Protein AF-K0K8P8-F1 (afdb_monomer_lite)

Secondary structure (DSSP, 8-state):
-PPP--EEE-SS---STT---EEE---TT--TTT-THHHHHHHHHHHHTT------PPPPPTT-------EEEEPTTT--EEEE-------S-------TT---TT--PPPEEEGGGTEEEEP--S--SSTTSPPTTPEEEES--SSS---SEEPTT---STTEEEEEESSPPPHHHHHHHHHHHTSHHHHHHHHTTTS-----HHHHTT-EEEPPPHHHHHHHHHHHHHHHHHHHHHHHHHHHHHHGGG-S-HHHHHHHHHHHHHHHHHHHHHHHHHHSHHHHHHHHSBHHHHHHHHHHHH--SSHHHHHHHHHHHHHHHHHHHHHHHHHHHHTT---HHHHHHHHHHTTT-B---HHHHHHHHHHHHHSHHHHTS-TT-TTGGGGGGGSHHHHHHHHHHHHHHHHHHTT-PPPTTTHHHHHHHHHHHHHHHHHHTGGGGGS-EEEEEEEEEETTTTEEEEEEEE-BSS-S---EEEEEESS---SSEEEEEPTTS-EEE-TTTEEEEE-TTT--EEEEEEEEEETTTTEEEEEESSSS-EEEEES-HHHHHHTTSSPPPPP-

Sequence (564 aa):
MFSALALIKSRWPARGDGDVVGTLFIDDYVDLLRDPTWLARAFKVSRAMGFQVVLSSARTQPGLAAADVVIGIRNESTNQLRKVEVTTHTRTGVWRSRPEGEADPGEEVMEHVPLTDVFDFVPVNDHVTGDSAARVGDIVLSAFVPPMFGSVVQEPGTVEGDFVVVLRPVRELDHREKLFYRRYFNSEAFTTRLLGRDRIAWLRPWNLSGLRIPRPDTATLHALSELAGAARQFSQWSNEAEHAVRSYFKWDNVTAARSHMINAGRLTRQRREAGSLIDARESRLRTTLPFPIATRWRAVQAARHDHGGYAMVLECAEAVLAYCGVLGLVLARADDLPVGPLRHQANRFAKGGSGPTFGTWGTIVDYLATANPFRTLPADSLLAHFARLAKPEVSEAIAANKRRRDHNAHRRGPSPHETRSAFEDAKNDLLILLEAVEWLVDFPLRHIEHSRWDTFEKVSHLAYRELMGDHNVVSLHDDTIDHIIEADSPYAVDQFGRYHLLRPFFVSRHCDKCGQLTVFVIDEWDPTAEAATYLALDHAHTIMLTNQRSPMEQVGLLPPSAAP

pLDDT: mean 78.16, std 23.54, range [22.62, 98.62]

Organism: Saccharothrix espanaensis (strain ATCC 51144 / DSM 44229 / JCM 9112 / NBRC 15066 / NRRL 15764) (NCBI:txid1179773)

Radius of gyration: 31.33 Å; chains: 1; bounding box: 72×87×86 Å

Foldseek 3Di:
DDFDKDWDADPDDDPDPPDDGTDTDGDPPDPCPPDVVVVVVVQVVCVVVPWDFDFDFDDDDPPDDDTLTFTWTADPVVRDTDTDDDDDPDDDDDDDPDPPDDDDPFPDDQDWDFLVVFWDWQDPDPDPDDPSQADVQKWKAFFDDDDDDDFRTDDRPDDDDPQIIITHTPDRDDPLRSLVVSVQSRDPVVVDQQCDPPNHHRPDCVSRRRDIDGDDDPVRSLVSVVVVVVVVVVVVLVVLLVCLVVCLVVDPDNVVSVVSNVVNVVVSVVVVVVVVLCVPLLSVLQFQAFQLLNQLSVCLVVDDLFPVSLVSLLLSLLLLLLVLLLVLLLLCVVVVHDQVLLLVLQVQQQVFHWHQGLVSSLSSLCCLQDPPVNVPDDPPRPSVLSVLCVPPLLNVLSVLSVVQVVCVVVVNHDDRVCSNVSSVSSNVSSSSNSVSVSCSSQWFKKAWADWDADPVVQKIWTWIFGRGGNDQPGDIDIDIDNHDDDHQFIWTQHSVRDTGTSPPQWGWDQAPVPRGTFIWGFTTHDPVQQKTWTAGSNDGGIDIDHPRVVRCCVSSSHPDDDDD

Structure (mmCIF, N/CA/C/O backbone):
data_AF-K0K8P8-F1
#
_entry.id   AF-K0K8P8-F1
#
loop_
_atom_site.group_PDB
_atom_site.id
_atom_site.type_symbol
_atom_site.label_atom_id
_atom_site.label_alt_id
_atom_site.label_comp_id
_atom_site.label_asym_id
_atom_site.label_entity_id
_atom_site.label_seq_id
_atom_site.pdbx_PDB_ins_code
_atom_site.Cartn_x
_atom_site.Cartn_y
_atom_site.Cartn_z
_atom_site.occupancy
_atom_site.B_iso_or_equiv
_atom_site.auth_seq_id
_atom_site.auth_comp_id
_atom_site.auth_asym_id
_atom_site.auth_atom_id
_atom_site.pdbx_PDB_model_num
ATOM 1 N N . MET A 1 1 ? 10.527 34.945 -40.193 1.00 29.80 1 MET A N 1
ATOM 2 C CA . MET A 1 1 ? 10.003 35.027 -38.814 1.00 29.80 1 MET A CA 1
ATOM 3 C C . MET A 1 1 ? 10.845 36.070 -38.101 1.00 29.80 1 MET A C 1
ATOM 5 O O . MET A 1 1 ? 12.061 35.959 -38.170 1.00 29.80 1 MET A O 1
ATOM 9 N N . PHE A 1 2 ? 10.251 37.135 -37.564 1.00 22.62 2 PHE A N 1
ATOM 10 C CA . PHE A 1 2 ? 11.017 38.157 -36.846 1.00 22.62 2 PHE A CA 1
ATOM 11 C C . PHE A 1 2 ? 11.401 37.611 -35.469 1.00 22.62 2 PHE A C 1
ATOM 13 O O . PHE A 1 2 ? 10.521 37.298 -34.677 1.00 22.62 2 PHE A O 1
ATOM 20 N N . SER A 1 3 ? 12.698 37.490 -35.196 1.00 28.05 3 SER A N 1
ATOM 21 C CA . SER A 1 3 ? 13.215 37.183 -33.861 1.00 28.05 3 SER A CA 1
ATOM 22 C C . SER A 1 3 ? 13.219 38.472 -33.036 1.00 28.05 3 SER A C 1
ATOM 24 O O . SER A 1 3 ? 13.894 39.434 -33.410 1.00 28.05 3 SER A O 1
ATOM 26 N N . ALA A 1 4 ? 12.460 38.525 -31.942 1.00 26.08 4 ALA A N 1
ATOM 27 C CA . ALA A 1 4 ? 12.480 39.660 -31.024 1.00 26.08 4 ALA A CA 1
ATOM 28 C C . ALA A 1 4 ? 13.488 39.395 -29.899 1.00 26.08 4 ALA A C 1
ATOM 30 O O . ALA A 1 4 ? 13.392 38.404 -29.185 1.00 26.08 4 ALA A O 1
ATOM 31 N N . LEU A 1 5 ? 14.461 40.293 -29.746 1.00 30.91 5 LEU A N 1
ATOM 32 C CA . LEU A 1 5 ? 15.414 40.290 -28.640 1.00 30.91 5 LEU A CA 1
ATOM 33 C C . LEU A 1 5 ? 14.993 41.399 -27.670 1.00 30.91 5 LEU A C 1
ATOM 35 O O . LEU A 1 5 ? 15.057 42.577 -28.025 1.00 30.91 5 LEU A O 1
ATOM 39 N N . ALA A 1 6 ? 14.545 41.049 -26.465 1.00 28.50 6 ALA A N 1
ATOM 40 C CA . ALA A 1 6 ? 14.216 42.036 -25.440 1.00 28.50 6 ALA A CA 1
ATOM 41 C C . ALA A 1 6 ? 15.404 42.200 -24.486 1.00 28.50 6 ALA A C 1
ATOM 43 O O . ALA A 1 6 ? 15.698 41.320 -23.678 1.00 28.50 6 ALA A O 1
ATOM 44 N N . LEU A 1 7 ? 16.093 43.339 -24.579 1.00 32.06 7 LEU A N 1
ATOM 45 C CA . LEU A 1 7 ? 17.101 43.744 -23.604 1.00 32.06 7 LEU A CA 1
ATOM 46 C C . LEU A 1 7 ? 16.463 44.764 -22.654 1.00 32.06 7 LEU A C 1
ATOM 48 O O . LEU A 1 7 ? 16.228 45.911 -23.038 1.00 32.06 7 LEU A O 1
ATOM 52 N N . ILE A 1 8 ? 16.163 44.364 -21.418 1.00 31.97 8 ILE A N 1
ATOM 53 C CA . ILE A 1 8 ? 15.645 45.301 -20.414 1.00 31.97 8 ILE A CA 1
ATOM 54 C C . ILE A 1 8 ? 16.843 45.981 -19.754 1.00 31.97 8 ILE A C 1
ATOM 56 O O . ILE A 1 8 ? 17.543 45.397 -18.927 1.00 31.97 8 ILE A O 1
ATOM 60 N N . LYS A 1 9 ? 17.098 47.230 -20.149 1.00 32.09 9 LYS A N 1
ATOM 61 C CA . LYS A 1 9 ? 18.125 48.071 -19.534 1.00 32.09 9 LYS A CA 1
ATOM 62 C C . LYS A 1 9 ? 17.648 48.506 -18.145 1.00 32.09 9 LYS A C 1
ATOM 64 O O . LYS A 1 9 ? 16.602 49.146 -18.025 1.00 32.09 9 LYS A O 1
ATOM 69 N N . SER A 1 10 ? 18.420 48.200 -17.105 1.00 37.47 10 SER A N 1
ATOM 70 C CA . SER A 1 10 ? 18.209 48.796 -15.782 1.00 37.47 10 SER A CA 1
ATOM 71 C C . SER A 1 10 ? 18.351 50.328 -15.884 1.00 37.47 10 SER A C 1
ATOM 73 O O . SER A 1 10 ? 19.219 50.841 -16.593 1.00 37.47 10 SER A O 1
ATOM 75 N N . ARG A 1 11 ? 17.482 51.087 -15.199 1.00 28.59 11 ARG A N 1
ATOM 76 C CA . ARG A 1 11 ? 17.511 52.566 -15.199 1.00 28.59 11 ARG A CA 1
ATOM 77 C C . ARG A 1 11 ? 18.703 53.165 -14.432 1.00 28.59 11 ARG A C 1
ATOM 79 O O . ARG A 1 11 ? 18.832 54.386 -14.413 1.00 28.59 11 ARG A O 1
ATOM 86 N N . TRP A 1 12 ? 19.568 52.349 -13.831 1.00 36.62 12 TRP A N 1
ATOM 87 C CA . TRP A 1 12 ? 20.653 52.807 -12.963 1.00 36.62 12 TRP A CA 1
ATOM 88 C C . TRP A 1 12 ? 22.023 52.370 -13.508 1.00 36.62 12 TRP A C 1
ATOM 90 O O . TRP A 1 12 ? 22.166 51.215 -13.910 1.00 36.62 12 TRP A O 1
ATOM 100 N N . PRO A 1 13 ? 23.036 53.260 -13.546 1.00 39.16 13 PRO A N 1
ATOM 101 C CA . PRO A 1 13 ? 24.402 52.861 -13.875 1.00 39.16 13 PRO A CA 1
ATOM 102 C C . PRO A 1 13 ? 24.975 51.967 -12.766 1.00 39.16 13 PRO A C 1
ATOM 104 O O . PRO A 1 13 ? 24.677 52.193 -11.593 1.00 39.16 13 PRO A O 1
ATOM 107 N N . ALA A 1 14 ? 25.796 50.980 -13.141 1.00 44.78 14 ALA A N 1
ATOM 108 C CA . ALA A 1 14 ? 26.551 50.150 -12.200 1.00 44.78 14 ALA A CA 1
ATOM 109 C C . ALA A 1 14 ? 27.403 51.045 -11.287 1.00 44.78 14 ALA A C 1
ATOM 111 O O . ALA A 1 14 ? 28.083 51.953 -11.774 1.00 44.78 14 ALA A O 1
ATOM 112 N N . ARG A 1 15 ? 27.321 50.838 -9.970 1.00 36.91 15 ARG A N 1
ATOM 113 C CA . ARG A 1 15 ? 28.011 51.661 -8.963 1.00 36.91 15 ARG A CA 1
ATOM 114 C C . ARG A 1 15 ? 29.164 50.927 -8.277 1.00 36.91 15 ARG A C 1
ATOM 116 O O . ARG A 1 15 ? 29.902 51.572 -7.537 1.00 36.91 15 ARG A O 1
ATOM 123 N N . GLY A 1 16 ? 29.366 49.639 -8.554 1.00 37.44 16 GLY A N 1
ATOM 124 C CA . GLY A 1 16 ? 30.534 48.887 -8.097 1.00 37.44 16 GLY A CA 1
ATOM 125 C C . GLY A 1 16 ? 30.835 47.641 -8.932 1.00 37.44 16 GLY A C 1
ATOM 126 O O . GLY A 1 16 ? 30.051 47.236 -9.793 1.00 37.44 16 GLY A O 1
ATOM 127 N N . ASP A 1 17 ? 31.991 47.032 -8.658 1.00 32.12 17 ASP A N 1
ATOM 128 C CA . ASP A 1 17 ? 32.395 45.750 -9.239 1.00 32.12 17 ASP A CA 1
ATOM 129 C C . ASP A 1 17 ? 31.425 44.641 -8.799 1.00 32.12 17 ASP A C 1
ATOM 131 O O . ASP A 1 17 ? 31.331 44.318 -7.614 1.00 32.12 17 ASP A O 1
ATOM 135 N N . GLY A 1 18 ? 30.720 44.040 -9.763 1.00 40.69 18 GLY A N 1
ATOM 136 C CA . GLY A 1 18 ? 29.790 42.926 -9.534 1.00 40.69 18 GLY A CA 1
ATOM 137 C C . GLY A 1 18 ? 28.300 43.243 -9.707 1.00 40.69 18 GLY A C 1
ATOM 138 O O . GLY A 1 18 ? 27.480 42.346 -9.518 1.00 40.69 18 GLY A O 1
ATOM 139 N N . ASP A 1 19 ? 27.929 44.464 -10.100 1.00 39.72 19 ASP A N 1
ATOM 140 C CA . ASP A 1 19 ? 26.526 44.809 -10.362 1.00 39.72 19 ASP A CA 1
ATOM 141 C C . ASP A 1 19 ? 25.983 44.143 -11.643 1.00 39.72 19 ASP A C 1
ATOM 143 O O . ASP A 1 19 ? 26.595 44.191 -12.713 1.00 39.72 19 ASP A O 1
ATOM 147 N N . VAL A 1 20 ? 24.777 43.567 -11.561 1.00 44.62 20 VAL A N 1
ATOM 148 C CA . VAL A 1 20 ? 24.052 43.025 -12.723 1.00 44.62 20 VAL A CA 1
ATOM 149 C C . VAL A 1 20 ? 23.387 44.176 -13.478 1.00 44.62 20 VAL A C 1
ATOM 151 O O . VAL A 1 20 ? 22.388 44.742 -13.038 1.00 44.62 20 VAL A O 1
ATOM 154 N N . VAL A 1 21 ? 23.941 44.531 -14.638 1.00 38.38 21 VAL A N 1
ATOM 155 C CA . VAL A 1 21 ? 23.529 45.733 -15.392 1.00 38.38 21 VAL A CA 1
ATOM 156 C C . VAL A 1 21 ? 22.406 45.461 -16.413 1.00 38.38 21 VAL A C 1
ATOM 158 O O . VAL A 1 21 ? 21.853 46.391 -17.004 1.00 38.38 21 VAL A O 1
ATOM 161 N N . GLY A 1 22 ? 22.017 44.195 -16.599 1.00 40.50 22 GLY A N 1
ATOM 162 C CA . GLY A 1 22 ? 20.893 43.785 -17.444 1.00 40.50 22 GLY A CA 1
ATOM 163 C C . GLY A 1 22 ? 20.735 42.265 -17.542 1.00 40.50 22 GLY A C 1
ATOM 164 O O . GLY A 1 22 ? 21.656 41.515 -17.223 1.00 40.50 22 GLY A O 1
ATOM 165 N N . THR A 1 23 ? 19.566 41.822 -18.007 1.00 41.25 23 THR A N 1
ATOM 166 C CA . THR A 1 23 ? 19.232 40.406 -18.234 1.00 41.25 23 THR A CA 1
ATOM 167 C C . THR A 1 23 ? 18.849 40.211 -19.698 1.00 41.25 23 THR A C 1
ATOM 169 O O . THR A 1 23 ? 18.079 41.003 -20.248 1.00 41.25 23 THR A O 1
ATOM 172 N N . LEU A 1 24 ? 19.399 39.176 -20.334 1.00 38.69 24 LEU A N 1
ATOM 173 C CA . LEU A 1 24 ? 19.072 38.791 -21.705 1.00 38.69 24 LEU A CA 1
ATOM 174 C C . LEU A 1 24 ? 18.113 37.599 -21.673 1.00 38.69 24 LEU A C 1
ATOM 176 O O . LEU A 1 24 ? 18.450 36.566 -21.101 1.00 38.69 24 LEU A O 1
ATOM 180 N N . PHE A 1 25 ? 16.955 37.737 -22.314 1.00 36.38 25 PHE A N 1
ATOM 181 C CA . PHE A 1 25 ? 16.028 36.630 -22.538 1.00 36.38 25 PHE A CA 1
ATOM 182 C C . PHE A 1 25 ? 16.191 36.113 -23.967 1.00 36.38 25 PHE A C 1
ATOM 184 O O . PHE A 1 25 ? 16.272 36.904 -24.910 1.00 36.38 25 PHE A O 1
ATOM 191 N N . ILE A 1 26 ? 16.259 34.792 -24.115 1.00 40.94 26 ILE A N 1
ATOM 192 C CA . ILE A 1 26 ? 16.313 34.106 -25.407 1.00 40.94 26 ILE A CA 1
ATOM 193 C C . ILE A 1 26 ? 15.035 33.276 -25.514 1.00 40.94 26 ILE A C 1
ATOM 195 O O . ILE A 1 26 ? 14.686 32.577 -24.570 1.00 40.94 26 ILE A O 1
ATOM 199 N N . ASP A 1 27 ? 14.333 33.416 -26.634 1.00 35.47 27 ASP A N 1
ATOM 200 C CA . ASP A 1 27 ? 13.083 32.707 -26.922 1.00 35.47 27 ASP A CA 1
ATOM 201 C C . ASP A 1 27 ? 13.361 31.253 -27.356 1.00 35.47 27 ASP A C 1
ATOM 203 O O . ASP A 1 27 ? 14.392 30.971 -27.977 1.00 35.47 27 ASP A O 1
ATOM 207 N N . ASP A 1 28 ? 12.426 30.343 -27.079 1.00 35.81 28 ASP A N 1
ATOM 208 C CA . ASP A 1 28 ? 12.582 28.876 -27.140 1.00 35.81 28 ASP A CA 1
ATOM 209 C C . ASP A 1 28 ? 12.793 28.312 -28.564 1.00 35.81 28 ASP A C 1
ATOM 211 O O . ASP A 1 28 ? 13.018 27.116 -28.751 1.00 35.81 28 ASP A O 1
ATOM 215 N N . TYR A 1 29 ? 12.748 29.164 -29.592 1.00 38.72 29 TYR A N 1
ATOM 216 C CA . TYR A 1 29 ? 12.837 28.786 -31.008 1.00 38.72 29 TYR A CA 1
ATOM 217 C C . TYR A 1 29 ? 14.197 29.061 -31.670 1.00 38.72 29 TYR A C 1
ATOM 219 O O . TYR A 1 29 ? 14.325 28.943 -32.893 1.00 38.72 29 TYR A O 1
ATOM 227 N N . VAL A 1 30 ? 15.232 29.427 -30.907 1.00 41.69 30 VAL A N 1
ATOM 228 C CA . VAL A 1 30 ? 16.573 29.641 -31.474 1.00 41.69 30 VAL A CA 1
ATOM 229 C C . VAL A 1 30 ? 17.312 28.307 -31.618 1.00 41.69 30 VAL A C 1
ATOM 231 O O . VAL A 1 30 ? 17.913 27.803 -30.674 1.00 41.69 30 VAL A O 1
ATOM 234 N N . ASP A 1 31 ? 17.310 27.748 -32.832 1.00 46.94 31 ASP A N 1
ATOM 235 C CA . ASP A 1 31 ? 18.155 26.603 -33.192 1.00 46.94 31 ASP A CA 1
ATOM 236 C C . ASP A 1 31 ? 19.626 27.052 -33.301 1.00 46.94 31 ASP A C 1
ATOM 238 O O . ASP A 1 31 ? 20.082 27.587 -34.319 1.00 46.94 31 ASP A O 1
ATOM 242 N N . LEU A 1 32 ? 20.366 26.858 -32.205 1.00 43.75 32 LEU A N 1
ATOM 243 C CA . LEU A 1 32 ? 21.746 27.320 -32.010 1.00 43.75 32 LEU A CA 1
ATOM 244 C C . LEU A 1 32 ? 22.726 26.768 -33.060 1.00 43.75 32 LEU A C 1
ATOM 246 O O . LEU A 1 32 ? 23.796 27.347 -33.250 1.00 43.75 32 LEU A O 1
ATOM 250 N N . LEU A 1 33 ? 22.372 25.678 -33.750 1.00 41.22 33 LEU A N 1
ATOM 251 C CA . LEU A 1 33 ? 23.225 25.016 -34.738 1.00 41.22 33 LEU A CA 1
ATOM 252 C C . LEU A 1 33 ? 23.066 25.565 -36.164 1.00 41.22 33 LEU A C 1
ATOM 254 O O . LEU A 1 33 ? 23.912 25.273 -37.009 1.00 41.22 33 LEU A O 1
ATOM 258 N N . ARG A 1 34 ? 22.020 26.354 -36.458 1.00 40.16 34 ARG A N 1
ATOM 259 C CA . ARG A 1 34 ? 21.696 26.770 -37.840 1.00 40.16 34 ARG A CA 1
ATOM 260 C C . ARG A 1 34 ? 21.948 28.239 -38.176 1.00 40.16 34 ARG A C 1
ATOM 262 O O . ARG A 1 34 ? 22.014 28.557 -39.361 1.00 40.16 34 ARG A O 1
ATOM 269 N N . ASP A 1 35 ? 22.139 29.120 -37.196 1.00 48.06 35 ASP A N 1
ATOM 270 C CA . ASP A 1 35 ? 22.443 30.535 -37.457 1.00 48.06 35 ASP A CA 1
ATOM 271 C C . ASP A 1 35 ? 23.651 31.034 -36.638 1.00 48.06 35 ASP A C 1
ATOM 273 O O . ASP A 1 35 ? 23.495 31.566 -35.547 1.00 48.06 35 ASP A O 1
ATOM 277 N N . PRO A 1 36 ? 24.893 30.923 -37.133 1.00 49.03 36 PRO A N 1
ATOM 278 C CA . PRO A 1 36 ? 26.079 31.380 -36.401 1.00 49.03 36 PRO A CA 1
ATOM 279 C C . PRO A 1 36 ? 26.170 32.914 -36.252 1.00 49.03 36 PRO A C 1
ATOM 281 O O . PRO A 1 36 ? 27.054 33.420 -35.552 1.00 49.03 36 PRO A O 1
ATOM 284 N N . THR A 1 37 ? 25.282 33.689 -36.892 1.00 46.81 37 THR A N 1
ATOM 285 C CA . THR A 1 37 ? 25.367 35.158 -36.892 1.00 46.81 37 THR A CA 1
ATOM 286 C C . THR A 1 37 ? 24.858 35.802 -35.600 1.00 46.81 37 THR A C 1
ATOM 288 O O . THR A 1 37 ? 25.282 36.918 -35.274 1.00 46.81 37 THR A O 1
ATOM 291 N N . TRP A 1 38 ? 24.025 35.109 -34.810 1.00 54.97 38 TRP A N 1
ATOM 292 C CA . TRP A 1 38 ? 23.557 35.623 -33.514 1.00 54.97 38 TRP A CA 1
ATOM 293 C C . TRP A 1 38 ? 24.698 35.688 -32.486 1.00 54.97 38 TRP A C 1
ATOM 295 O O . TRP A 1 38 ? 24.841 36.704 -31.804 1.00 54.97 38 TRP A O 1
ATOM 305 N N . LEU A 1 39 ? 25.569 34.669 -32.450 1.00 49.38 39 LEU A N 1
ATOM 306 C CA . LEU A 1 39 ? 26.762 34.615 -31.595 1.00 49.38 39 LEU A CA 1
ATOM 307 C C . LEU A 1 39 ? 27.675 35.804 -31.885 1.00 49.38 39 LEU A C 1
ATOM 309 O O . LEU A 1 39 ? 28.060 36.541 -30.978 1.00 49.38 39 LEU A O 1
ATOM 313 N N . ALA A 1 40 ? 27.946 36.058 -33.166 1.00 49.19 40 ALA A N 1
ATOM 314 C CA . ALA A 1 40 ? 28.764 37.186 -33.591 1.00 49.19 40 ALA A CA 1
ATOM 315 C C . ALA A 1 40 ? 28.164 38.544 -33.175 1.00 49.19 40 ALA A C 1
ATOM 317 O O . ALA A 1 40 ? 28.908 39.447 -32.793 1.00 49.19 40 ALA A O 1
ATOM 318 N N . ARG A 1 41 ? 26.832 38.705 -33.201 1.00 52.53 41 ARG A N 1
ATOM 319 C CA . ARG A 1 41 ? 26.152 39.935 -32.746 1.00 52.53 41 ARG A CA 1
ATOM 320 C C . ARG A 1 41 ? 26.184 40.091 -31.226 1.00 52.53 41 ARG A C 1
ATOM 322 O O . ARG A 1 41 ? 26.481 41.189 -30.759 1.00 52.53 41 ARG A O 1
ATOM 329 N N . ALA A 1 42 ? 25.958 39.017 -30.471 1.00 50.16 42 ALA A N 1
ATOM 330 C CA . ALA A 1 42 ? 26.055 39.017 -29.011 1.00 50.16 42 ALA A CA 1
ATOM 331 C C . ALA A 1 42 ? 27.477 39.376 -28.540 1.00 50.16 42 ALA A C 1
ATOM 333 O O . ALA A 1 42 ? 27.643 40.256 -27.695 1.00 50.16 42 ALA A O 1
ATOM 334 N N . PHE A 1 43 ? 28.505 38.801 -29.177 1.00 50.31 43 PHE A N 1
ATOM 335 C CA . PHE A 1 43 ? 29.906 39.151 -28.929 1.00 50.31 43 PHE A CA 1
ATOM 336 C C . PHE A 1 43 ? 30.237 40.598 -29.312 1.00 50.31 43 PHE A C 1
ATOM 338 O O . PHE A 1 43 ? 31.010 41.256 -28.621 1.00 50.31 43 PHE A O 1
ATOM 345 N N . LYS A 1 44 ? 29.657 41.131 -30.395 1.00 48.59 44 LYS A N 1
ATOM 346 C CA . LYS A 1 44 ? 29.905 42.518 -30.826 1.00 48.59 44 LYS A CA 1
ATOM 347 C C . LYS A 1 44 ? 29.290 43.539 -29.862 1.00 48.59 44 LYS A C 1
ATOM 349 O O . LYS A 1 44 ? 29.912 44.565 -29.597 1.00 48.59 44 LYS A O 1
ATOM 354 N N . VAL A 1 45 ? 28.112 43.241 -29.308 1.00 48.16 45 VAL A N 1
ATOM 355 C CA . VAL A 1 45 ? 27.447 44.067 -28.285 1.00 48.16 45 VAL A CA 1
ATOM 356 C C . VAL A 1 45 ? 28.183 43.987 -26.944 1.00 48.16 45 VAL A C 1
ATOM 358 O O . VAL A 1 45 ? 28.409 45.025 -26.327 1.00 48.16 45 VAL A O 1
ATOM 361 N N . SER A 1 46 ? 28.639 42.801 -26.524 1.00 47.41 46 SER A N 1
ATOM 362 C CA . SER A 1 46 ? 29.382 42.650 -25.264 1.00 47.41 46 SER A CA 1
ATOM 363 C C . SER A 1 46 ? 30.727 43.384 -25.293 1.00 47.41 46 SER A C 1
ATOM 365 O O . SER A 1 46 ? 31.085 44.067 -24.334 1.00 47.41 46 SER A O 1
ATOM 367 N N . ARG A 1 47 ? 31.435 43.335 -26.434 1.00 44.59 47 ARG A N 1
ATOM 368 C CA . ARG A 1 47 ? 32.706 44.049 -26.640 1.00 44.59 47 ARG A CA 1
ATOM 369 C C . ARG A 1 47 ? 32.540 45.567 -26.606 1.00 44.59 47 ARG A C 1
ATOM 371 O O . ARG A 1 47 ? 33.404 46.252 -26.076 1.00 44.59 47 ARG A O 1
ATOM 378 N N . ALA A 1 48 ? 31.434 46.087 -27.141 1.00 44.81 48 ALA A N 1
ATOM 379 C CA . ALA A 1 48 ? 31.117 47.515 -27.088 1.00 44.81 48 ALA A CA 1
ATOM 380 C C . ALA A 1 48 ? 30.762 48.001 -25.667 1.00 44.81 48 ALA A C 1
ATOM 382 O O . ALA A 1 48 ? 30.810 49.200 -25.410 1.00 44.81 48 ALA A O 1
ATOM 383 N N . MET A 1 49 ? 30.420 47.083 -24.755 1.00 42.28 49 MET A N 1
ATOM 384 C CA . MET A 1 49 ? 30.059 47.374 -23.363 1.00 42.28 49 MET A CA 1
ATOM 385 C C . MET A 1 49 ? 31.141 46.985 -22.341 1.00 42.28 49 MET A C 1
ATOM 387 O O . MET A 1 49 ? 30.916 47.159 -21.150 1.00 42.28 49 MET A O 1
ATOM 391 N N . GLY A 1 50 ? 32.308 46.502 -22.786 1.00 34.31 50 GLY A N 1
ATOM 392 C CA . GLY A 1 50 ? 33.463 46.243 -21.916 1.00 34.31 50 GLY A CA 1
ATOM 393 C C . GLY A 1 50 ? 33.437 44.923 -21.136 1.00 34.31 50 GLY A C 1
ATOM 394 O O . GLY A 1 50 ? 34.162 44.805 -20.155 1.00 34.31 50 GLY A O 1
ATOM 395 N N . PHE A 1 51 ? 32.646 43.924 -21.553 1.00 42.59 51 PHE A N 1
ATOM 396 C CA . PHE A 1 51 ? 32.612 42.605 -20.899 1.00 42.59 51 PHE A CA 1
ATOM 397 C C . PHE A 1 51 ? 32.770 41.445 -21.901 1.00 42.59 51 PHE A C 1
ATOM 399 O O . PHE A 1 51 ? 32.343 41.521 -23.060 1.00 42.59 51 PHE A O 1
ATOM 406 N N . GLN A 1 52 ? 33.368 40.337 -21.445 1.00 35.69 52 GLN A N 1
ATOM 407 C CA . GLN A 1 52 ? 33.597 39.127 -22.242 1.00 35.69 52 GLN A CA 1
ATOM 408 C C . GLN A 1 52 ? 32.559 38.049 -21.887 1.00 35.69 52 GLN A C 1
ATOM 410 O O . GLN A 1 52 ? 32.470 37.626 -20.738 1.00 35.69 52 GLN A O 1
ATOM 415 N N . VAL A 1 53 ? 31.770 37.600 -22.868 1.00 38.75 53 VAL A N 1
ATOM 416 C CA . VAL A 1 53 ? 30.802 36.503 -22.693 1.00 38.75 53 VAL A CA 1
ATOM 417 C C . VAL A 1 53 ? 31.529 35.173 -22.890 1.00 38.75 53 VAL A C 1
ATOM 419 O O . VAL A 1 53 ? 32.117 34.946 -23.944 1.00 38.75 53 VAL A O 1
ATOM 422 N N . VAL A 1 54 ? 31.495 34.288 -21.893 1.00 32.50 54 VAL A N 1
ATOM 423 C CA . VAL A 1 54 ? 32.016 32.916 -22.001 1.00 32.50 54 VAL A CA 1
ATOM 424 C C . VAL A 1 54 ? 30.833 31.956 -21.964 1.00 32.50 54 VAL A C 1
ATOM 426 O O . VAL A 1 54 ? 30.076 31.955 -21.000 1.00 32.50 54 VAL A O 1
ATOM 429 N N . LEU A 1 55 ? 30.668 31.152 -23.016 1.00 32.78 55 LEU A N 1
ATOM 430 C CA . LEU A 1 55 ? 29.665 30.089 -23.080 1.00 32.78 55 LEU A CA 1
ATOM 431 C C . LEU A 1 55 ? 30.366 28.747 -22.853 1.00 32.78 55 LEU A C 1
ATOM 433 O O . LEU A 1 55 ? 31.267 28.397 -23.616 1.00 32.78 55 LEU A O 1
ATOM 437 N N . SER A 1 56 ? 29.953 27.979 -21.844 1.00 30.08 56 SER A N 1
ATOM 438 C CA . SER A 1 56 ? 30.300 26.557 -21.745 1.00 30.08 56 SER A CA 1
ATOM 439 C C . SER A 1 56 ? 29.058 25.721 -22.026 1.00 30.08 56 SER A C 1
ATOM 441 O O . SER A 1 56 ? 28.073 25.839 -21.302 1.00 30.08 56 SER A O 1
ATOM 443 N N . SER A 1 57 ? 29.085 24.877 -23.058 1.00 29.69 57 SER A N 1
ATOM 444 C CA . SER A 1 57 ? 27.986 23.945 -23.315 1.00 29.69 57 SER A CA 1
ATOM 445 C C . SER A 1 57 ? 28.107 22.717 -22.409 1.00 29.69 57 SER A C 1
ATOM 447 O O . SER A 1 57 ? 29.079 21.967 -22.530 1.00 29.69 57 SER A O 1
ATOM 449 N N . ALA A 1 58 ? 27.103 22.456 -21.576 1.00 27.53 58 ALA A N 1
ATOM 450 C CA . ALA A 1 58 ? 26.763 21.086 -21.207 1.00 27.53 58 ALA A CA 1
ATOM 451 C C . ALA A 1 58 ? 25.888 20.512 -22.336 1.00 27.53 58 ALA A C 1
ATOM 453 O O . ALA A 1 58 ? 25.022 21.205 -22.868 1.00 27.53 58 ALA A O 1
ATOM 454 N N . ARG A 1 59 ? 26.165 19.283 -22.781 1.00 29.81 59 ARG A N 1
ATOM 455 C CA . ARG A 1 59 ? 25.426 18.638 -23.877 1.00 29.81 59 ARG A CA 1
ATOM 456 C C . ARG A 1 59 ? 23.957 18.446 -23.495 1.00 29.81 59 ARG A C 1
ATOM 458 O O . ARG A 1 59 ? 23.677 17.746 -22.530 1.00 29.81 59 ARG A O 1
ATOM 465 N N . THR A 1 60 ? 23.037 18.956 -24.304 1.00 30.78 60 THR A N 1
ATOM 466 C CA . THR A 1 60 ? 21.630 18.539 -24.300 1.00 30.78 60 THR A CA 1
ATOM 467 C C . THR A 1 60 ? 21.419 17.418 -25.323 1.00 30.78 60 THR A C 1
ATOM 469 O O . THR A 1 60 ? 21.882 17.496 -26.462 1.00 30.78 60 THR A O 1
ATOM 472 N N . GLN A 1 61 ? 20.739 16.342 -24.914 1.00 27.41 61 GLN A N 1
ATOM 473 C CA . GLN A 1 61 ? 20.119 15.397 -25.849 1.00 27.41 61 GLN A CA 1
ATOM 474 C C . GLN A 1 61 ? 18.881 16.052 -26.494 1.00 27.41 61 GLN A C 1
ATOM 476 O O . GLN A 1 61 ? 18.273 16.933 -25.879 1.00 27.41 61 GLN A O 1
ATOM 481 N N . PRO A 1 62 ? 18.462 15.639 -27.704 1.00 27.02 62 PRO A N 1
ATOM 482 C CA . PRO A 1 62 ? 17.248 16.163 -28.318 1.00 27.02 62 PRO A CA 1
ATOM 483 C C . PRO A 1 62 ? 16.033 15.665 -27.525 1.00 27.02 62 PRO A C 1
ATOM 485 O O . PRO A 1 62 ? 15.769 14.466 -27.504 1.00 27.02 62 PRO A O 1
ATOM 488 N N . GLY A 1 63 ? 15.306 16.576 -26.872 1.00 32.50 63 GLY A N 1
ATOM 489 C CA . GLY A 1 63 ? 14.031 16.266 -26.207 1.00 32.50 63 GLY A CA 1
ATOM 490 C C . GLY A 1 63 ? 13.821 16.854 -24.809 1.00 32.50 63 GLY A C 1
ATOM 491 O O . GLY A 1 63 ? 12.709 16.771 -24.302 1.00 32.50 63 GLY A O 1
ATOM 492 N N . LEU A 1 64 ? 14.828 17.483 -24.195 1.00 27.14 64 LEU A N 1
ATOM 493 C CA . LEU A 1 64 ? 14.694 18.157 -22.896 1.00 27.14 64 LEU A CA 1
ATOM 494 C C . LEU A 1 64 ? 15.158 19.613 -23.013 1.00 27.14 64 LEU A C 1
ATOM 496 O O . LEU A 1 64 ? 16.343 19.896 -23.179 1.00 27.14 64 LEU A O 1
ATOM 500 N N . ALA A 1 65 ? 14.198 20.534 -22.966 1.00 33.44 65 ALA A N 1
ATOM 501 C CA . ALA A 1 65 ? 14.435 21.970 -22.959 1.00 33.44 65 ALA A CA 1
ATOM 502 C C . ALA A 1 65 ? 14.737 22.445 -21.529 1.00 33.44 65 ALA A C 1
ATOM 504 O O . ALA A 1 65 ? 13.824 22.680 -20.746 1.00 33.44 65 ALA A O 1
ATOM 505 N N . ALA A 1 66 ? 16.022 22.560 -21.202 1.00 31.09 66 ALA A N 1
ATOM 506 C CA . ALA A 1 66 ? 16.576 23.516 -20.242 1.00 31.09 66 ALA A CA 1
ATOM 507 C C . ALA A 1 66 ? 18.103 23.487 -20.401 1.00 31.09 66 ALA A C 1
ATOM 509 O O . ALA A 1 66 ? 18.748 22.487 -20.095 1.00 31.09 66 ALA A O 1
ATOM 510 N N . ALA A 1 67 ? 18.686 24.556 -20.943 1.00 32.34 67 ALA A N 1
ATOM 511 C CA . ALA A 1 67 ? 20.131 24.743 -20.925 1.00 32.34 67 ALA A CA 1
ATOM 512 C C . ALA A 1 67 ? 20.480 25.596 -19.702 1.00 32.34 67 ALA A C 1
ATOM 514 O O . ALA A 1 67 ? 20.075 26.757 -19.631 1.00 32.34 67 ALA A O 1
ATOM 515 N N . ASP A 1 68 ? 21.243 25.046 -18.760 1.00 31.78 68 ASP A N 1
ATOM 516 C CA . ASP A 1 68 ? 21.851 25.845 -17.699 1.00 31.78 68 ASP A CA 1
ATOM 517 C C . ASP A 1 68 ? 22.920 26.751 -18.319 1.00 31.78 68 ASP A C 1
ATOM 519 O O . ASP A 1 68 ? 24.017 26.320 -18.682 1.00 31.78 68 ASP A O 1
ATOM 523 N N . VAL A 1 69 ? 22.591 28.032 -18.481 1.00 33.75 69 VAL A N 1
ATOM 524 C CA . VAL A 1 69 ? 23.541 29.039 -18.956 1.00 33.75 69 VAL A CA 1
ATOM 525 C C . VAL A 1 69 ? 24.321 29.567 -17.755 1.00 33.75 69 VAL A C 1
ATOM 527 O O . VAL A 1 69 ? 23.851 30.428 -17.014 1.00 33.75 69 VAL A O 1
ATOM 530 N N . VAL A 1 70 ? 25.541 29.066 -17.565 1.00 33.75 70 VAL A N 1
ATOM 531 C CA . VAL A 1 70 ? 26.470 29.610 -16.567 1.00 33.75 70 VAL A CA 1
ATOM 532 C C . VAL A 1 70 ? 27.188 30.819 -17.163 1.00 33.75 70 VAL A C 1
ATOM 534 O O . VAL A 1 70 ? 27.992 30.679 -18.082 1.00 33.75 70 VAL A O 1
ATOM 537 N N . ILE A 1 71 ? 26.921 32.012 -16.628 1.00 36.34 71 ILE A N 1
ATOM 538 C CA . ILE A 1 71 ? 27.639 33.234 -17.005 1.00 36.34 71 ILE A CA 1
ATOM 539 C C . ILE A 1 71 ? 28.800 33.430 -16.024 1.00 36.34 71 ILE A C 1
ATOM 541 O O . ILE A 1 71 ? 28.602 33.701 -14.840 1.00 36.34 71 ILE A O 1
ATOM 545 N N . GLY A 1 72 ? 30.031 33.282 -16.513 1.00 33.56 72 GLY A N 1
ATOM 546 C CA . GLY A 1 72 ? 31.237 33.649 -15.772 1.00 33.56 72 GLY A CA 1
ATOM 547 C C . GLY A 1 72 ? 31.653 35.081 -16.097 1.00 33.56 72 GLY A C 1
ATOM 548 O O . GLY A 1 72 ? 31.780 35.425 -17.271 1.00 33.56 72 GLY A O 1
ATOM 549 N N . ILE A 1 73 ? 31.901 35.901 -15.075 1.00 35.62 73 ILE A N 1
ATOM 550 C CA . ILE A 1 73 ? 32.499 37.231 -15.250 1.00 35.62 73 ILE A CA 1
ATOM 551 C C . ILE A 1 73 ? 33.995 37.103 -14.949 1.00 35.62 73 ILE A C 1
ATOM 553 O O . ILE A 1 73 ? 34.388 36.638 -13.875 1.00 35.62 73 ILE A O 1
ATOM 557 N N . ARG A 1 74 ? 34.836 37.485 -15.916 1.00 34.16 74 ARG A N 1
ATOM 558 C CA . ARG A 1 74 ? 36.297 37.525 -15.776 1.00 34.16 74 ARG A CA 1
ATOM 559 C C . ARG A 1 74 ? 36.734 38.972 -15.574 1.00 34.16 74 ARG A C 1
ATOM 561 O O . ARG A 1 74 ? 36.416 39.822 -16.399 1.00 34.16 74 ARG A O 1
ATOM 568 N N . ASN A 1 75 ? 37.457 39.242 -14.490 1.00 39.34 75 ASN A N 1
ATOM 569 C CA . ASN A 1 75 ? 38.028 40.563 -14.228 1.00 39.34 75 ASN A CA 1
ATOM 570 C C . ASN A 1 75 ? 39.392 40.673 -14.931 1.00 39.34 75 ASN A C 1
ATOM 572 O O . ASN A 1 75 ? 40.287 39.869 -14.669 1.00 39.34 75 ASN A O 1
ATOM 576 N N . GLU A 1 76 ? 39.558 41.649 -15.825 1.00 33.16 76 GLU A N 1
ATOM 577 C CA . GLU A 1 76 ? 40.792 41.807 -16.611 1.00 33.16 76 GLU A CA 1
ATOM 578 C C . GLU A 1 76 ? 41.996 42.259 -15.771 1.00 33.16 76 GLU A C 1
ATOM 580 O O . GLU A 1 76 ? 43.128 41.923 -16.106 1.00 33.16 76 GLU A O 1
ATOM 585 N N . SER A 1 77 ? 41.775 42.951 -14.650 1.00 33.25 77 SER A N 1
ATOM 586 C CA . SER A 1 77 ? 42.867 43.437 -13.792 1.00 33.25 77 SER A CA 1
ATOM 587 C C . SER A 1 77 ? 43.414 42.376 -12.832 1.00 33.25 77 SER A C 1
ATOM 589 O O . SER A 1 77 ? 44.577 42.440 -12.445 1.00 33.25 77 SER A O 1
ATOM 591 N N . THR A 1 78 ? 42.603 41.376 -12.469 1.00 42.41 78 THR A N 1
ATOM 592 C CA . THR A 1 78 ? 42.978 40.328 -11.496 1.00 42.41 78 THR A CA 1
ATOM 593 C C . THR A 1 78 ? 43.043 38.924 -12.095 1.00 42.41 78 THR A C 1
ATOM 595 O O . THR A 1 78 ? 43.507 37.994 -11.440 1.00 42.41 78 THR A O 1
ATOM 598 N N . ASN A 1 79 ? 42.588 38.756 -13.340 1.00 38.44 79 ASN A N 1
ATOM 599 C CA . ASN A 1 79 ? 42.539 37.499 -14.087 1.00 38.44 79 ASN A CA 1
ATOM 600 C C . ASN A 1 79 ? 41.808 36.340 -13.373 1.00 38.44 79 ASN A C 1
ATOM 602 O O . ASN A 1 79 ? 41.981 35.174 -13.730 1.00 38.44 79 ASN A O 1
ATOM 606 N N . GLN A 1 80 ? 40.974 36.647 -12.376 1.00 35.09 80 GLN A N 1
ATOM 607 C CA . GLN A 1 80 ? 40.153 35.667 -11.671 1.00 35.09 80 GLN A CA 1
ATOM 608 C C . GLN A 1 80 ? 38.800 35.484 -12.365 1.00 35.09 80 GLN A C 1
ATOM 610 O O . GLN A 1 80 ? 38.166 36.445 -12.809 1.00 35.09 80 GLN A O 1
ATOM 615 N N . LEU A 1 81 ? 38.358 34.227 -12.442 1.00 34.56 81 LEU A N 1
ATOM 616 C CA . LEU A 1 81 ? 37.054 33.834 -12.968 1.00 34.56 81 LEU A CA 1
ATOM 617 C C . LEU A 1 81 ? 36.126 33.557 -11.781 1.00 34.56 81 LEU A C 1
ATOM 619 O O . LEU A 1 81 ? 36.408 32.663 -10.982 1.00 34.56 81 LEU A O 1
ATOM 623 N N . ARG A 1 82 ? 35.029 34.310 -11.646 1.00 40.19 82 ARG A N 1
ATOM 624 C CA . ARG A 1 82 ? 34.019 34.051 -10.608 1.00 40.19 82 ARG A CA 1
ATOM 625 C C . ARG A 1 82 ? 32.727 33.545 -11.249 1.00 40.19 82 ARG A C 1
ATOM 627 O O . ARG A 1 82 ? 32.195 34.173 -12.164 1.00 40.19 82 ARG A O 1
ATOM 634 N N . LYS A 1 83 ? 32.238 32.398 -10.762 1.00 38.78 83 LYS A N 1
ATOM 635 C CA . LYS A 1 83 ? 30.931 31.830 -11.123 1.00 38.78 83 LYS A CA 1
ATOM 636 C C . LYS A 1 83 ? 29.850 32.694 -10.471 1.00 38.78 83 LYS A C 1
ATOM 638 O O . LYS A 1 83 ? 29.847 32.829 -9.250 1.00 38.78 83 LYS A O 1
ATOM 643 N N . VAL A 1 84 ? 28.957 33.275 -11.267 1.00 37.25 84 VAL A N 1
ATOM 644 C CA . VAL A 1 84 ? 27.747 33.929 -10.758 1.00 37.25 84 VAL A CA 1
ATOM 645 C C . VAL A 1 84 ? 26.587 32.985 -11.046 1.00 37.25 84 VAL A C 1
ATOM 647 O O . VAL A 1 84 ? 26.307 32.678 -12.203 1.00 37.25 84 VAL A O 1
ATOM 650 N N . GLU A 1 85 ? 25.949 32.465 -10.000 1.00 36.06 85 GLU A N 1
ATOM 651 C CA . GLU A 1 85 ? 24.730 31.671 -10.157 1.00 36.06 85 GLU A CA 1
ATOM 652 C C . GLU A 1 85 ? 23.565 32.598 -10.488 1.00 36.06 85 GLU A C 1
ATOM 654 O O . GLU A 1 85 ? 23.153 33.423 -9.675 1.00 36.06 85 GLU A O 1
ATOM 659 N N . VAL A 1 86 ? 23.042 32.471 -11.705 1.00 33.53 86 VAL A N 1
ATOM 660 C CA . VAL A 1 86 ? 21.803 33.129 -12.111 1.00 33.53 86 VAL A CA 1
ATOM 661 C C . VAL A 1 86 ? 20.665 32.173 -11.782 1.00 33.53 86 VAL A C 1
ATOM 663 O O . VAL A 1 86 ? 20.541 31.116 -12.390 1.00 33.53 86 VAL A O 1
ATOM 666 N N . THR A 1 87 ? 19.840 32.522 -10.797 1.00 29.03 87 THR A N 1
ATOM 667 C CA . THR A 1 87 ? 18.674 31.716 -10.418 1.00 29.03 87 THR A CA 1
ATOM 668 C C . THR A 1 87 ? 17.531 31.964 -11.404 1.00 29.03 87 THR A C 1
ATOM 670 O O . THR A 1 87 ? 16.695 32.846 -11.200 1.00 29.03 87 THR A O 1
ATOM 673 N N . THR A 1 88 ? 17.460 31.193 -12.486 1.00 30.83 88 THR A N 1
ATOM 674 C CA . THR A 1 88 ? 16.239 31.101 -13.294 1.00 30.83 88 THR A CA 1
ATOM 675 C C . THR A 1 88 ? 15.174 30.374 -12.475 1.00 30.83 88 THR A C 1
ATOM 677 O O . THR A 1 88 ? 15.302 29.200 -12.140 1.00 30.83 88 THR A O 1
ATOM 680 N N . HIS A 1 89 ? 14.111 31.085 -12.097 1.00 25.84 89 HIS A N 1
ATOM 681 C CA . HIS A 1 89 ? 12.968 30.484 -11.413 1.00 25.84 89 HIS A CA 1
ATOM 682 C C . HIS A 1 89 ? 12.149 29.661 -12.414 1.00 25.84 89 HIS A C 1
ATOM 684 O O . HIS A 1 89 ? 11.143 30.119 -12.943 1.00 25.84 89 HIS A O 1
ATOM 690 N N . THR A 1 90 ? 12.578 28.424 -12.645 1.00 25.86 90 THR A N 1
ATOM 691 C CA . THR A 1 90 ? 11.686 27.341 -13.066 1.00 25.86 90 THR A CA 1
ATOM 692 C C . THR A 1 90 ? 11.798 26.238 -12.027 1.00 25.86 90 THR A C 1
ATOM 694 O O . THR A 1 90 ? 12.881 25.845 -11.603 1.00 25.86 90 THR A O 1
ATOM 697 N N . ARG A 1 91 ? 10.642 25.862 -11.487 1.00 25.67 91 ARG A N 1
ATOM 698 C CA . ARG A 1 91 ? 10.486 25.052 -10.283 1.00 25.67 91 ARG A CA 1
ATOM 699 C C . ARG A 1 91 ? 10.760 23.585 -10.625 1.00 25.67 91 ARG A C 1
ATOM 701 O O . ARG A 1 91 ? 9.832 22.819 -10.835 1.00 25.67 91 ARG A O 1
ATOM 708 N N . THR A 1 92 ? 12.030 23.208 -10.668 1.00 25.86 92 THR A N 1
ATOM 709 C CA . THR A 1 92 ? 12.498 21.816 -10.647 1.00 25.86 92 THR A CA 1
ATOM 710 C C . THR A 1 92 ? 13.633 21.721 -9.635 1.00 25.86 92 THR A C 1
ATOM 712 O O . THR A 1 92 ? 14.528 22.561 -9.622 1.00 25.86 92 THR A O 1
ATOM 715 N N . GLY A 1 93 ? 13.515 20.764 -8.712 1.00 27.00 93 GLY A N 1
ATOM 716 C CA . GLY A 1 93 ? 14.302 20.682 -7.483 1.00 27.00 93 GLY A CA 1
ATOM 717 C C . GLY A 1 93 ? 15.809 20.767 -7.709 1.00 27.00 93 GLY A C 1
ATOM 718 O O . GLY A 1 93 ? 16.395 19.949 -8.412 1.00 27.00 93 GLY A O 1
ATOM 719 N N . VAL A 1 94 ? 16.431 21.755 -7.068 1.00 23.83 94 VAL A N 1
ATOM 720 C CA . VAL A 1 94 ? 17.883 21.897 -7.008 1.00 23.83 94 VAL A CA 1
ATOM 721 C C . VAL A 1 94 ? 18.411 20.924 -5.958 1.00 23.83 94 VAL A C 1
ATOM 723 O O . VAL A 1 94 ? 18.240 21.143 -4.758 1.00 23.83 94 VAL A O 1
ATOM 726 N N . TRP A 1 95 ? 19.088 19.871 -6.411 1.00 23.38 95 TRP A N 1
ATOM 727 C CA . TRP A 1 95 ? 20.040 19.141 -5.583 1.00 23.38 95 TRP A CA 1
ATOM 728 C C . TRP A 1 95 ? 21.239 20.059 -5.332 1.00 23.38 95 TRP A C 1
ATOM 730 O O . TRP A 1 95 ? 22.038 20.321 -6.230 1.00 23.38 95 TRP A O 1
ATOM 740 N N . ARG A 1 96 ? 21.355 20.594 -4.114 1.00 26.39 96 ARG A N 1
ATOM 741 C CA . ARG A 1 96 ? 22.603 21.216 -3.663 1.00 26.39 96 ARG A CA 1
ATOM 742 C C . ARG A 1 96 ? 23.602 20.099 -3.384 1.00 26.39 96 ARG A C 1
ATOM 744 O O . ARG A 1 96 ? 23.375 19.294 -2.488 1.00 26.39 96 ARG A O 1
ATOM 751 N N . SER A 1 97 ? 24.725 20.082 -4.095 1.00 27.55 97 SER A N 1
ATOM 752 C CA . SER A 1 97 ? 25.913 19.373 -3.624 1.00 27.55 97 SER A CA 1
ATOM 753 C C . SER A 1 97 ? 26.378 20.042 -2.327 1.00 27.55 97 SER A C 1
ATOM 755 O O . SER A 1 97 ? 26.794 21.206 -2.339 1.00 27.55 97 SER A O 1
ATOM 757 N N . ARG A 1 98 ? 26.240 19.329 -1.207 1.00 27.81 98 ARG A N 1
ATOM 758 C CA . ARG A 1 98 ? 26.778 19.710 0.105 1.00 27.81 98 ARG A CA 1
ATOM 759 C C . ARG A 1 98 ? 28.304 19.897 -0.031 1.00 27.81 98 ARG A C 1
ATOM 761 O O . ARG A 1 98 ? 28.925 19.139 -0.778 1.00 27.81 98 ARG A O 1
ATOM 768 N N . PRO A 1 99 ? 28.926 20.882 0.638 1.00 29.52 99 PRO A N 1
ATOM 769 C CA . PRO A 1 99 ? 30.380 20.921 0.746 1.00 29.52 99 PRO A CA 1
ATOM 770 C C . PRO A 1 99 ? 30.862 19.630 1.417 1.00 29.52 99 PRO A C 1
ATOM 772 O O . PRO A 1 99 ? 30.277 19.213 2.417 1.00 29.52 99 PRO A O 1
ATOM 775 N N . GLU A 1 100 ? 31.905 19.006 0.869 1.00 36.00 100 GLU A N 1
ATOM 776 C CA . GLU A 1 100 ? 32.611 17.891 1.507 1.00 36.00 100 GLU A CA 1
ATOM 777 C C . GLU A 1 100 ? 33.002 18.304 2.937 1.00 36.00 100 GLU A C 1
ATOM 779 O O . GLU A 1 100 ? 33.849 19.180 3.117 1.00 36.00 100 GLU A O 1
ATOM 784 N N . GLY A 1 101 ? 32.359 17.730 3.961 1.00 33.81 101 GLY A N 1
ATOM 785 C CA . GLY A 1 101 ? 32.756 17.991 5.350 1.00 33.81 101 GLY A CA 1
ATOM 786 C C . GLY A 1 101 ? 31.753 17.659 6.454 1.00 33.81 101 GLY A C 1
ATOM 787 O O . GLY A 1 101 ? 32.188 17.399 7.569 1.00 33.81 101 GLY A O 1
ATOM 788 N N . GLU A 1 102 ? 30.448 17.604 6.182 1.00 30.06 102 GLU A N 1
ATOM 789 C CA . GLU A 1 102 ? 29.445 17.215 7.191 1.00 30.06 102 GLU A CA 1
ATOM 790 C C . GLU A 1 102 ? 28.519 16.140 6.623 1.00 30.06 102 GLU A C 1
ATOM 792 O O . GLU A 1 102 ? 27.558 16.443 5.914 1.00 30.06 102 GLU A O 1
ATOM 797 N N . ALA A 1 103 ? 28.835 14.877 6.919 1.00 32.09 103 ALA A N 1
ATOM 798 C CA . ALA A 1 103 ? 27.907 13.773 6.714 1.00 32.09 103 ALA A CA 1
ATOM 799 C C . ALA A 1 103 ? 26.684 13.984 7.617 1.00 32.09 103 ALA A C 1
ATOM 801 O O . ALA A 1 103 ? 26.836 14.217 8.820 1.00 32.09 103 ALA A O 1
ATOM 802 N N . ASP A 1 104 ? 25.481 13.912 7.043 1.00 36.12 104 ASP A N 1
ATOM 803 C CA . ASP A 1 104 ? 24.266 13.804 7.850 1.00 36.12 104 ASP A CA 1
ATOM 804 C C . ASP A 1 104 ? 24.354 12.514 8.677 1.00 36.12 104 ASP A C 1
ATOM 806 O O . ASP A 1 104 ? 24.752 11.475 8.137 1.00 36.12 104 ASP A O 1
ATOM 810 N N . PRO A 1 105 ? 23.985 12.527 9.968 1.00 33.22 105 PRO A N 1
ATOM 811 C CA . PRO A 1 105 ? 23.903 11.304 10.748 1.00 33.22 105 PRO A CA 1
ATOM 812 C C . PRO A 1 105 ? 22.752 10.450 10.192 1.00 33.22 105 PRO A C 1
ATOM 814 O O . PRO A 1 105 ? 21.596 10.635 10.563 1.00 33.22 105 PRO A O 1
ATOM 817 N N . GLY A 1 106 ? 23.079 9.552 9.259 1.00 44.81 106 GLY A N 1
ATOM 818 C CA . GLY A 1 106 ? 22.134 8.652 8.593 1.00 44.81 106 GLY A CA 1
ATOM 819 C C . GLY A 1 106 ? 22.328 8.478 7.082 1.00 44.81 106 GLY A C 1
ATOM 820 O O . GLY A 1 106 ? 21.564 7.735 6.477 1.00 44.81 106 GLY A O 1
ATOM 821 N N . GLU A 1 107 ? 23.306 9.135 6.448 1.00 45.47 107 GLU A N 1
ATOM 822 C CA . GLU A 1 107 ? 23.569 8.927 5.018 1.00 45.47 107 GLU A CA 1
ATOM 823 C C . GLU A 1 107 ? 24.277 7.575 4.807 1.00 45.47 107 GLU A C 1
ATOM 825 O O . GLU A 1 107 ? 25.479 7.437 5.041 1.00 45.47 107 GLU A O 1
ATOM 830 N N . GLU A 1 108 ? 23.516 6.549 4.413 1.00 55.59 108 GLU A N 1
ATOM 831 C CA . GLU A 1 108 ? 24.070 5.263 3.984 1.00 55.59 108 GLU A CA 1
ATOM 832 C C . GLU A 1 108 ? 24.958 5.486 2.753 1.00 55.59 108 GLU A C 1
ATOM 834 O O . GLU A 1 108 ? 24.497 5.719 1.633 1.00 55.59 108 GLU A O 1
ATOM 839 N N . VAL A 1 109 ? 26.273 5.445 2.963 1.00 66.62 109 VAL A N 1
ATOM 840 C CA . VAL A 1 109 ? 27.241 5.527 1.874 1.00 66.62 109 VAL A CA 1
ATOM 841 C C . VAL A 1 109 ? 27.280 4.172 1.183 1.00 66.62 109 VAL A C 1
ATOM 843 O O . VAL A 1 109 ? 27.680 3.179 1.789 1.00 66.62 109 VAL A O 1
ATOM 846 N N . MET A 1 110 ? 26.910 4.145 -0.100 1.00 77.44 110 MET A N 1
ATOM 847 C CA . MET A 1 110 ? 27.027 2.962 -0.956 1.00 77.44 110 MET A CA 1
ATOM 848 C C . MET A 1 110 ? 28.415 2.330 -0.793 1.00 77.44 110 MET A C 1
ATOM 850 O O . MET A 1 110 ? 29.436 2.970 -1.077 1.00 77.44 110 MET A O 1
ATOM 854 N N . GLU A 1 111 ? 28.458 1.081 -0.328 1.00 86.06 111 GLU A N 1
ATOM 855 C CA . GLU A 1 111 ? 29.712 0.370 -0.099 1.00 86.06 111 GLU A CA 1
ATOM 856 C C . GLU A 1 111 ? 30.463 0.236 -1.431 1.00 86.06 111 GLU A C 1
ATOM 858 O O . GLU A 1 111 ? 29.889 -0.124 -2.458 1.00 86.06 111 GLU A O 1
ATOM 863 N N . HIS A 1 112 ? 31.759 0.547 -1.435 1.00 89.00 112 HIS A N 1
ATOM 864 C CA . HIS A 1 112 ? 32.609 0.363 -2.608 1.00 89.00 112 HIS A CA 1
ATOM 865 C C . HIS A 1 112 ? 33.665 -0.699 -2.322 1.00 89.00 112 HIS A C 1
ATOM 867 O O . HIS A 1 112 ? 34.475 -0.537 -1.406 1.00 89.00 112 HIS A O 1
ATOM 873 N N . VAL A 1 113 ? 33.729 -1.734 -3.152 1.00 91.38 113 VAL A N 1
ATOM 874 C CA . VAL A 1 113 ? 34.718 -2.815 -3.062 1.00 91.38 113 VAL A CA 1
ATOM 875 C C . VAL A 1 113 ? 35.754 -2.709 -4.186 1.00 91.38 113 VAL A C 1
ATOM 877 O O . VAL A 1 113 ? 35.450 -2.144 -5.240 1.00 91.38 113 VAL A O 1
ATOM 880 N N . PRO A 1 114 ? 36.994 -3.184 -3.987 1.00 91.88 114 PRO A N 1
ATOM 881 C CA . PRO A 1 114 ? 37.950 -3.363 -5.075 1.00 91.88 114 PRO A CA 1
ATOM 882 C C . PRO A 1 114 ? 37.331 -4.127 -6.252 1.00 91.88 114 PRO A C 1
ATOM 884 O O . PRO A 1 114 ? 36.622 -5.111 -6.059 1.00 91.88 114 PRO A O 1
ATOM 887 N N . LEU A 1 115 ? 37.617 -3.699 -7.485 1.00 90.12 115 LEU A N 1
ATOM 888 C CA . LEU A 1 115 ? 37.153 -4.388 -8.695 1.00 90.12 115 LEU A CA 1
ATOM 889 C C . LEU A 1 115 ? 37.559 -5.869 -8.694 1.00 90.12 115 LEU A C 1
ATOM 891 O O . LEU A 1 115 ? 36.770 -6.718 -9.098 1.00 90.12 115 LEU A O 1
ATOM 895 N N . THR A 1 116 ? 38.758 -6.158 -8.188 1.00 90.12 116 THR A N 1
ATOM 896 C CA . THR A 1 116 ? 39.339 -7.501 -8.074 1.00 90.12 116 THR A CA 1
ATOM 897 C C . THR A 1 116 ? 38.622 -8.414 -7.084 1.00 90.12 116 THR A C 1
ATOM 899 O O . THR A 1 116 ? 38.780 -9.623 -7.166 1.00 90.12 116 THR A O 1
ATOM 902 N N . ASP A 1 117 ? 37.818 -7.866 -6.170 1.00 90.56 117 ASP A N 1
ATOM 903 C CA . ASP A 1 117 ? 37.026 -8.679 -5.237 1.00 90.56 117 ASP A CA 1
ATOM 904 C C . ASP A 1 117 ? 35.779 -9.261 -5.923 1.00 90.56 117 ASP A C 1
ATOM 906 O O . ASP A 1 117 ? 35.160 -10.199 -5.422 1.00 90.56 117 ASP A O 1
ATOM 910 N N . VAL A 1 118 ? 35.393 -8.693 -7.070 1.00 90.38 118 VAL A N 1
ATOM 911 C CA . VAL A 1 118 ? 34.206 -9.093 -7.836 1.00 90.38 118 VAL A CA 1
ATOM 912 C C . VAL A 1 118 ? 34.590 -9.720 -9.174 1.00 90.38 118 VAL A C 1
ATOM 914 O O . VAL A 1 118 ? 33.909 -10.644 -9.621 1.00 90.38 118 VAL A O 1
ATOM 917 N N . PHE A 1 119 ? 35.668 -9.250 -9.809 1.00 91.69 119 PHE A N 1
ATOM 918 C CA . PHE A 1 119 ? 36.092 -9.688 -11.135 1.00 91.69 119 PHE A CA 1
ATOM 919 C C . PHE A 1 119 ? 37.591 -9.988 -11.221 1.00 91.69 119 PHE A C 1
ATOM 921 O O . PHE A 1 119 ? 38.424 -9.169 -10.842 1.00 91.69 119 PHE A O 1
ATOM 928 N N . ASP A 1 120 ? 37.919 -11.098 -11.868 1.00 89.00 120 ASP A N 1
ATOM 929 C CA . ASP A 1 120 ? 39.249 -11.418 -12.363 1.00 89.00 120 ASP A CA 1
ATOM 930 C C . ASP A 1 120 ? 39.473 -10.832 -13.762 1.00 89.00 120 ASP A C 1
ATOM 932 O O . ASP A 1 120 ? 38.564 -10.756 -14.596 1.00 89.00 120 ASP A O 1
ATOM 936 N N . PHE A 1 121 ? 40.716 -10.453 -14.057 1.00 86.44 121 PHE A N 1
ATOM 937 C CA . PHE A 1 121 ? 41.113 -10.045 -15.402 1.00 86.44 121 PHE A CA 1
ATOM 938 C C . PHE A 1 121 ? 41.478 -11.268 -16.237 1.00 86.44 121 PHE A C 1
ATOM 940 O O . PHE A 1 121 ? 42.396 -12.012 -15.889 1.00 86.44 121 PHE A O 1
ATOM 947 N N . VAL A 1 122 ? 40.810 -11.446 -17.377 1.00 81.69 122 VAL A N 1
ATOM 948 C CA . VAL A 1 122 ? 41.165 -12.497 -18.335 1.00 81.69 122 VAL A CA 1
ATOM 949 C C . VAL A 1 122 ? 42.126 -11.908 -19.373 1.00 81.69 122 VAL A C 1
ATOM 951 O O . VAL A 1 122 ? 41.777 -10.922 -20.030 1.00 81.69 122 VAL A O 1
ATOM 954 N N . PRO A 1 123 ? 43.340 -12.468 -19.533 1.00 68.62 123 PRO A N 1
ATOM 955 C CA . PRO A 1 123 ? 44.263 -12.018 -20.564 1.00 68.62 123 PRO A CA 1
ATOM 956 C C . PRO A 1 123 ? 43.692 -12.339 -21.949 1.00 68.62 123 PRO A C 1
ATOM 958 O O . PRO A 1 123 ? 43.409 -13.495 -22.265 1.00 68.62 123 PRO A O 1
ATOM 961 N N . VAL A 1 124 ? 43.546 -11.308 -22.780 1.00 63.38 124 VAL A N 1
ATOM 962 C CA . VAL A 1 124 ? 43.211 -11.451 -24.200 1.00 63.38 124 VAL A CA 1
ATOM 963 C C . VAL A 1 124 ? 44.522 -11.749 -24.932 1.00 63.38 124 VAL A C 1
ATOM 965 O O . VAL A 1 124 ? 45.257 -10.831 -25.274 1.00 63.38 124 VAL A O 1
ATOM 968 N N . ASN A 1 125 ? 44.884 -13.027 -25.074 1.00 53.53 125 ASN A N 1
ATOM 969 C CA . ASN A 1 125 ? 46.004 -13.427 -25.934 1.00 53.53 125 ASN A CA 1
ATOM 970 C C . ASN A 1 125 ? 45.512 -13.581 -27.383 1.00 53.53 125 ASN A C 1
ATOM 972 O O . ASN A 1 125 ? 44.436 -14.136 -27.603 1.00 53.53 125 ASN A O 1
ATOM 976 N N . ASP A 1 126 ? 46.341 -13.172 -28.349 1.00 44.22 126 ASP A N 1
ATOM 977 C CA . ASP A 1 126 ? 46.095 -13.106 -29.808 1.00 44.22 126 ASP A CA 1
ATOM 978 C C . ASP A 1 126 ? 45.734 -14.433 -30.519 1.00 44.22 126 ASP A C 1
ATOM 980 O O . ASP A 1 126 ? 45.694 -14.503 -31.750 1.00 44.22 126 ASP A O 1
ATOM 984 N N . HIS A 1 127 ? 45.461 -15.518 -29.792 1.00 41.88 127 HIS A N 1
ATOM 985 C CA . HIS A 1 127 ? 45.175 -16.827 -30.373 1.00 41.88 127 HIS A CA 1
ATOM 986 C C . HIS A 1 127 ? 43.875 -17.409 -29.816 1.00 41.88 127 HIS A C 1
ATOM 988 O O . HIS A 1 127 ? 43.809 -17.955 -28.714 1.00 41.88 127 HIS A O 1
ATOM 994 N N . VAL A 1 128 ? 42.830 -17.286 -30.635 1.00 47.06 128 VAL A N 1
ATOM 995 C CA . VAL A 1 128 ? 41.477 -17.823 -30.458 1.00 47.06 128 VAL A CA 1
ATOM 996 C C . VAL A 1 128 ? 41.503 -19.357 -30.522 1.00 47.06 128 VAL A C 1
ATOM 998 O O . VAL A 1 128 ? 41.074 -19.938 -31.505 1.00 47.06 128 VAL A O 1
ATOM 1001 N N . THR A 1 129 ? 42.018 -20.030 -29.490 1.00 41.00 129 THR A N 1
ATOM 1002 C CA . THR A 1 129 ? 41.731 -21.448 -29.186 1.00 41.00 129 THR A CA 1
ATOM 1003 C C . THR A 1 129 ? 42.147 -21.774 -27.746 1.00 41.00 129 THR A C 1
ATOM 1005 O O . THR A 1 129 ? 43.337 -21.898 -27.465 1.00 41.00 129 THR A O 1
ATOM 1008 N N . GLY A 1 130 ? 41.178 -21.947 -26.837 1.00 47.28 130 GLY A N 1
ATOM 1009 C CA . GLY A 1 130 ? 41.395 -22.385 -25.446 1.00 47.28 130 GLY A CA 1
ATOM 1010 C C . GLY A 1 130 ? 40.699 -21.513 -24.391 1.00 47.28 130 GLY A C 1
ATOM 1011 O O . GLY A 1 130 ? 40.066 -20.519 -24.737 1.00 47.28 130 GLY A O 1
ATOM 1012 N N . ASP A 1 131 ? 40.828 -21.888 -23.108 1.00 46.03 131 ASP A N 1
ATOM 1013 C CA . ASP A 1 131 ? 40.184 -21.329 -21.890 1.00 46.03 131 ASP A CA 1
ATOM 1014 C C . ASP A 1 131 ? 40.190 -19.784 -21.728 1.00 46.03 131 ASP 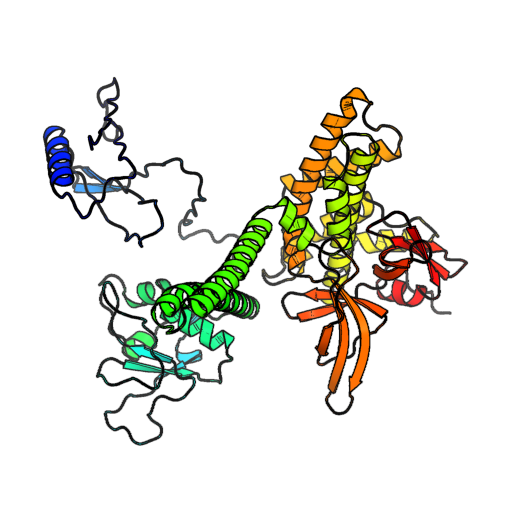A C 1
ATOM 1016 O O . ASP A 1 131 ? 39.511 -19.259 -20.836 1.00 46.03 131 ASP A O 1
ATOM 1020 N N . SER A 1 132 ? 40.929 -19.080 -22.588 1.00 51.41 132 SER A N 1
ATOM 1021 C CA . SER A 1 132 ? 41.135 -17.630 -22.687 1.00 51.41 132 SER A CA 1
ATOM 1022 C C . SER A 1 132 ? 40.063 -16.875 -23.493 1.00 51.41 132 SER A C 1
ATOM 1024 O O . SER A 1 132 ? 40.086 -15.649 -23.516 1.00 51.41 132 SER A O 1
ATOM 1026 N N . ALA A 1 133 ? 39.128 -17.567 -24.154 1.00 61.53 133 ALA A N 1
ATOM 1027 C CA . ALA A 1 133 ? 38.004 -16.917 -24.834 1.00 61.53 133 ALA A CA 1
ATOM 1028 C C . ALA A 1 133 ? 36.997 -16.316 -23.830 1.00 61.53 133 ALA A C 1
ATOM 1030 O O . ALA A 1 133 ? 36.770 -16.882 -22.753 1.00 61.53 133 ALA A O 1
ATOM 1031 N N . ALA A 1 134 ? 36.377 -15.185 -24.195 1.00 65.62 134 ALA A N 1
ATOM 1032 C CA . ALA A 1 134 ? 35.274 -14.600 -23.433 1.00 65.62 134 ALA A CA 1
ATOM 1033 C C . ALA A 1 134 ? 34.126 -15.616 -23.317 1.00 65.62 134 ALA A C 1
ATOM 1035 O O . ALA A 1 134 ? 33.705 -16.221 -24.305 1.00 65.62 134 ALA A O 1
ATOM 1036 N N . ARG A 1 135 ? 33.635 -15.829 -22.097 1.00 73.12 135 ARG A N 1
ATOM 1037 C CA . ARG A 1 135 ? 32.562 -16.777 -21.781 1.00 73.12 135 ARG A CA 1
ATOM 1038 C C . ARG A 1 135 ? 31.246 -16.047 -21.568 1.00 73.12 135 ARG A C 1
ATOM 1040 O O . ARG A 1 135 ? 31.202 -14.853 -21.273 1.00 73.12 135 ARG A O 1
ATOM 1047 N N . VAL A 1 136 ? 30.151 -16.797 -21.661 1.00 70.50 136 VAL A N 1
ATOM 1048 C CA . VAL A 1 136 ? 28.840 -16.315 -21.219 1.00 70.50 136 VAL A CA 1
ATOM 1049 C C . VAL A 1 136 ? 28.941 -15.922 -19.743 1.00 70.50 136 VAL A C 1
ATOM 1051 O O . VAL A 1 136 ? 29.281 -16.749 -18.903 1.00 70.50 136 VAL A O 1
ATOM 1054 N N . GLY A 1 137 ? 28.655 -14.655 -19.442 1.00 72.12 137 GLY A N 1
ATOM 1055 C CA . GLY A 1 137 ? 28.769 -14.090 -18.094 1.00 72.12 137 GLY A CA 1
ATOM 1056 C C . GLY A 1 137 ? 29.987 -13.191 -17.874 1.00 72.12 137 GLY A C 1
ATOM 1057 O O . GLY A 1 137 ? 29.971 -12.433 -16.906 1.00 72.12 137 GLY A O 1
ATOM 1058 N N . ASP A 1 138 ? 30.978 -13.205 -18.771 1.00 81.88 138 ASP A N 1
ATOM 1059 C CA . ASP A 1 13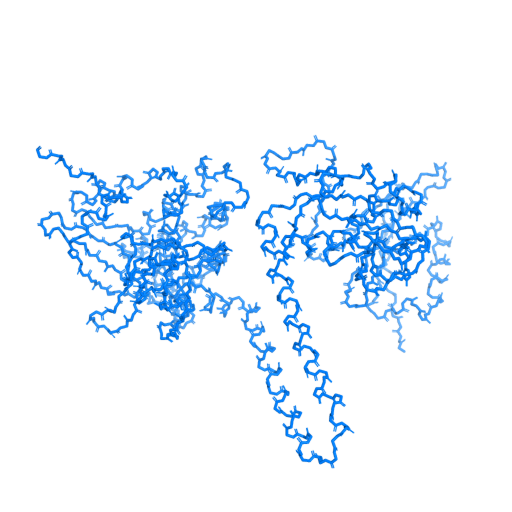8 ? 32.074 -12.233 -18.746 1.00 81.88 138 ASP A CA 1
ATOM 1060 C C . ASP A 1 138 ? 31.560 -10.837 -19.158 1.00 81.88 138 ASP A C 1
ATOM 1062 O O . ASP A 1 138 ? 30.679 -10.697 -20.014 1.00 81.88 138 ASP A O 1
ATOM 1066 N N . ILE A 1 139 ? 32.122 -9.787 -18.555 1.00 83.62 139 ILE A N 1
ATOM 1067 C CA . ILE A 1 139 ? 31.882 -8.390 -18.930 1.00 83.62 139 ILE A CA 1
ATOM 1068 C C . ILE A 1 139 ? 33.063 -7.912 -19.767 1.00 83.62 139 ILE A C 1
ATOM 1070 O O . ILE A 1 139 ? 34.192 -7.820 -19.290 1.00 83.62 139 ILE A O 1
ATOM 1074 N N . VAL A 1 140 ? 32.795 -7.574 -21.024 1.00 81.56 140 VAL A N 1
ATOM 1075 C CA . VAL A 1 140 ? 33.815 -7.093 -21.956 1.00 81.56 140 VAL A CA 1
ATOM 1076 C C . VAL A 1 140 ? 33.809 -5.570 -21.978 1.00 81.56 140 VAL A C 1
ATOM 1078 O O . VAL A 1 140 ? 32.809 -4.972 -22.369 1.00 81.56 140 VAL A O 1
ATOM 1081 N N . LEU A 1 141 ? 34.921 -4.946 -21.595 1.00 78.69 141 LEU A N 1
ATOM 1082 C CA . LEU A 1 141 ? 35.123 -3.500 -21.644 1.00 78.69 141 LEU A CA 1
ATOM 1083 C C . LEU A 1 141 ? 35.985 -3.123 -22.856 1.00 78.69 141 LEU A C 1
ATOM 1085 O O . LEU A 1 141 ? 37.158 -3.490 -22.912 1.00 78.69 141 LEU A O 1
ATOM 1089 N N . SER A 1 142 ? 35.441 -2.368 -23.813 1.00 72.25 142 SER A N 1
ATOM 1090 C CA . SER A 1 142 ? 36.198 -1.879 -24.980 1.00 72.25 142 SER A CA 1
ATOM 1091 C C . SER A 1 142 ? 36.655 -0.428 -24.788 1.00 72.25 142 SER A C 1
ATOM 1093 O O . SER A 1 142 ? 35.852 0.429 -24.417 1.00 72.25 142 SER A O 1
ATOM 1095 N N . ALA A 1 143 ? 37.934 -0.134 -25.039 1.00 58.91 143 ALA A N 1
ATOM 1096 C CA . ALA A 1 143 ? 38.557 1.145 -24.698 1.00 58.91 143 ALA A CA 1
ATOM 1097 C C . ALA A 1 143 ? 38.283 2.260 -25.710 1.00 58.91 143 ALA A C 1
ATOM 1099 O O . ALA A 1 143 ? 39.149 2.555 -26.513 1.00 58.91 143 ALA A O 1
ATOM 1100 N N . PHE A 1 144 ? 37.141 2.945 -25.624 1.00 54.16 144 PHE A N 1
ATOM 1101 C CA . PHE A 1 144 ? 36.953 4.276 -26.220 1.00 54.16 144 PHE A CA 1
ATOM 1102 C C . PHE A 1 144 ? 35.902 5.054 -25.417 1.00 54.16 144 PHE A C 1
ATOM 1104 O O . PHE A 1 144 ? 34.804 4.556 -25.188 1.00 54.16 144 PHE A O 1
ATOM 1111 N N . VAL A 1 145 ? 36.236 6.266 -24.961 1.00 50.00 145 VAL A N 1
ATOM 1112 C CA . VAL A 1 145 ? 35.358 7.093 -24.113 1.00 50.00 145 VAL A CA 1
ATOM 1113 C C . VAL A 1 145 ? 34.844 8.313 -24.913 1.00 50.00 145 VAL A C 1
ATOM 1115 O O . VAL A 1 145 ? 35.600 8.840 -25.731 1.00 50.00 145 VAL A O 1
ATOM 1118 N N . PRO A 1 146 ? 33.572 8.751 -24.746 1.00 53.34 146 PRO A N 1
ATOM 1119 C CA . PRO A 1 146 ? 32.876 9.703 -25.628 1.00 53.34 146 PRO A CA 1
ATOM 1120 C C . PRO A 1 146 ? 33.603 11.042 -25.877 1.00 53.34 146 PRO A C 1
ATOM 1122 O O . PRO A 1 146 ? 34.356 11.520 -25.031 1.00 53.34 146 PRO A O 1
ATOM 1125 N N . PRO A 1 147 ? 33.311 11.702 -27.021 1.00 42.09 147 PRO A N 1
ATOM 1126 C CA . PRO A 1 147 ? 31.950 12.168 -27.268 1.00 42.09 147 PRO A CA 1
ATOM 1127 C C . PRO A 1 147 ? 31.191 11.502 -28.428 1.00 42.09 147 PRO A C 1
ATOM 1129 O O . PRO A 1 147 ? 30.062 11.933 -28.674 1.00 42.09 147 PRO A O 1
ATOM 1132 N N . MET A 1 148 ? 31.767 10.528 -29.149 1.00 42.62 148 MET A N 1
ATOM 1133 C CA . MET A 1 148 ? 31.237 10.107 -30.462 1.00 42.62 148 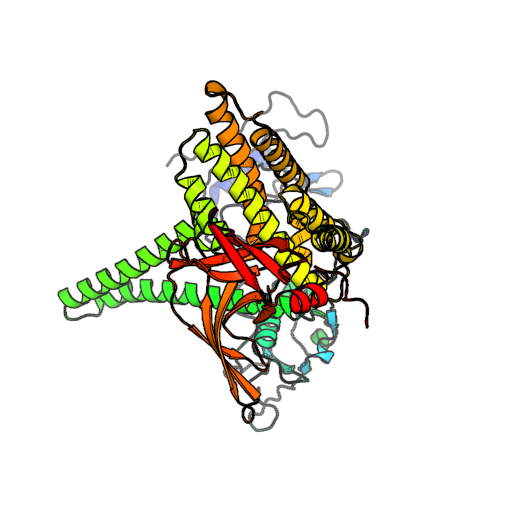MET A CA 1
ATOM 1134 C C . MET A 1 148 ? 30.787 8.644 -30.649 1.00 42.62 148 MET A C 1
ATOM 1136 O O . MET A 1 148 ? 30.049 8.422 -31.602 1.00 42.62 148 MET A O 1
ATOM 1140 N N . PHE A 1 149 ? 31.118 7.655 -29.803 1.00 50.12 149 PHE A N 1
ATOM 1141 C CA . PHE A 1 149 ? 30.786 6.251 -30.129 1.00 50.12 149 PHE A CA 1
ATOM 1142 C C . PHE A 1 149 ? 30.470 5.364 -28.908 1.00 50.12 149 PHE A C 1
ATOM 1144 O O . PHE A 1 149 ? 31.285 5.270 -28.002 1.00 50.12 149 PHE A O 1
ATOM 1151 N N . GLY A 1 150 ? 29.317 4.675 -28.953 1.00 52.34 150 GLY A N 1
ATOM 1152 C CA . GLY A 1 150 ? 29.090 3.328 -28.394 1.00 52.34 150 GLY A CA 1
ATOM 1153 C C . GLY A 1 150 ? 28.953 3.119 -26.874 1.00 52.34 150 GLY A C 1
ATOM 1154 O O . GLY A 1 150 ? 29.238 3.990 -26.062 1.00 52.34 150 GLY A O 1
ATOM 1155 N N . SER A 1 151 ? 28.485 1.918 -26.508 1.00 51.03 151 SER A N 1
ATOM 1156 C CA . SER A 1 151 ? 28.464 1.373 -25.139 1.00 51.03 151 SER A CA 1
ATOM 1157 C C . SER A 1 151 ? 29.856 0.844 -24.763 1.00 51.03 151 SER A C 1
ATOM 1159 O O . SER A 1 151 ? 30.511 0.223 -25.595 1.00 51.03 151 SER A O 1
ATOM 1161 N N . VAL A 1 152 ? 30.291 1.061 -23.516 1.00 58.19 152 VAL A N 1
ATOM 1162 C CA . VAL A 1 152 ? 31.568 0.564 -22.962 1.00 58.19 152 VAL A CA 1
ATOM 1163 C C . VAL A 1 152 ? 31.554 -0.961 -22.800 1.00 58.19 152 VAL A C 1
ATOM 1165 O O . VAL A 1 152 ? 32.597 -1.598 -22.929 1.00 58.19 152 VAL A O 1
ATOM 1168 N N . VAL A 1 153 ? 30.377 -1.545 -22.541 1.00 63.19 153 VAL A N 1
ATOM 1169 C CA . VAL A 1 153 ? 30.197 -2.996 -22.390 1.00 63.19 153 VAL A CA 1
ATOM 1170 C C . VAL A 1 153 ? 29.705 -3.627 -23.692 1.00 63.19 153 VAL A C 1
ATOM 1172 O O . VAL A 1 153 ? 28.617 -3.287 -24.161 1.00 63.19 153 VAL A O 1
ATOM 1175 N N . GLN A 1 154 ? 30.457 -4.592 -24.225 1.00 61.81 154 GLN A N 1
ATOM 1176 C CA . GLN A 1 154 ? 30.081 -5.373 -25.412 1.00 61.81 154 GLN A CA 1
ATOM 1177 C C . GLN A 1 154 ? 29.591 -6.783 -25.050 1.00 61.81 154 GLN A C 1
ATOM 1179 O O . GLN A 1 154 ? 29.878 -7.293 -23.967 1.00 61.81 154 GLN A O 1
ATOM 1184 N N . GLU A 1 155 ? 28.822 -7.412 -25.947 1.00 58.88 155 GLU A N 1
ATOM 1185 C CA . GLU A 1 155 ? 28.423 -8.816 -25.786 1.00 58.88 155 GLU A CA 1
ATOM 1186 C C . GLU A 1 155 ? 29.569 -9.759 -26.195 1.00 58.88 155 GLU A C 1
ATOM 1188 O O . GLU A 1 155 ? 30.297 -9.459 -27.143 1.00 58.88 155 GLU A O 1
ATOM 1193 N N . PRO A 1 156 ? 29.738 -10.907 -25.510 1.00 53.56 156 PRO A N 1
ATOM 1194 C CA . PRO A 1 156 ? 30.938 -11.750 -25.601 1.00 53.56 156 PRO A CA 1
ATOM 1195 C C . PRO A 1 156 ? 31.197 -12.400 -26.976 1.00 53.56 156 PRO A C 1
ATOM 1197 O O . PRO A 1 156 ? 32.205 -13.077 -27.138 1.00 53.56 156 PRO A O 1
ATOM 1200 N N . GLY A 1 157 ? 30.323 -12.202 -27.971 1.00 51.84 157 GLY A N 1
ATOM 1201 C CA . GLY A 1 157 ? 30.444 -12.783 -29.314 1.00 51.84 157 GLY A CA 1
ATOM 1202 C C . GLY A 1 157 ? 31.123 -11.902 -30.370 1.00 51.84 157 GLY A C 1
ATOM 1203 O O . GLY A 1 157 ? 31.357 -12.375 -31.477 1.00 51.84 157 GLY A O 1
ATOM 1204 N N . THR A 1 158 ? 31.428 -10.637 -30.072 1.00 50.31 158 THR A N 1
ATOM 1205 C CA . THR A 1 158 ? 31.996 -9.690 -31.050 1.00 50.31 158 THR A CA 1
ATOM 1206 C C . THR A 1 158 ? 33.144 -8.920 -30.428 1.00 50.31 158 THR A C 1
ATOM 1208 O O . THR A 1 158 ? 32.953 -7.800 -29.969 1.00 50.31 158 THR A O 1
ATOM 1211 N N . VAL A 1 159 ? 34.326 -9.527 -30.358 1.00 51.50 159 VAL A N 1
ATOM 1212 C CA . VAL A 1 159 ? 35.490 -8.866 -29.770 1.00 51.50 159 VAL A CA 1
ATOM 1213 C C . VAL A 1 159 ? 36.752 -9.234 -30.548 1.00 51.50 159 VAL A C 1
ATOM 1215 O O . VAL A 1 159 ? 37.405 -10.228 -30.255 1.00 51.50 159 VAL A O 1
ATOM 1218 N N . GLU A 1 160 ? 37.099 -8.408 -31.530 1.00 51.12 160 GLU A N 1
ATOM 1219 C CA . GLU A 1 160 ? 38.436 -8.361 -32.131 1.00 51.12 160 GLU A CA 1
ATOM 1220 C C . GLU A 1 160 ? 38.996 -6.947 -31.922 1.00 51.12 160 GLU A C 1
ATOM 1222 O O . GLU A 1 160 ? 38.360 -5.961 -32.303 1.00 51.12 160 GLU A O 1
ATOM 1227 N N . GLY A 1 161 ? 40.166 -6.838 -31.284 1.00 54.59 161 GLY A N 1
ATOM 1228 C CA . GLY A 1 161 ? 40.912 -5.581 -31.172 1.00 54.59 161 GLY A CA 1
ATOM 1229 C C . GLY A 1 161 ? 41.807 -5.462 -29.931 1.00 54.59 161 GLY A C 1
ATOM 1230 O O . GLY A 1 161 ? 41.436 -5.880 -28.837 1.00 54.59 161 GLY A O 1
ATOM 1231 N N . ASP A 1 162 ? 42.948 -4.783 -30.093 1.00 57.22 162 ASP A N 1
ATOM 1232 C CA . ASP A 1 162 ? 44.044 -4.598 -29.110 1.00 57.22 162 ASP A CA 1
ATOM 1233 C C . ASP A 1 162 ? 43.679 -3.809 -27.827 1.00 57.22 162 ASP A C 1
ATOM 1235 O O . ASP A 1 162 ? 44.528 -3.525 -26.965 1.00 57.22 162 ASP A O 1
ATOM 1239 N N . PHE A 1 163 ? 42.413 -3.407 -27.701 1.00 67.75 163 PHE A N 1
ATOM 1240 C CA . PHE A 1 163 ? 41.919 -2.425 -26.733 1.00 67.75 163 PHE A CA 1
ATOM 1241 C C . PHE A 1 163 ? 40.723 -2.937 -25.934 1.00 67.75 163 PHE A C 1
ATOM 1243 O O . PHE A 1 163 ? 39.784 -2.190 -25.653 1.00 67.75 163 PHE A O 1
ATOM 1250 N N . VAL A 1 164 ? 40.743 -4.217 -25.578 1.00 74.25 164 VAL A N 1
ATOM 1251 C CA . VAL A 1 164 ? 39.659 -4.844 -24.830 1.00 74.25 164 VAL A CA 1
ATOM 1252 C C . VAL A 1 164 ? 40.170 -5.442 -23.527 1.00 74.25 164 VAL A C 1
ATOM 1254 O O . VAL A 1 164 ? 41.226 -6.070 -23.482 1.00 74.25 164 VAL A O 1
ATOM 1257 N N . VAL A 1 165 ? 39.408 -5.233 -22.456 1.00 79.69 165 VAL A N 1
ATOM 1258 C CA . VAL A 1 165 ? 39.614 -5.874 -21.158 1.00 79.69 165 VAL A CA 1
ATOM 1259 C C . VAL A 1 165 ? 38.413 -6.757 -20.863 1.00 79.69 165 VAL A C 1
ATOM 1261 O O . VAL A 1 165 ? 37.278 -6.287 -20.864 1.00 79.69 165 VAL A O 1
ATOM 1264 N N . VAL A 1 166 ? 38.665 -8.033 -20.589 1.00 84.69 166 VAL A N 1
ATOM 1265 C CA . VAL A 1 166 ? 37.628 -8.989 -20.200 1.00 84.69 166 VAL A CA 1
ATOM 1266 C C . VAL A 1 166 ? 37.654 -9.149 -18.683 1.00 84.69 166 VAL A C 1
ATOM 1268 O O . VAL A 1 166 ? 38.678 -9.519 -18.106 1.00 84.69 166 VAL A O 1
ATOM 1271 N N . LEU A 1 167 ? 36.525 -8.842 -18.049 1.00 87.88 167 LEU A N 1
ATOM 1272 C CA . LEU A 1 167 ? 36.283 -9.017 -16.623 1.00 87.88 167 LEU A CA 1
ATOM 1273 C C . LEU A 1 167 ? 35.454 -10.282 -16.408 1.00 87.88 167 LEU A C 1
ATOM 1275 O O . LEU A 1 167 ? 34.300 -10.354 -16.837 1.00 87.88 167 LEU A O 1
ATOM 1279 N N . ARG A 1 168 ? 36.028 -11.270 -15.727 1.00 88.75 168 ARG A N 1
ATOM 1280 C CA . ARG A 1 168 ? 35.346 -12.512 -15.366 1.00 88.75 168 ARG A CA 1
ATOM 1281 C C . ARG A 1 168 ? 34.895 -12.450 -13.916 1.00 88.75 168 ARG A C 1
ATOM 1283 O O . ARG A 1 168 ? 35.738 -12.234 -13.058 1.00 88.75 168 ARG A O 1
ATOM 1290 N N . PRO A 1 169 ? 33.609 -12.649 -13.607 1.00 91.19 169 PRO A N 1
ATOM 1291 C CA . PRO A 1 169 ? 33.175 -12.693 -12.222 1.00 91.19 169 PRO A CA 1
ATOM 1292 C C . PRO A 1 169 ? 33.895 -13.778 -11.410 1.00 91.19 169 PRO A C 1
ATOM 1294 O O . PRO A 1 169 ? 33.978 -14.921 -11.858 1.00 91.19 169 PRO A O 1
ATOM 1297 N N . VAL A 1 170 ? 34.354 -13.436 -10.204 1.00 91.31 170 VAL A N 1
ATOM 1298 C CA . VAL A 1 170 ? 34.991 -14.383 -9.262 1.00 91.31 170 VAL A CA 1
ATOM 1299 C C . VAL A 1 170 ? 33.989 -15.449 -8.790 1.00 91.31 170 VAL A C 1
ATOM 1301 O O . VAL A 1 170 ? 34.353 -16.586 -8.496 1.00 91.31 170 VAL A O 1
ATOM 1304 N N . ARG A 1 171 ? 32.697 -15.098 -8.761 1.00 92.50 171 ARG A N 1
ATOM 1305 C CA . ARG A 1 171 ? 31.571 -16.017 -8.556 1.00 92.50 171 ARG A CA 1
ATOM 1306 C C . ARG A 1 171 ? 30.513 -15.811 -9.624 1.00 92.50 171 ARG A C 1
ATOM 1308 O O . ARG A 1 171 ? 30.426 -14.736 -10.211 1.00 92.50 171 ARG A O 1
ATOM 1315 N N . GLU A 1 172 ? 29.647 -16.799 -9.813 1.00 88.31 172 GLU A N 1
ATOM 1316 C CA . GLU A 1 172 ? 28.489 -16.616 -10.678 1.00 88.31 172 GLU A CA 1
ATOM 1317 C C . GLU A 1 172 ? 27.624 -15.446 -10.177 1.00 88.31 172 GLU A C 1
ATOM 1319 O O . GLU A 1 172 ? 27.220 -15.387 -9.012 1.00 88.31 172 GLU A O 1
ATOM 1324 N N . LEU A 1 173 ? 27.405 -14.481 -11.071 1.00 89.56 173 LEU A N 1
ATOM 1325 C CA . LEU A 1 173 ? 26.518 -13.347 -10.839 1.00 89.56 173 LEU A CA 1
ATOM 1326 C C . LEU A 1 173 ? 25.108 -13.712 -11.283 1.00 89.56 173 LEU A C 1
ATOM 1328 O O . LEU A 1 173 ? 24.918 -14.256 -12.383 1.00 89.56 173 LEU A O 1
ATOM 1332 N N . ASP A 1 174 ? 24.121 -13.341 -10.474 1.00 88.94 174 ASP A N 1
ATOM 1333 C CA . ASP A 1 174 ? 22.727 -13.465 -10.884 1.00 88.94 174 ASP A CA 1
ATOM 1334 C C . ASP A 1 174 ? 22.393 -12.474 -12.025 1.00 88.94 174 ASP A C 1
ATOM 1336 O O . ASP A 1 174 ? 23.201 -11.629 -12.434 1.00 88.94 174 ASP A O 1
ATOM 1340 N N . HIS A 1 175 ? 21.197 -12.592 -12.606 1.00 86.50 175 HIS A N 1
ATOM 1341 C CA . HIS A 1 175 ? 20.786 -11.719 -13.711 1.00 86.50 175 HIS A CA 1
ATOM 1342 C C . HIS A 1 175 ? 20.759 -10.225 -13.326 1.00 86.50 175 HIS A C 1
ATOM 1344 O O . HIS A 1 175 ? 21.082 -9.367 -14.153 1.00 86.50 175 HIS A O 1
ATOM 1350 N N . ARG A 1 176 ? 20.401 -9.908 -12.079 1.00 89.69 176 ARG A N 1
ATOM 1351 C CA . ARG A 1 176 ? 20.253 -8.540 -11.569 1.00 89.69 176 ARG A CA 1
ATOM 1352 C C . ARG A 1 176 ? 21.617 -7.906 -11.327 1.00 89.69 176 ARG A C 1
ATOM 1354 O O . ARG A 1 176 ? 21.835 -6.763 -11.717 1.00 89.69 176 ARG A O 1
ATOM 1361 N N . GLU A 1 177 ? 22.562 -8.661 -10.779 1.00 91.19 177 GLU A N 1
ATOM 1362 C CA . GLU A 1 177 ? 23.951 -8.237 -10.590 1.00 91.19 177 GLU A CA 1
ATOM 1363 C C . GLU A 1 177 ? 24.644 -7.981 -11.929 1.00 91.19 177 GLU A C 1
ATOM 1365 O O . GLU A 1 177 ? 25.280 -6.942 -12.119 1.00 91.19 177 GLU A O 1
ATOM 1370 N N . LYS A 1 178 ? 24.458 -8.884 -12.903 1.00 89.38 178 LYS A N 1
ATOM 1371 C CA . LYS A 1 178 ? 24.942 -8.691 -14.280 1.00 89.38 178 LYS A CA 1
ATOM 1372 C C . LYS A 1 178 ? 24.398 -7.394 -14.878 1.00 89.38 178 LYS A C 1
ATOM 1374 O O . LYS A 1 178 ? 25.151 -6.621 -15.474 1.00 89.38 178 LYS A O 1
ATOM 1379 N N . LEU A 1 179 ? 23.100 -7.136 -14.706 1.00 88.94 179 LEU A N 1
ATOM 1380 C CA . LEU A 1 179 ? 22.460 -5.901 -15.153 1.00 88.94 179 LEU A CA 1
ATOM 1381 C C . LEU A 1 179 ? 23.045 -4.669 -14.444 1.00 88.94 179 LEU A C 1
ATOM 1383 O O . LEU A 1 179 ? 23.370 -3.692 -15.123 1.00 88.94 179 LEU A O 1
ATOM 1387 N N . PHE A 1 180 ? 23.218 -4.718 -13.121 1.00 92.62 180 PHE A N 1
ATOM 1388 C CA . PHE A 1 180 ? 23.795 -3.635 -12.322 1.00 92.62 180 PHE A CA 1
ATOM 1389 C C . PHE A 1 180 ? 25.195 -3.265 -12.796 1.00 92.62 180 PHE A C 1
ATOM 1391 O O . PHE A 1 180 ? 25.426 -2.121 -13.193 1.00 92.62 180 PHE A O 1
ATOM 1398 N N . TYR A 1 181 ? 26.117 -4.228 -12.844 1.00 91.62 181 TYR A N 1
ATOM 1399 C CA . TYR A 1 181 ? 27.490 -3.950 -13.254 1.00 91.62 181 TYR A CA 1
ATOM 1400 C C . TYR A 1 181 ? 27.568 -3.496 -14.714 1.00 91.62 181 TYR A C 1
ATOM 1402 O O . TYR A 1 181 ? 28.275 -2.533 -15.016 1.00 91.62 181 TYR A O 1
ATOM 1410 N N . ARG A 1 182 ? 26.764 -4.076 -15.620 1.00 88.25 182 ARG A N 1
ATOM 1411 C CA . ARG A 1 182 ? 26.671 -3.602 -17.014 1.00 88.25 182 ARG A CA 1
ATOM 1412 C C . ARG A 1 182 ? 26.207 -2.146 -17.095 1.00 88.25 182 ARG A C 1
ATOM 1414 O O . ARG A 1 182 ? 26.705 -1.400 -17.937 1.00 88.25 182 ARG A O 1
ATOM 1421 N N . ARG A 1 183 ? 25.264 -1.719 -16.251 1.00 88.25 183 ARG A N 1
ATOM 1422 C CA . ARG A 1 183 ? 24.813 -0.318 -16.186 1.00 88.25 183 ARG A CA 1
ATOM 1423 C C . ARG A 1 183 ? 25.868 0.588 -15.559 1.00 88.25 183 ARG A C 1
ATOM 1425 O O . ARG A 1 183 ? 26.124 1.652 -16.115 1.00 88.25 183 ARG A O 1
ATOM 1432 N N . TYR A 1 184 ? 26.519 0.154 -14.480 1.00 89.00 184 TYR A N 1
ATOM 1433 C CA . TYR A 1 184 ? 27.592 0.907 -13.832 1.00 89.00 184 TYR A CA 1
ATOM 1434 C C . TYR A 1 184 ? 28.750 1.186 -14.796 1.00 89.00 184 TYR A C 1
ATOM 1436 O O . TYR A 1 184 ? 29.127 2.343 -14.961 1.00 89.00 184 TYR A O 1
ATOM 1444 N N . PHE A 1 185 ? 29.258 0.177 -15.507 1.00 86.38 185 PHE A N 1
ATOM 1445 C CA . PHE A 1 185 ? 30.358 0.359 -16.464 1.00 86.38 185 PHE A CA 1
ATOM 1446 C C . PHE A 1 185 ? 29.987 1.227 -17.677 1.00 86.38 185 PHE A C 1
ATOM 1448 O O . PHE A 1 185 ? 30.860 1.824 -18.297 1.00 86.38 185 PHE A O 1
ATOM 1455 N N . ASN A 1 186 ? 28.694 1.351 -17.991 1.00 82.25 186 ASN A N 1
ATOM 1456 C CA . ASN A 1 186 ? 28.180 2.268 -19.014 1.00 82.25 186 ASN A CA 1
ATOM 1457 C C . ASN A 1 186 ? 27.776 3.648 -18.464 1.00 82.25 186 ASN A C 1
ATOM 1459 O O . ASN A 1 186 ? 27.238 4.466 -19.208 1.00 82.25 186 ASN A O 1
ATOM 1463 N N . SER A 1 187 ? 27.978 3.906 -17.171 1.00 82.50 187 SER A N 1
ATOM 1464 C CA . SER A 1 187 ? 27.560 5.153 -16.534 1.00 82.50 187 SER A CA 1
ATOM 1465 C C . SER A 1 187 ? 28.606 6.260 -16.672 1.00 82.50 187 SER A C 1
ATOM 1467 O O . SER A 1 187 ? 29.815 6.022 -16.786 1.00 82.50 187 SER A O 1
ATOM 1469 N N . GLU A 1 188 ? 28.140 7.504 -16.576 1.00 79.12 188 GLU A N 1
ATOM 1470 C CA . GLU A 1 188 ? 29.016 8.667 -16.445 1.00 79.12 188 GLU A CA 1
ATOM 1471 C C . GLU A 1 188 ? 29.858 8.600 -15.163 1.00 79.12 188 GLU A C 1
ATOM 1473 O O . GLU A 1 188 ? 31.001 9.044 -15.165 1.00 79.12 188 GLU A O 1
ATOM 1478 N N . ALA A 1 189 ? 29.352 7.982 -14.089 1.00 82.00 189 ALA A N 1
ATOM 1479 C CA . ALA A 1 189 ? 30.082 7.831 -12.831 1.00 82.00 189 ALA A CA 1
ATOM 1480 C C . ALA A 1 189 ? 31.344 6.966 -12.989 1.00 82.00 189 ALA A C 1
ATOM 1482 O O . ALA A 1 189 ? 32.426 7.369 -12.556 1.00 82.00 189 ALA A O 1
ATOM 1483 N N . PHE A 1 190 ? 31.233 5.811 -13.655 1.00 82.38 190 PHE A N 1
ATOM 1484 C CA . PHE A 1 190 ? 32.397 4.987 -13.999 1.00 82.38 190 PHE A CA 1
ATOM 1485 C C . PHE A 1 190 ? 33.351 5.748 -14.919 1.00 82.38 190 PHE A C 1
ATOM 1487 O O . PHE A 1 190 ? 34.550 5.817 -14.658 1.00 82.38 190 PHE A O 1
ATOM 1494 N N . THR A 1 191 ? 32.800 6.388 -15.950 1.00 74.81 191 THR A N 1
ATOM 1495 C CA . THR A 1 191 ? 33.574 7.157 -16.924 1.00 74.81 191 THR A CA 1
ATOM 1496 C C . THR A 1 191 ? 34.366 8.290 -16.261 1.00 74.81 191 THR A C 1
ATOM 1498 O O . THR A 1 191 ? 35.551 8.453 -16.522 1.00 74.81 191 THR A O 1
ATOM 1501 N N . THR A 1 192 ? 33.749 9.035 -15.347 1.00 74.69 192 THR A N 1
ATOM 1502 C CA . THR A 1 192 ? 34.366 10.160 -14.629 1.00 74.69 192 THR A CA 1
ATOM 1503 C C . THR A 1 192 ? 35.461 9.685 -13.677 1.00 74.69 192 THR A C 1
ATOM 1505 O O . THR A 1 192 ? 36.526 10.296 -13.612 1.00 74.69 192 THR A O 1
ATOM 1508 N N . ARG A 1 193 ? 35.241 8.561 -12.978 1.00 75.88 193 ARG A N 1
ATOM 1509 C CA . ARG A 1 193 ? 36.265 7.931 -12.125 1.00 75.88 193 ARG A CA 1
ATOM 1510 C C . ARG A 1 193 ? 37.461 7.434 -12.925 1.00 75.88 193 ARG A C 1
ATOM 1512 O O . ARG A 1 193 ? 38.585 7.512 -12.444 1.00 75.88 193 ARG A O 1
ATOM 1519 N N . LEU A 1 194 ? 37.213 6.942 -14.133 1.00 73.62 194 LEU A N 1
ATOM 1520 C CA . LEU A 1 194 ? 38.245 6.414 -15.008 1.00 73.62 194 LEU A CA 1
ATOM 1521 C C . LEU A 1 194 ? 39.047 7.526 -15.710 1.00 73.62 194 LEU A C 1
ATOM 1523 O O . LEU A 1 194 ? 40.262 7.415 -15.830 1.00 73.62 194 LEU A O 1
ATOM 1527 N N . LEU A 1 195 ? 38.386 8.597 -16.166 1.00 66.25 195 LEU A N 1
ATOM 1528 C CA . LEU A 1 195 ? 38.987 9.655 -16.992 1.00 66.25 195 LEU A CA 1
ATOM 1529 C C . LEU A 1 195 ? 39.942 10.607 -16.255 1.00 66.25 195 LEU A C 1
ATOM 1531 O O . LEU A 1 195 ? 40.673 11.347 -16.920 1.00 66.25 195 LEU A O 1
ATOM 1535 N N . GLY A 1 196 ? 39.963 10.611 -14.917 1.00 60.72 196 GLY A N 1
ATOM 1536 C CA . GLY A 1 196 ? 40.783 11.547 -14.141 1.00 60.72 196 GLY A CA 1
ATOM 1537 C C . GLY A 1 196 ? 40.605 13.010 -14.591 1.00 60.72 196 GLY A C 1
ATOM 1538 O O . GLY A 1 196 ? 39.564 13.394 -15.124 1.00 60.72 196 GLY A O 1
ATOM 1539 N N . ARG A 1 197 ? 41.627 13.857 -14.397 1.00 50.09 197 ARG A N 1
ATOM 1540 C CA . ARG A 1 197 ? 41.621 15.252 -14.896 1.00 50.09 197 ARG A CA 1
ATOM 1541 C C . ARG A 1 197 ? 41.976 15.372 -16.386 1.00 50.09 197 ARG A C 1
ATOM 1543 O O . ARG A 1 197 ? 41.581 16.354 -17.013 1.00 50.09 197 ARG A O 1
ATOM 1550 N N . ASP A 1 198 ? 42.657 14.376 -16.953 1.00 52.06 198 ASP A N 1
ATOM 1551 C CA . ASP A 1 198 ? 43.312 14.469 -18.267 1.00 52.06 198 ASP A CA 1
ATOM 1552 C C . ASP A 1 198 ? 42.448 13.990 -19.450 1.00 52.06 198 ASP A C 1
ATOM 1554 O O . ASP A 1 198 ? 42.899 13.993 -20.593 1.00 52.06 198 ASP A O 1
ATOM 1558 N N . ARG A 1 199 ? 41.173 13.641 -19.208 1.00 57.28 199 ARG A N 1
ATOM 1559 C CA . ARG A 1 199 ? 40.133 13.364 -20.227 1.00 57.28 199 ARG A CA 1
ATOM 1560 C C . ARG A 1 199 ? 40.441 12.236 -21.226 1.00 57.28 199 ARG A C 1
ATOM 1562 O O . ARG A 1 199 ? 39.670 12.045 -22.164 1.00 57.28 199 ARG A O 1
ATOM 1569 N N . ILE A 1 200 ? 41.498 11.454 -21.015 1.00 57.31 200 ILE A N 1
ATOM 1570 C CA . ILE A 1 200 ? 41.816 10.245 -21.782 1.00 57.31 200 ILE A CA 1
ATOM 1571 C C . ILE A 1 200 ? 42.166 9.141 -20.788 1.00 57.31 200 ILE A C 1
ATOM 1573 O O . ILE A 1 200 ? 43.123 9.275 -20.031 1.00 57.31 200 ILE A O 1
ATOM 1577 N N . ALA A 1 201 ? 41.419 8.036 -20.814 1.00 61.62 201 ALA A N 1
ATOM 1578 C CA . ALA A 1 201 ? 41.741 6.855 -20.025 1.00 61.62 201 ALA A CA 1
ATOM 1579 C C . ALA A 1 201 ? 41.893 5.620 -20.902 1.00 61.62 201 ALA A C 1
ATOM 1581 O O . ALA A 1 201 ? 41.014 5.277 -21.692 1.00 61.62 201 ALA A O 1
ATOM 1582 N N . TRP A 1 202 ? 43.015 4.933 -20.715 1.00 65.44 202 TRP A N 1
ATOM 1583 C CA . TRP A 1 202 ? 43.273 3.636 -21.319 1.00 65.44 202 TRP A CA 1
ATOM 1584 C C . TRP A 1 202 ? 42.696 2.546 -20.417 1.00 65.44 202 TRP A C 1
ATOM 1586 O O . TRP A 1 202 ? 43.138 2.393 -19.275 1.00 65.44 202 TRP A O 1
ATOM 1596 N N . LEU A 1 203 ? 41.738 1.766 -20.927 1.00 73.88 203 LEU A N 1
ATOM 1597 C CA . LEU A 1 203 ? 41.267 0.558 -20.248 1.00 73.88 203 LEU A CA 1
ATOM 1598 C C . LEU A 1 203 ? 42.355 -0.511 -20.367 1.00 73.88 203 LEU A C 1
ATOM 1600 O O . LEU A 1 203 ? 42.496 -1.177 -21.389 1.00 73.88 203 LEU A O 1
ATOM 1604 N N . ARG A 1 204 ? 43.171 -0.632 -19.323 1.00 74.38 204 ARG A N 1
ATOM 1605 C CA . ARG A 1 204 ? 44.197 -1.667 -19.173 1.00 74.38 204 ARG A CA 1
ATOM 1606 C C . ARG A 1 204 ? 44.045 -2.302 -17.790 1.00 74.38 204 ARG A C 1
ATOM 1608 O O . ARG A 1 204 ? 43.669 -1.578 -16.864 1.00 74.38 204 ARG A O 1
ATOM 1615 N N . PRO A 1 205 ? 44.356 -3.600 -17.614 1.00 76.56 205 PRO A N 1
ATOM 1616 C CA . PRO A 1 205 ? 44.173 -4.278 -16.331 1.00 76.56 205 PRO A CA 1
ATOM 1617 C C . PRO A 1 205 ? 44.792 -3.538 -15.137 1.00 76.56 205 PRO A C 1
ATOM 1619 O O . PRO A 1 205 ? 44.134 -3.375 -14.118 1.00 76.56 205 PRO A O 1
ATOM 1622 N N . TRP A 1 206 ? 46.000 -2.984 -15.285 1.00 77.12 206 TRP A N 1
ATOM 1623 C CA . TRP A 1 206 ? 46.682 -2.238 -14.216 1.00 77.12 206 TRP A CA 1
ATOM 1624 C C . TRP A 1 206 ? 46.016 -0.899 -13.848 1.00 77.12 206 TRP A C 1
ATOM 1626 O O . TRP A 1 206 ? 46.133 -0.449 -12.713 1.00 77.12 206 TRP A O 1
ATOM 1636 N N . ASN A 1 207 ? 45.307 -0.255 -14.782 1.00 74.69 207 ASN A N 1
ATOM 1637 C CA . ASN A 1 207 ? 44.549 0.972 -14.502 1.00 74.69 207 ASN A CA 1
ATOM 1638 C C . ASN A 1 207 ? 43.215 0.658 -13.812 1.00 74.69 207 ASN A C 1
ATOM 1640 O O . ASN A 1 207 ? 42.691 1.473 -13.058 1.00 74.69 207 ASN A O 1
ATOM 1644 N N . LEU A 1 208 ? 42.660 -0.523 -14.085 1.00 80.12 208 LEU A N 1
ATOM 1645 C CA . LEU A 1 208 ? 41.379 -0.972 -13.549 1.00 80.12 208 LEU A CA 1
ATOM 1646 C C . LEU A 1 208 ? 41.527 -1.701 -12.209 1.00 80.12 208 LEU A C 1
ATOM 1648 O O . LEU A 1 208 ? 40.608 -1.653 -11.400 1.00 80.12 208 LEU A O 1
ATOM 1652 N N . SER A 1 209 ? 42.668 -2.337 -11.936 1.00 78.75 209 SER A N 1
ATOM 1653 C CA . SER A 1 209 ? 42.890 -3.116 -10.710 1.00 78.75 209 SER A CA 1
ATOM 1654 C C . SER A 1 209 ? 42.831 -2.274 -9.433 1.00 78.75 209 SER A C 1
ATOM 1656 O O . SER A 1 209 ? 42.490 -2.792 -8.378 1.00 78.75 209 SER A O 1
ATOM 1658 N N . GLY A 1 210 ? 43.138 -0.975 -9.517 1.00 79.62 210 GLY A N 1
ATOM 1659 C CA . GLY A 1 210 ? 43.006 -0.035 -8.397 1.00 79.62 210 GLY A CA 1
ATOM 1660 C C . GLY A 1 210 ? 41.609 0.577 -8.244 1.00 79.62 210 GLY A C 1
ATOM 1661 O O . GLY A 1 210 ? 41.381 1.362 -7.323 1.00 79.62 210 GLY A O 1
ATOM 1662 N N . LEU A 1 211 ? 40.676 0.269 -9.148 1.00 86.19 211 LEU A N 1
ATOM 1663 C CA . LEU A 1 211 ? 39.352 0.871 -9.141 1.00 86.19 211 LEU A CA 1
ATOM 1664 C C . LEU A 1 211 ? 38.486 0.246 -8.047 1.00 86.19 211 LEU A C 1
ATOM 1666 O O . LEU A 1 211 ? 38.376 -0.974 -7.942 1.00 86.19 211 LEU A O 1
ATOM 1670 N N . ARG A 1 212 ? 37.800 1.095 -7.280 1.00 89.25 212 ARG A N 1
ATOM 1671 C CA . ARG A 1 212 ? 36.711 0.655 -6.406 1.00 89.25 212 ARG A CA 1
ATOM 1672 C C . ARG A 1 212 ? 35.379 0.815 -7.126 1.00 89.25 212 ARG A C 1
ATOM 1674 O O . ARG A 1 212 ? 35.087 1.874 -7.688 1.00 89.25 212 ARG A O 1
ATOM 1681 N N . ILE A 1 213 ? 34.576 -0.236 -7.101 1.00 90.50 213 ILE A N 1
ATOM 1682 C CA . ILE A 1 213 ? 33.255 -0.297 -7.719 1.00 90.50 213 ILE A CA 1
ATOM 1683 C C . ILE A 1 213 ? 32.178 -0.410 -6.639 1.00 90.50 213 ILE A C 1
ATOM 1685 O O . ILE A 1 213 ? 32.451 -0.951 -5.568 1.00 90.50 213 ILE A O 1
ATOM 1689 N N . PRO A 1 214 ? 30.970 0.115 -6.881 1.00 91.94 214 PRO A N 1
ATOM 1690 C CA . PRO A 1 214 ? 29.886 -0.003 -5.924 1.00 91.94 214 PRO A CA 1
ATOM 1691 C C . PRO A 1 214 ? 29.453 -1.462 -5.771 1.00 91.94 214 PRO A C 1
ATOM 1693 O O . PRO A 1 214 ? 29.384 -2.211 -6.752 1.00 91.94 214 PRO A O 1
ATOM 1696 N N . ARG A 1 215 ? 29.136 -1.848 -4.538 1.00 90.00 215 ARG A N 1
ATOM 1697 C CA . ARG A 1 215 ? 28.486 -3.109 -4.210 1.00 90.00 215 ARG A CA 1
ATOM 1698 C C . ARG A 1 215 ? 26.983 -2.853 -4.083 1.00 90.00 215 ARG A C 1
ATOM 1700 O O . ARG A 1 215 ? 26.596 -2.070 -3.218 1.00 90.00 215 ARG A O 1
ATOM 1707 N N . PRO A 1 216 ? 26.145 -3.450 -4.942 1.00 89.25 216 PRO A N 1
ATOM 1708 C CA . PRO A 1 216 ? 24.709 -3.267 -4.829 1.00 89.25 216 PRO A CA 1
ATOM 1709 C C . PRO A 1 216 ? 24.156 -4.102 -3.670 1.00 89.25 216 PRO A C 1
ATOM 1711 O O . PRO A 1 216 ? 24.552 -5.255 -3.487 1.00 89.25 216 PRO A O 1
ATOM 1714 N N . ASP A 1 217 ? 23.226 -3.531 -2.914 1.00 86.19 217 ASP A N 1
ATOM 1715 C CA . ASP A 1 217 ? 22.372 -4.279 -1.994 1.00 86.19 217 ASP A CA 1
ATOM 1716 C C . ASP A 1 217 ? 21.192 -4.942 -2.740 1.00 86.19 217 ASP A C 1
ATOM 1718 O O . ASP A 1 217 ? 20.918 -4.666 -3.916 1.00 86.19 217 ASP A O 1
ATOM 1722 N N . THR A 1 218 ? 20.476 -5.832 -2.052 1.00 81.69 218 THR A N 1
ATOM 1723 C CA . THR A 1 218 ? 19.352 -6.591 -2.622 1.00 81.69 218 THR A CA 1
ATOM 1724 C C . THR A 1 218 ? 18.200 -5.694 -3.085 1.00 81.69 218 THR A C 1
ATOM 1726 O O . THR A 1 218 ? 17.598 -5.972 -4.125 1.00 81.69 218 THR A O 1
ATOM 1729 N N . ALA A 1 219 ? 17.898 -4.614 -2.359 1.00 80.81 219 ALA A N 1
ATOM 1730 C CA . ALA A 1 219 ? 16.814 -3.695 -2.699 1.00 80.81 219 ALA A CA 1
ATOM 1731 C C . ALA A 1 219 ? 17.136 -2.901 -3.973 1.00 80.81 219 ALA A C 1
ATOM 1733 O O . ALA A 1 219 ? 16.306 -2.809 -4.879 1.00 80.81 219 ALA A O 1
ATOM 1734 N N . THR A 1 220 ? 18.375 -2.429 -4.104 1.00 87.12 220 THR A N 1
ATOM 1735 C CA . THR A 1 220 ? 18.908 -1.773 -5.299 1.00 87.12 220 THR A CA 1
ATOM 1736 C C . THR A 1 220 ? 18.857 -2.707 -6.508 1.00 87.12 220 THR A C 1
ATOM 1738 O O . THR A 1 220 ? 18.421 -2.299 -7.589 1.00 87.12 220 THR A O 1
ATOM 1741 N N . LEU A 1 221 ? 19.263 -3.973 -6.348 1.00 89.06 221 LEU A N 1
ATOM 1742 C CA . LEU A 1 221 ? 19.184 -4.972 -7.420 1.00 89.06 221 LEU A CA 1
ATOM 1743 C C . LEU A 1 221 ? 17.741 -5.226 -7.869 1.00 89.06 221 LEU A C 1
ATOM 1745 O O . LEU A 1 221 ? 17.482 -5.321 -9.072 1.00 89.06 221 LEU A O 1
ATOM 1749 N N . HIS A 1 222 ? 16.810 -5.326 -6.919 1.00 83.19 222 HIS A N 1
ATOM 1750 C CA . HIS A 1 222 ? 15.391 -5.512 -7.202 1.00 83.19 222 HIS A CA 1
ATOM 1751 C C . HIS A 1 222 ? 14.810 -4.310 -7.958 1.00 83.19 222 HIS A C 1
ATOM 1753 O O . HIS A 1 222 ? 14.315 -4.465 -9.076 1.00 83.19 222 HIS A O 1
ATOM 1759 N N . ALA A 1 223 ? 14.977 -3.100 -7.418 1.00 86.06 223 ALA A N 1
ATOM 1760 C CA . ALA A 1 223 ? 14.487 -1.866 -8.027 1.00 86.06 223 ALA A CA 1
ATOM 1761 C C . ALA A 1 223 ? 15.045 -1.650 -9.444 1.00 86.06 223 ALA A C 1
ATOM 1763 O O . ALA A 1 223 ? 14.314 -1.275 -10.363 1.00 86.06 223 ALA A O 1
ATOM 1764 N N . LEU A 1 224 ? 16.335 -1.935 -9.659 1.00 90.19 224 LEU A N 1
ATOM 1765 C CA . LEU A 1 224 ? 16.944 -1.837 -10.984 1.00 90.19 224 LEU A CA 1
ATOM 1766 C C . LEU A 1 224 ? 16.332 -2.834 -11.976 1.00 90.19 224 LEU A C 1
ATOM 1768 O O . LEU A 1 224 ? 16.115 -2.486 -13.141 1.00 90.19 224 LEU A O 1
ATOM 1772 N N . SER A 1 225 ? 16.091 -4.071 -11.539 1.00 88.06 225 SER A N 1
ATOM 1773 C CA . SER A 1 225 ? 15.494 -5.115 -12.372 1.00 88.06 225 SER A CA 1
ATOM 1774 C C . SER A 1 225 ? 14.076 -4.747 -12.802 1.00 88.06 225 SER A C 1
ATOM 1776 O O . SER A 1 225 ? 13.779 -4.810 -13.998 1.00 88.06 225 SER A O 1
ATOM 1778 N N . GLU A 1 226 ? 13.249 -4.290 -11.860 1.00 86.25 226 GLU A N 1
ATOM 1779 C CA . GLU A 1 226 ? 11.872 -3.847 -12.105 1.00 86.25 226 GLU A CA 1
ATOM 1780 C C . GLU A 1 226 ? 11.829 -2.673 -13.089 1.00 86.25 226 GLU A C 1
ATOM 1782 O O . GLU A 1 226 ? 11.166 -2.737 -14.129 1.00 86.25 226 GLU A O 1
ATOM 1787 N N . LEU A 1 227 ? 12.638 -1.634 -12.851 1.00 90.12 227 LEU A N 1
ATOM 1788 C CA . LEU A 1 227 ? 12.726 -0.481 -13.750 1.00 90.12 227 LEU A CA 1
ATOM 1789 C C . LEU A 1 227 ? 13.220 -0.870 -15.148 1.00 90.12 227 LEU A C 1
ATOM 1791 O O . LEU A 1 227 ? 12.709 -0.378 -16.159 1.00 90.12 227 LEU A O 1
ATOM 1795 N N . ALA A 1 228 ? 14.204 -1.767 -15.242 1.00 88.31 228 ALA A N 1
ATOM 1796 C CA . ALA A 1 228 ? 14.684 -2.252 -16.529 1.00 88.31 228 ALA A CA 1
ATOM 1797 C C . ALA A 1 228 ? 13.636 -3.114 -17.250 1.00 88.31 228 ALA A C 1
ATOM 1799 O O . ALA A 1 228 ? 13.540 -3.041 -18.478 1.00 88.31 228 ALA A O 1
ATOM 1800 N N . GLY A 1 229 ? 12.858 -3.912 -16.516 1.00 87.88 229 GLY A N 1
ATOM 1801 C CA . GLY A 1 229 ? 11.710 -4.658 -17.028 1.00 87.88 229 GLY A CA 1
ATOM 1802 C C . GLY A 1 229 ? 10.653 -3.734 -17.622 1.00 87.88 229 GLY A C 1
ATOM 1803 O O . GLY A 1 229 ? 10.310 -3.876 -18.799 1.00 87.88 229 GLY A O 1
ATOM 1804 N N . ALA A 1 230 ? 10.234 -2.721 -16.863 1.00 89.25 230 ALA A N 1
ATOM 1805 C CA . ALA A 1 230 ? 9.286 -1.706 -17.316 1.00 89.25 230 ALA A CA 1
ATOM 1806 C C . ALA A 1 230 ? 9.789 -0.966 -18.570 1.00 89.25 230 ALA A C 1
ATOM 1808 O O . ALA A 1 230 ? 9.073 -0.857 -19.567 1.00 89.25 230 ALA A O 1
ATOM 1809 N N . ALA A 1 231 ? 11.056 -0.536 -18.585 1.00 89.19 231 ALA A N 1
ATOM 1810 C CA . ALA A 1 231 ? 11.650 0.142 -19.739 1.00 89.19 231 ALA A CA 1
ATOM 1811 C C . ALA A 1 231 ? 11.671 -0.735 -21.005 1.00 89.19 231 ALA A C 1
ATOM 1813 O O . ALA A 1 231 ? 11.392 -0.246 -22.108 1.00 89.19 231 ALA A O 1
ATOM 1814 N N . ARG A 1 232 ? 11.968 -2.038 -20.868 1.00 91.56 232 ARG A N 1
ATOM 1815 C CA . ARG A 1 232 ? 11.875 -2.998 -21.981 1.00 91.56 232 ARG A CA 1
ATOM 1816 C C . ARG A 1 232 ? 10.442 -3.116 -22.485 1.00 91.56 232 ARG A C 1
ATOM 1818 O O . ARG A 1 232 ? 10.234 -3.072 -23.696 1.00 91.56 232 ARG A O 1
ATOM 1825 N N . GLN A 1 233 ? 9.468 -3.200 -21.581 1.00 92.19 233 GLN A N 1
ATOM 1826 C CA . GLN A 1 233 ? 8.058 -3.312 -21.942 1.00 92.19 233 GLN A CA 1
ATOM 1827 C C . GLN A 1 233 ? 7.559 -2.082 -22.716 1.00 92.19 233 GLN A C 1
ATOM 1829 O O . GLN A 1 233 ? 6.900 -2.229 -23.748 1.00 92.19 233 GLN A O 1
ATOM 1834 N N . PHE A 1 234 ? 7.919 -0.873 -22.277 1.00 92.38 234 PHE A N 1
ATOM 1835 C CA . PHE A 1 234 ? 7.577 0.363 -22.988 1.00 92.38 234 PHE A CA 1
ATOM 1836 C C . PHE A 1 234 ? 8.252 0.451 -24.359 1.00 92.38 234 PHE A C 1
ATOM 1838 O O . PHE A 1 234 ? 7.610 0.817 -25.345 1.00 92.38 234 PHE A O 1
ATOM 1845 N N . SER A 1 235 ? 9.521 0.045 -24.449 1.00 93.56 235 SER A N 1
ATOM 1846 C CA . SER A 1 235 ? 10.247 -0.012 -25.723 1.00 93.56 235 SER A CA 1
ATOM 1847 C C . SER A 1 235 ? 9.600 -1.003 -26.692 1.00 93.56 235 SER A C 1
ATOM 1849 O O . SER A 1 235 ? 9.436 -0.699 -27.872 1.00 93.56 235 SER A O 1
ATOM 1851 N N . GLN A 1 236 ? 9.164 -2.165 -26.196 1.00 94.75 236 GLN A N 1
ATOM 1852 C CA . GLN A 1 236 ? 8.416 -3.140 -26.984 1.00 94.75 236 GLN A CA 1
ATOM 1853 C C . GLN A 1 236 ? 7.121 -2.529 -27.532 1.00 94.75 236 GLN A C 1
ATOM 1855 O O . GLN A 1 236 ? 6.863 -2.630 -28.728 1.00 94.75 236 GLN A O 1
ATOM 1860 N N . TRP A 1 237 ? 6.330 -1.849 -26.699 1.00 93.50 237 TRP A N 1
ATOM 1861 C CA . TRP A 1 237 ? 5.088 -1.213 -27.149 1.00 93.50 237 TRP A CA 1
ATOM 1862 C C . TRP A 1 237 ? 5.322 -0.106 -28.183 1.00 93.50 237 TRP A C 1
ATOM 1864 O O . TRP A 1 237 ? 4.531 0.024 -29.120 1.00 93.50 237 TRP A O 1
ATOM 1874 N N . SER A 1 238 ? 6.408 0.661 -28.048 1.00 93.25 238 SER A N 1
ATOM 1875 C CA . SER A 1 238 ? 6.821 1.646 -29.056 1.00 93.25 238 SER A CA 1
ATOM 1876 C C . SER A 1 238 ? 7.171 0.965 -30.382 1.00 93.25 238 SER A C 1
ATOM 1878 O O . SER A 1 238 ? 6.646 1.334 -31.433 1.00 93.25 238 SER A O 1
ATOM 1880 N N . ASN A 1 239 ? 7.987 -0.092 -30.328 1.00 93.94 239 ASN A N 1
ATOM 1881 C CA . ASN A 1 239 ? 8.386 -0.864 -31.504 1.00 93.94 239 ASN A CA 1
ATOM 1882 C C . ASN A 1 239 ? 7.184 -1.512 -32.206 1.00 93.94 239 ASN A C 1
ATOM 1884 O O . ASN A 1 239 ? 7.130 -1.511 -33.434 1.00 93.94 239 ASN A O 1
ATOM 1888 N N . GLU A 1 240 ? 6.207 -2.028 -31.455 1.00 92.31 240 GLU A N 1
ATOM 1889 C CA . GLU A 1 240 ? 4.949 -2.570 -31.990 1.00 92.31 240 GLU A CA 1
ATOM 1890 C C . GLU A 1 240 ? 4.160 -1.501 -32.763 1.00 92.31 240 GLU A C 1
ATOM 1892 O O . GLU A 1 240 ? 3.704 -1.753 -33.882 1.00 92.31 240 GLU A O 1
ATOM 1897 N N . ALA A 1 241 ? 4.041 -0.288 -32.210 1.00 91.81 241 ALA A N 1
ATOM 1898 C CA . ALA A 1 241 ? 3.351 0.820 -32.868 1.00 91.81 241 ALA A CA 1
ATOM 1899 C C . ALA A 1 241 ? 4.072 1.259 -34.156 1.00 91.81 241 ALA A C 1
ATOM 1901 O O . ALA A 1 241 ? 3.446 1.398 -35.210 1.00 91.81 241 ALA A O 1
ATOM 1902 N N . GLU A 1 242 ? 5.396 1.415 -34.111 1.00 92.94 242 GLU A N 1
ATOM 1903 C CA . GLU A 1 242 ? 6.199 1.743 -35.293 1.00 92.94 242 GLU A CA 1
ATOM 1904 C C . GLU A 1 242 ? 6.172 0.636 -36.349 1.00 92.94 242 GLU A C 1
ATOM 1906 O O . GLU A 1 242 ? 6.189 0.913 -37.552 1.00 92.94 242 GLU A O 1
ATOM 1911 N N . HIS A 1 243 ? 6.165 -0.628 -35.925 1.00 91.44 243 HIS A N 1
ATOM 1912 C CA . HIS A 1 243 ? 6.065 -1.767 -36.828 1.00 91.44 243 HIS A CA 1
ATOM 1913 C C . HIS A 1 243 ? 4.715 -1.776 -37.548 1.00 91.44 243 HIS A C 1
ATOM 1915 O O . HIS A 1 243 ? 4.681 -1.979 -38.762 1.00 91.44 243 HIS A O 1
ATOM 1921 N N . ALA A 1 244 ? 3.614 -1.487 -36.850 1.00 90.19 244 ALA A N 1
ATOM 1922 C CA . ALA A 1 244 ? 2.295 -1.372 -37.469 1.00 90.19 244 ALA A CA 1
ATOM 1923 C C . ALA A 1 244 ? 2.253 -0.266 -38.542 1.00 90.19 244 ALA A C 1
ATOM 1925 O O . ALA A 1 244 ? 1.692 -0.471 -39.617 1.00 90.19 244 ALA A O 1
ATOM 1926 N N . VAL A 1 245 ? 2.908 0.877 -38.302 1.00 91.44 245 VAL A N 1
ATOM 1927 C CA . VAL A 1 245 ? 3.016 1.965 -39.294 1.00 91.44 245 VAL A CA 1
ATOM 1928 C C . VAL A 1 245 ? 3.895 1.560 -40.481 1.00 91.44 245 VAL A C 1
ATOM 1930 O O . VAL A 1 245 ? 3.499 1.724 -41.633 1.00 91.44 245 VAL A O 1
ATOM 1933 N N . ARG A 1 246 ? 5.085 1.002 -40.226 1.00 91.06 246 ARG A N 1
ATOM 1934 C CA . ARG A 1 246 ? 6.038 0.620 -41.286 1.00 91.06 246 ARG A CA 1
ATOM 1935 C C . ARG A 1 246 ? 5.561 -0.557 -42.128 1.00 91.06 246 ARG A C 1
ATOM 1937 O O . ARG A 1 246 ? 5.905 -0.643 -43.306 1.00 91.06 246 ARG A O 1
ATOM 1944 N N . SER A 1 247 ? 4.819 -1.485 -41.532 1.00 89.81 247 SER A N 1
ATOM 1945 C CA . SER A 1 247 ? 4.301 -2.659 -42.233 1.00 89.81 247 SER A CA 1
ATOM 1946 C C . SER A 1 247 ? 3.143 -2.316 -43.164 1.00 89.81 247 SER A C 1
ATOM 1948 O O . SER A 1 247 ? 2.973 -3.027 -44.144 1.00 89.81 247 SER A O 1
ATOM 1950 N N . TYR A 1 248 ? 2.424 -1.206 -42.953 1.00 89.81 248 TYR A N 1
ATOM 1951 C CA . TYR A 1 248 ? 1.290 -0.802 -43.794 1.00 89.81 248 TYR A CA 1
ATOM 1952 C C . TYR A 1 248 ? 1.614 -0.812 -45.299 1.00 89.81 248 TYR A C 1
ATOM 1954 O O . TYR A 1 248 ? 0.837 -1.322 -46.100 1.00 89.81 248 TYR A O 1
ATOM 1962 N N . PHE A 1 249 ? 2.792 -0.310 -45.681 1.00 87.62 249 PHE A N 1
ATOM 1963 C CA . PHE A 1 249 ? 3.224 -0.227 -47.082 1.00 87.62 249 PHE A CA 1
ATOM 1964 C C . PHE A 1 249 ? 3.768 -1.543 -47.659 1.00 87.62 249 PHE A C 1
ATOM 1966 O O . PHE A 1 249 ? 4.133 -1.583 -48.829 1.00 87.62 249 PHE A O 1
ATOM 1973 N N . LYS A 1 250 ? 3.865 -2.605 -46.852 1.00 90.06 250 LYS A N 1
ATOM 1974 C CA . LYS A 1 250 ? 4.426 -3.907 -47.252 1.00 90.06 250 LYS A CA 1
ATOM 1975 C C . LYS A 1 250 ? 3.364 -4.956 -47.580 1.00 90.06 250 LYS A C 1
ATOM 1977 O O . LYS A 1 250 ? 3.718 -6.083 -47.900 1.00 90.06 250 LYS A O 1
ATOM 1982 N N . TRP A 1 251 ? 2.087 -4.630 -47.414 1.00 88.62 251 TRP A N 1
ATOM 1983 C CA . TRP A 1 251 ? 0.992 -5.577 -47.599 1.00 88.62 251 TRP A CA 1
ATOM 1984 C C . TRP A 1 251 ? 0.422 -5.451 -49.009 1.00 88.62 251 TRP A C 1
ATOM 1986 O O . TRP A 1 251 ? 0.072 -4.354 -49.438 1.00 88.62 251 TRP A O 1
ATOM 1996 N N . ASP A 1 252 ? 0.225 -6.585 -49.678 1.00 91.44 252 ASP A N 1
ATOM 1997 C CA . ASP A 1 252 ? -0.394 -6.626 -51.011 1.00 91.44 252 ASP A CA 1
ATOM 1998 C C . ASP A 1 252 ? -1.903 -6.317 -50.966 1.00 91.44 252 ASP A C 1
ATOM 2000 O O . ASP A 1 252 ? -2.503 -5.889 -51.951 1.00 91.44 252 ASP A O 1
ATOM 2004 N N . ASN A 1 253 ? -2.535 -6.508 -49.801 1.00 94.06 253 ASN A N 1
ATOM 2005 C CA . ASN A 1 253 ? -3.956 -6.254 -49.576 1.00 94.06 253 ASN A CA 1
ATOM 2006 C C . ASN A 1 253 ? -4.171 -5.034 -48.667 1.00 94.06 253 ASN A C 1
ATOM 2008 O O . ASN A 1 253 ? -4.059 -5.121 -47.441 1.00 94.06 253 ASN A O 1
ATOM 2012 N N . VAL A 1 254 ? -4.572 -3.915 -49.275 1.00 91.62 254 VAL A N 1
ATOM 2013 C CA . VAL A 1 254 ? -4.835 -2.631 -48.599 1.00 91.62 254 VAL A CA 1
ATOM 2014 C C . VAL A 1 254 ? -5.898 -2.745 -47.501 1.00 91.62 254 VAL A C 1
ATOM 2016 O O . VAL A 1 254 ? -5.757 -2.141 -46.437 1.00 91.62 254 VAL A O 1
ATOM 2019 N N . THR A 1 255 ? -6.957 -3.529 -47.717 1.00 92.50 255 THR A N 1
ATOM 2020 C CA . THR A 1 255 ? -8.024 -3.717 -46.720 1.00 92.50 255 THR A CA 1
ATOM 2021 C C . THR A 1 255 ? -7.485 -4.418 -45.478 1.00 92.50 255 THR A C 1
ATOM 2023 O O . THR A 1 255 ? -7.773 -4.006 -44.354 1.00 92.50 255 THR A O 1
ATOM 2026 N N . ALA A 1 256 ? -6.657 -5.444 -45.671 1.00 89.94 256 ALA A N 1
ATOM 2027 C CA . ALA A 1 256 ? -6.048 -6.186 -44.576 1.00 89.94 256 ALA A CA 1
ATOM 2028 C C . ALA A 1 256 ? -5.007 -5.325 -43.825 1.00 89.94 256 ALA A C 1
ATOM 2030 O O . ALA A 1 256 ? -5.030 -5.276 -42.592 1.00 89.94 256 ALA A O 1
ATOM 2031 N N . ALA A 1 257 ? -4.198 -4.545 -44.554 1.00 89.81 257 ALA A N 1
ATOM 2032 C CA . ALA A 1 257 ? -3.231 -3.599 -43.989 1.00 89.81 257 ALA A CA 1
ATOM 2033 C C . ALA A 1 257 ? -3.908 -2.527 -43.122 1.00 89.81 257 ALA A C 1
ATOM 2035 O O . ALA A 1 257 ? -3.479 -2.230 -42.004 1.00 89.81 257 ALA A O 1
ATOM 2036 N N . ARG A 1 258 ? -5.025 -1.975 -43.612 1.00 92.12 258 ARG A N 1
ATOM 2037 C CA . ARG A 1 258 ? -5.829 -0.987 -42.891 1.00 92.12 258 ARG A CA 1
ATOM 2038 C C . ARG A 1 258 ? -6.421 -1.566 -41.609 1.00 92.12 258 ARG A C 1
ATOM 2040 O O . ARG A 1 258 ? -6.335 -0.921 -40.567 1.00 92.12 258 ARG A O 1
ATOM 2047 N N . SER A 1 259 ? -6.994 -2.768 -41.667 1.00 91.94 259 SER A N 1
ATOM 2048 C CA . SER A 1 259 ? -7.534 -3.462 -40.491 1.00 91.94 259 SER A CA 1
ATOM 2049 C C . SER A 1 259 ? -6.459 -3.711 -39.432 1.00 91.94 259 SER A C 1
ATOM 2051 O O . SER A 1 259 ? -6.688 -3.434 -38.253 1.00 91.94 259 SER A O 1
ATOM 2053 N N . HIS A 1 260 ? -5.267 -4.157 -39.843 1.00 89.06 260 HIS A N 1
ATOM 2054 C CA . HIS A 1 260 ? -4.127 -4.330 -38.945 1.00 89.06 260 HIS A CA 1
ATOM 2055 C C . HIS A 1 260 ? -3.720 -3.008 -38.279 1.00 89.06 260 HIS A C 1
ATOM 2057 O O . HIS A 1 260 ? -3.666 -2.932 -37.051 1.00 89.06 260 HIS A O 1
ATOM 2063 N N . MET A 1 261 ? -3.538 -1.940 -39.064 1.00 91.69 261 MET A N 1
ATOM 2064 C CA . MET A 1 261 ? -3.170 -0.616 -38.551 1.00 91.69 261 MET A CA 1
ATOM 2065 C C . MET A 1 261 ? -4.223 -0.042 -37.587 1.00 91.69 261 MET A C 1
ATOM 2067 O O . MET A 1 261 ? -3.870 0.529 -36.556 1.00 91.69 261 MET A O 1
ATOM 2071 N N . ILE A 1 262 ? -5.520 -0.211 -37.873 1.00 92.31 262 ILE A N 1
ATOM 2072 C CA . ILE A 1 262 ? -6.603 0.243 -36.985 1.00 92.31 262 ILE A CA 1
ATOM 2073 C C . ILE A 1 262 ? -6.589 -0.528 -35.661 1.00 92.31 262 ILE A C 1
ATOM 2075 O O . ILE A 1 262 ? -6.740 0.088 -34.603 1.00 92.31 262 ILE A O 1
ATOM 2079 N N . ASN A 1 263 ? -6.411 -1.851 -35.707 1.00 90.50 263 ASN A N 1
ATOM 2080 C CA . ASN A 1 263 ? -6.375 -2.690 -34.510 1.00 90.50 263 ASN A CA 1
ATOM 2081 C C . ASN A 1 263 ? -5.148 -2.386 -33.644 1.00 90.50 263 ASN A C 1
ATOM 2083 O O . ASN A 1 263 ? -5.306 -2.153 -32.445 1.00 90.50 263 ASN A O 1
ATOM 2087 N N . ALA A 1 264 ? -3.960 -2.289 -34.249 1.00 89.88 264 ALA A N 1
ATOM 2088 C CA . ALA A 1 264 ? -2.744 -1.871 -33.554 1.00 89.88 264 ALA A CA 1
ATOM 2089 C C . ALA A 1 264 ? -2.914 -0.469 -32.945 1.00 89.88 264 ALA A C 1
ATOM 2091 O O . ALA A 1 264 ? -2.697 -0.273 -31.751 1.00 89.88 264 ALA A O 1
ATOM 2092 N N . GLY A 1 265 ? -3.434 0.485 -33.726 1.00 92.50 265 GLY A N 1
ATOM 2093 C CA . GLY A 1 265 ? -3.711 1.838 -33.252 1.00 92.50 265 GLY A CA 1
ATOM 2094 C C . GLY A 1 265 ? -4.730 1.894 -32.108 1.00 92.50 265 GLY A C 1
ATOM 2095 O O . GLY A 1 265 ? -4.617 2.761 -31.242 1.00 92.50 265 GLY A O 1
ATOM 2096 N N . ARG A 1 266 ? -5.719 0.988 -32.065 1.00 94.06 266 ARG A N 1
ATOM 2097 C CA . ARG A 1 266 ? -6.673 0.884 -30.946 1.00 94.06 266 ARG A CA 1
ATOM 2098 C C . ARG A 1 266 ? -5.952 0.499 -29.656 1.00 94.06 266 ARG A C 1
ATOM 2100 O O . ARG A 1 266 ? -6.109 1.210 -28.668 1.00 94.06 266 ARG A O 1
ATOM 2107 N N . LEU A 1 267 ? -5.137 -0.555 -29.689 1.00 91.38 267 LEU A N 1
ATOM 2108 C CA . LEU A 1 267 ? -4.387 -1.018 -28.520 1.00 91.38 267 LEU A CA 1
ATOM 2109 C C . LEU A 1 267 ? -3.380 0.036 -28.034 1.00 91.38 267 LEU A C 1
ATOM 2111 O O . LEU A 1 267 ? -3.316 0.321 -26.842 1.00 91.38 267 LEU A O 1
ATOM 2115 N N . THR A 1 268 ? -2.643 0.683 -28.944 1.00 92.75 268 THR A N 1
ATOM 2116 C CA . THR A 1 268 ? -1.708 1.763 -28.583 1.00 92.75 268 THR A CA 1
ATOM 2117 C C . THR A 1 268 ? -2.424 2.939 -27.913 1.00 92.75 268 THR A C 1
ATOM 2119 O O . THR A 1 268 ? -1.936 3.459 -26.910 1.00 92.75 268 THR A O 1
ATOM 2122 N N . ARG A 1 269 ? -3.602 3.348 -28.412 1.00 92.81 269 ARG A N 1
ATOM 2123 C CA . ARG A 1 269 ? -4.398 4.410 -27.770 1.00 92.81 269 ARG A CA 1
ATOM 2124 C C . ARG A 1 269 ? -4.878 4.007 -26.378 1.00 92.81 269 ARG A C 1
ATOM 2126 O O . ARG A 1 269 ? -4.780 4.836 -25.482 1.00 92.81 269 ARG A O 1
ATOM 2133 N N . GLN A 1 270 ? -5.330 2.764 -26.203 1.00 92.88 270 GLN A N 1
ATOM 2134 C CA . GLN A 1 270 ? -5.751 2.234 -24.902 1.00 92.88 270 GLN A CA 1
ATOM 2135 C C . GLN A 1 270 ? -4.597 2.214 -23.895 1.00 92.88 270 GLN A C 1
ATOM 2137 O O . GLN A 1 270 ? -4.770 2.676 -22.775 1.00 92.88 270 GLN A O 1
ATOM 2142 N N . ARG A 1 271 ? -3.401 1.761 -24.298 1.00 92.38 271 ARG A N 1
ATOM 2143 C CA . ARG A 1 271 ? -2.198 1.798 -23.445 1.00 92.38 271 ARG A CA 1
ATOM 2144 C C . ARG A 1 271 ? -1.836 3.226 -23.031 1.00 92.38 271 ARG A C 1
ATOM 2146 O O . ARG A 1 271 ? -1.573 3.470 -21.860 1.00 92.38 271 ARG A O 1
ATOM 2153 N N . ARG A 1 272 ? -1.863 4.176 -23.974 1.00 92.50 272 ARG A N 1
ATOM 2154 C CA . ARG A 1 272 ? -1.615 5.600 -23.690 1.00 92.50 272 ARG A CA 1
ATOM 2155 C C . ARG A 1 272 ? -2.638 6.162 -22.704 1.00 92.50 272 ARG A C 1
ATOM 2157 O O . ARG A 1 272 ? -2.258 6.855 -21.774 1.00 92.50 272 ARG A O 1
ATOM 2164 N N . GLU A 1 273 ? -3.919 5.879 -22.920 1.00 90.50 273 GLU A N 1
ATOM 2165 C CA . GLU A 1 273 ? -5.001 6.352 -22.055 1.00 90.50 273 GLU A CA 1
ATOM 2166 C C . GLU A 1 273 ? -4.903 5.753 -20.648 1.00 90.50 273 GLU A C 1
ATOM 2168 O O . GLU A 1 273 ? -4.986 6.496 -19.676 1.00 90.50 273 GLU A O 1
ATOM 2173 N N . ALA A 1 274 ? -4.617 4.453 -20.531 1.00 88.94 274 ALA A N 1
ATOM 2174 C CA . ALA A 1 274 ? -4.337 3.806 -19.251 1.00 88.94 274 ALA A CA 1
ATOM 2175 C C . ALA A 1 274 ? -3.127 4.438 -18.541 1.00 88.94 274 ALA A C 1
ATOM 2177 O O . ALA A 1 274 ? -3.209 4.736 -17.354 1.00 88.94 274 ALA A O 1
ATOM 2178 N N . GLY A 1 275 ? -2.041 4.721 -19.271 1.00 88.19 275 GLY A N 1
ATOM 2179 C CA . GLY A 1 275 ? -0.887 5.448 -18.735 1.00 88.19 275 GLY A CA 1
ATOM 2180 C C . GLY A 1 275 ? -1.264 6.839 -18.215 1.00 88.19 275 GLY A C 1
ATOM 2181 O O . GLY A 1 275 ? -0.969 7.169 -17.074 1.00 88.19 275 GLY A O 1
ATOM 2182 N N . SER A 1 276 ? -2.019 7.619 -18.995 1.00 87.56 276 SER A N 1
ATOM 2183 C CA . SER A 1 276 ? -2.497 8.942 -18.566 1.00 87.56 276 SER A CA 1
ATOM 2184 C C . SER A 1 276 ? -3.428 8.887 -17.346 1.00 87.56 276 SER A C 1
ATOM 2186 O O . SER A 1 276 ? -3.427 9.812 -16.536 1.00 87.56 276 SER A O 1
ATOM 2188 N N . LEU A 1 277 ? -4.218 7.819 -17.191 1.00 87.75 277 LEU A N 1
ATOM 2189 C CA . LEU A 1 277 ? -5.035 7.599 -15.993 1.00 87.75 277 LEU A CA 1
ATOM 2190 C C . LEU A 1 277 ? -4.181 7.284 -14.757 1.00 87.75 277 LEU A C 1
ATOM 2192 O O . LEU A 1 277 ? -4.560 7.673 -13.657 1.00 87.75 277 LEU A O 1
ATOM 2196 N N . ILE A 1 278 ? -3.034 6.622 -14.918 1.00 87.75 278 ILE A N 1
ATOM 2197 C CA . ILE A 1 278 ? -2.077 6.386 -13.824 1.00 87.75 278 ILE A CA 1
ATOM 2198 C C . ILE A 1 278 ? -1.337 7.685 -13.457 1.00 87.75 278 ILE A C 1
ATOM 2200 O O . ILE A 1 278 ? -1.078 7.946 -12.283 1.00 87.75 278 ILE A O 1
ATOM 2204 N N . ASP A 1 279 ? -1.060 8.565 -14.419 1.00 88.00 279 ASP A N 1
ATOM 2205 C CA . ASP A 1 279 ? -0.476 9.882 -14.120 1.00 88.00 279 ASP A CA 1
ATOM 2206 C C . ASP A 1 279 ? -1.452 10.780 -13.336 1.00 88.00 279 ASP A C 1
ATOM 2208 O O . ASP A 1 279 ? -1.047 11.592 -12.496 1.00 88.00 279 ASP A O 1
ATOM 2212 N N . ALA A 1 280 ? -2.758 10.613 -13.565 1.00 90.19 280 ALA A N 1
ATOM 2213 C CA . ALA A 1 280 ? -3.800 11.335 -12.851 1.00 90.19 280 ALA A CA 1
ATOM 2214 C C . ALA A 1 280 ? -3.944 10.828 -11.406 1.00 90.19 280 ALA A C 1
ATOM 2216 O O . ALA A 1 280 ? -4.559 9.792 -11.155 1.00 90.19 280 ALA A O 1
ATOM 2217 N N . ARG A 1 281 ? -3.451 11.623 -10.443 1.00 90.69 281 ARG A N 1
ATOM 2218 C CA . ARG A 1 281 ? -3.461 11.337 -8.991 1.00 90.69 281 ARG A CA 1
ATOM 2219 C C . ARG A 1 281 ? -4.736 10.647 -8.501 1.00 90.69 281 ARG A C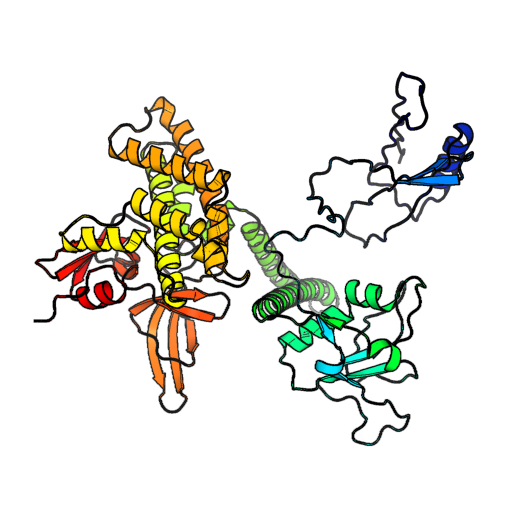 1
ATOM 2221 O O . ARG A 1 281 ? -4.681 9.600 -7.872 1.00 90.69 281 ARG A O 1
ATOM 2228 N N . GLU A 1 282 ? -5.891 11.241 -8.784 1.00 89.81 282 GLU A N 1
ATOM 2229 C CA . GLU A 1 282 ? -7.183 10.750 -8.303 1.00 89.81 282 GLU A CA 1
ATOM 2230 C C . GLU A 1 282 ? -7.528 9.343 -8.803 1.00 89.81 282 GLU A C 1
ATOM 2232 O O . GLU A 1 282 ? -8.088 8.544 -8.051 1.00 89.81 282 GLU A O 1
ATOM 2237 N N . SER A 1 283 ? -7.202 9.051 -10.063 1.00 90.88 283 SER A N 1
ATOM 2238 C CA . SER A 1 283 ? -7.425 7.739 -10.664 1.00 90.88 283 SER A CA 1
ATOM 2239 C C . SER A 1 283 ? -6.386 6.743 -10.162 1.00 90.88 283 SER A C 1
ATOM 2241 O O . SER A 1 283 ? -6.768 5.640 -9.786 1.00 90.88 283 SER A O 1
ATOM 2243 N N . ARG A 1 284 ? -5.115 7.154 -10.052 1.00 93.69 284 ARG A N 1
ATOM 2244 C CA . ARG A 1 284 ? -4.033 6.325 -9.509 1.00 93.69 284 ARG A CA 1
ATOM 2245 C C . ARG A 1 284 ? -4.373 5.779 -8.127 1.00 93.69 284 ARG A C 1
ATOM 2247 O O . ARG A 1 284 ? -4.457 4.568 -7.973 1.00 93.69 284 ARG A O 1
ATOM 2254 N N . LEU A 1 285 ? -4.694 6.655 -7.169 1.00 94.50 285 LEU A N 1
ATOM 2255 C CA . LEU A 1 285 ? -5.050 6.256 -5.798 1.00 94.50 285 LEU A CA 1
ATOM 2256 C C . LEU A 1 285 ? -6.217 5.256 -5.764 1.00 94.50 285 LEU A C 1
ATOM 2258 O O . LEU A 1 285 ? -6.240 4.345 -4.943 1.00 94.50 285 LEU A O 1
ATOM 2262 N N . ARG A 1 286 ? -7.184 5.397 -6.677 1.00 94.25 286 ARG A N 1
ATOM 2263 C CA . ARG A 1 286 ? -8.341 4.501 -6.778 1.00 94.25 286 ARG A CA 1
ATOM 2264 C C . ARG A 1 286 ? -7.996 3.135 -7.380 1.00 94.25 286 ARG A C 1
ATOM 2266 O O . ARG A 1 286 ? -8.667 2.160 -7.071 1.00 94.25 286 ARG A O 1
ATOM 2273 N N . THR A 1 287 ? -7.005 3.053 -8.263 1.00 93.50 287 THR A N 1
ATOM 2274 C CA . THR A 1 287 ? -6.677 1.811 -8.980 1.00 93.50 287 THR A CA 1
ATOM 2275 C C . THR A 1 287 ? -5.501 1.049 -8.388 1.00 93.50 287 THR A C 1
ATOM 2277 O O . THR A 1 287 ? -5.355 -0.126 -8.698 1.00 93.50 287 THR A O 1
ATOM 2280 N N . THR A 1 288 ? -4.658 1.693 -7.575 1.00 94.00 288 THR A N 1
ATOM 2281 C CA . THR A 1 288 ? -3.410 1.087 -7.088 1.00 94.00 288 THR A CA 1
ATOM 2282 C C . THR A 1 288 ? -3.373 0.850 -5.583 1.00 94.00 288 THR A C 1
ATOM 2284 O O . THR A 1 288 ? -2.556 0.057 -5.140 1.00 94.00 288 THR A O 1
ATOM 2287 N N . LEU A 1 289 ? -4.218 1.500 -4.777 1.00 97.38 289 LEU A N 1
ATOM 2288 C CA . LEU A 1 289 ? -4.240 1.253 -3.330 1.00 97.38 289 LEU A CA 1
ATOM 2289 C C . LEU A 1 289 ? -4.988 -0.047 -2.979 1.00 97.38 289 LEU A C 1
ATOM 2291 O O . LEU A 1 289 ? -5.847 -0.485 -3.752 1.00 97.38 289 LEU A O 1
ATOM 2295 N N . PRO A 1 290 ? -4.725 -0.640 -1.797 1.00 97.81 290 PRO A N 1
ATOM 2296 C CA . PRO A 1 290 ? -5.475 -1.790 -1.296 1.00 97.81 290 PRO A CA 1
ATOM 2297 C C . PRO A 1 290 ? -6.989 -1.563 -1.301 1.00 97.81 290 PRO A C 1
ATOM 2299 O O . PRO A 1 290 ? -7.465 -0.471 -0.967 1.00 97.81 290 PRO A O 1
ATOM 2302 N N . PHE A 1 291 ? -7.745 -2.614 -1.638 1.00 97.31 291 PHE A N 1
ATOM 2303 C CA . PHE A 1 291 ? -9.182 -2.542 -1.918 1.00 97.31 291 PHE A CA 1
ATOM 2304 C C . PHE A 1 291 ? -10.011 -1.736 -0.911 1.00 97.31 291 PHE A C 1
ATOM 2306 O O . PHE A 1 291 ? -10.806 -0.889 -1.342 1.00 97.31 291 PHE A O 1
ATOM 2313 N N . PRO A 1 292 ? -9.831 -1.910 0.414 1.00 96.62 292 PRO A N 1
ATOM 2314 C CA . PRO A 1 292 ? -10.641 -1.167 1.368 1.00 96.62 292 PRO A CA 1
ATOM 2315 C C . PRO A 1 292 ? -10.430 0.347 1.311 1.00 96.62 292 PRO A C 1
ATOM 2317 O O . PRO A 1 292 ? -11.379 1.112 1.468 1.00 96.62 292 PRO A O 1
ATOM 2320 N N . ILE A 1 293 ? -9.198 0.787 1.045 1.00 98.00 293 ILE A N 1
ATOM 2321 C CA . ILE A 1 293 ? -8.861 2.207 0.924 1.00 98.00 293 ILE A CA 1
ATOM 2322 C C . ILE A 1 293 ? -9.373 2.744 -0.411 1.00 98.00 293 ILE A C 1
ATOM 2324 O O . ILE A 1 293 ? -10.061 3.766 -0.451 1.00 98.00 293 ILE A O 1
ATOM 2328 N N . ALA A 1 294 ? -9.077 2.038 -1.503 1.00 97.56 294 ALA A N 1
ATOM 2329 C CA . ALA A 1 294 ? -9.462 2.437 -2.851 1.00 97.56 294 ALA A CA 1
ATOM 2330 C C . ALA A 1 294 ? -10.985 2.592 -3.007 1.00 97.56 294 ALA A C 1
ATOM 2332 O O . ALA A 1 294 ? -11.462 3.569 -3.591 1.00 97.56 294 ALA A O 1
ATOM 2333 N N . THR A 1 295 ? -11.761 1.679 -2.421 1.00 96.75 295 THR A N 1
ATOM 2334 C CA . THR A 1 295 ? -13.232 1.718 -2.444 1.00 96.75 295 THR A CA 1
ATOM 2335 C C . THR A 1 295 ? -13.790 2.897 -1.650 1.00 96.75 295 THR A C 1
ATOM 2337 O O . THR A 1 295 ? -14.680 3.604 -2.133 1.00 96.75 295 THR A O 1
ATOM 2340 N N . ARG A 1 296 ? -13.238 3.178 -0.461 1.00 97.31 296 ARG A N 1
ATOM 2341 C CA . ARG A 1 296 ? -13.602 4.367 0.329 1.00 97.31 296 ARG A CA 1
ATOM 2342 C C . ARG A 1 296 ? -13.268 5.653 -0.421 1.00 97.31 296 ARG A C 1
ATOM 2344 O O . ARG A 1 296 ? -14.094 6.564 -0.473 1.00 97.31 296 ARG A O 1
ATOM 2351 N N . TRP A 1 297 ? -12.107 5.704 -1.069 1.00 97.75 297 TRP A N 1
ATOM 2352 C CA . TRP A 1 297 ? -11.704 6.849 -1.878 1.00 97.75 297 TRP A CA 1
ATOM 2353 C C . TRP A 1 297 ? -12.628 7.063 -3.084 1.00 97.75 297 TRP A C 1
ATOM 2355 O O . TRP A 1 297 ? -13.076 8.186 -3.324 1.00 97.75 297 TRP A O 1
ATOM 2365 N N . ARG A 1 298 ? -13.016 5.994 -3.792 1.00 97.00 298 ARG A N 1
ATOM 2366 C CA . ARG A 1 298 ? -14.035 6.059 -4.855 1.00 97.00 298 ARG A CA 1
ATOM 2367 C C . ARG A 1 298 ? -15.351 6.645 -4.334 1.00 97.00 298 ARG A C 1
ATOM 2369 O O . ARG A 1 298 ? -15.961 7.474 -5.011 1.00 97.00 298 ARG A O 1
ATOM 2376 N N . ALA A 1 299 ? -15.792 6.233 -3.145 1.00 96.69 299 ALA A N 1
ATOM 2377 C CA . ALA A 1 299 ? -17.010 6.759 -2.535 1.00 96.69 299 ALA A CA 1
ATOM 2378 C C . ALA A 1 299 ? -16.891 8.262 -2.226 1.00 96.69 299 ALA A C 1
ATOM 2380 O O . ALA A 1 299 ? -17.814 9.012 -2.530 1.00 96.69 299 ALA A O 1
ATOM 2381 N N . VAL A 1 300 ? -15.738 8.716 -1.720 1.00 97.50 300 VAL A N 1
ATOM 2382 C CA . VAL A 1 300 ? -15.440 10.144 -1.503 1.00 97.50 300 VAL A CA 1
ATOM 2383 C C . VAL A 1 300 ? -15.454 10.937 -2.812 1.00 97.50 300 VAL A C 1
ATOM 2385 O O . VAL A 1 300 ? -16.006 12.034 -2.854 1.00 97.50 300 VAL A O 1
ATOM 2388 N N . GLN A 1 301 ? -14.900 10.396 -3.900 1.00 95.88 301 GLN A N 1
ATOM 2389 C CA . GLN A 1 301 ? -14.929 11.052 -5.215 1.00 95.88 301 GLN A CA 1
ATOM 2390 C C . GLN A 1 301 ? -16.349 11.231 -5.759 1.00 95.88 301 GLN A C 1
ATOM 2392 O O . GLN A 1 301 ? -16.642 12.232 -6.409 1.00 95.88 301 GLN A O 1
ATOM 2397 N N . ALA A 1 302 ? -17.223 10.258 -5.504 1.00 96.50 302 ALA A N 1
ATOM 2398 C CA . ALA A 1 302 ? -18.620 10.299 -5.920 1.00 96.50 302 ALA A CA 1
ATOM 2399 C C . ALA A 1 302 ? -19.529 11.050 -4.928 1.00 96.50 302 ALA A C 1
ATOM 2401 O O . ALA A 1 302 ? -20.718 11.237 -5.206 1.00 96.50 302 ALA A O 1
ATOM 2402 N N . ALA A 1 303 ? -19.003 11.451 -3.768 1.00 96.69 303 ALA A N 1
ATOM 2403 C CA . ALA A 1 303 ? -19.788 12.029 -2.693 1.00 96.69 303 ALA A CA 1
ATOM 2404 C C . ALA A 1 303 ? -20.305 13.430 -3.042 1.00 96.69 303 ALA A C 1
ATOM 2406 O O . ALA A 1 303 ? -19.651 14.236 -3.705 1.00 96.69 303 ALA A O 1
ATOM 2407 N N . ARG A 1 304 ? -21.500 13.743 -2.539 1.00 95.69 304 ARG A N 1
ATOM 2408 C CA . ARG A 1 304 ? -22.044 15.103 -2.573 1.00 95.69 304 ARG A CA 1
ATOM 2409 C C . ARG A 1 304 ? -21.415 15.933 -1.460 1.00 95.69 304 ARG A C 1
ATOM 2411 O O . ARG A 1 304 ? -21.021 15.399 -0.430 1.00 95.69 304 ARG A O 1
ATOM 2418 N N . HIS A 1 305 ? -21.386 17.254 -1.634 1.00 95.69 305 HIS A N 1
ATOM 2419 C CA . HIS A 1 305 ? -20.881 18.186 -0.616 1.00 95.69 305 HIS A CA 1
ATOM 2420 C C . HIS A 1 305 ? -21.946 18.425 0.469 1.00 95.69 305 HIS A C 1
ATOM 2422 O O . HIS A 1 305 ? -22.408 19.549 0.677 1.00 95.69 305 HIS A O 1
ATOM 2428 N N . ASP A 1 306 ? -22.391 17.340 1.096 1.00 94.94 306 ASP A N 1
ATOM 2429 C CA . ASP A 1 306 ? -23.348 17.300 2.193 1.00 94.94 306 ASP A CA 1
ATOM 2430 C C . ASP A 1 306 ? -22.734 16.593 3.414 1.00 94.94 306 ASP A C 1
ATOM 2432 O O . ASP A 1 306 ? -21.567 16.193 3.414 1.00 94.94 306 ASP A O 1
ATOM 2436 N N . HIS A 1 307 ? -23.508 16.471 4.493 1.00 93.88 307 HIS A N 1
ATOM 2437 C CA . HIS A 1 307 ? -23.013 15.876 5.732 1.00 93.88 307 HIS A CA 1
ATOM 2438 C C . HIS A 1 307 ? -22.668 14.383 5.553 1.00 93.88 307 HIS A C 1
ATOM 2440 O O . HIS A 1 307 ? -21.769 13.873 6.225 1.00 93.88 307 HIS A O 1
ATOM 2446 N N . GLY A 1 308 ? -23.351 13.680 4.645 1.00 95.25 308 GLY A N 1
ATOM 2447 C CA . GLY A 1 308 ? -23.041 12.290 4.318 1.00 95.25 308 GLY A CA 1
ATOM 2448 C C . GLY A 1 308 ? -21.679 12.179 3.640 1.00 95.25 308 GLY A C 1
ATOM 2449 O O . GLY A 1 308 ? -20.829 11.417 4.093 1.00 95.25 308 GLY A O 1
ATOM 2450 N N . GLY A 1 309 ? -21.428 13.010 2.625 1.00 96.69 309 GLY A N 1
ATOM 2451 C CA . GLY A 1 309 ? -20.121 13.079 1.975 1.00 96.69 309 GLY A CA 1
ATOM 2452 C C . GLY A 1 309 ? -19.001 13.491 2.928 1.00 96.69 309 GLY A C 1
ATOM 2453 O O . GLY A 1 309 ? -17.924 12.901 2.901 1.00 96.69 309 GLY A O 1
ATOM 2454 N N . TYR A 1 310 ? -19.263 14.440 3.830 1.00 97.75 310 TYR A N 1
ATOM 2455 C CA . TYR A 1 310 ? -18.307 14.829 4.869 1.00 97.75 310 TYR A CA 1
ATOM 2456 C C . TYR A 1 310 ? -17.942 13.652 5.787 1.00 97.75 310 TYR A C 1
ATOM 2458 O O . TYR A 1 310 ? -16.765 13.426 6.058 1.00 97.75 310 TYR A O 1
ATOM 2466 N N . ALA A 1 311 ? -18.925 12.855 6.218 1.00 96.00 311 ALA A N 1
ATOM 2467 C CA . ALA A 1 311 ? -18.666 11.658 7.016 1.00 96.00 311 ALA A CA 1
ATOM 2468 C C . ALA A 1 311 ? -17.835 10.616 6.247 1.00 96.00 311 ALA A C 1
ATOM 2470 O O . ALA A 1 311 ? -16.885 10.074 6.809 1.00 96.00 311 ALA A O 1
ATOM 2471 N N . MET A 1 312 ? -18.114 10.405 4.954 1.00 97.25 312 MET A N 1
ATOM 2472 C CA . MET A 1 312 ? -17.351 9.478 4.105 1.00 97.25 312 MET A CA 1
ATOM 2473 C C . MET A 1 312 ? -15.863 9.839 4.014 1.00 97.25 312 MET A C 1
ATOM 2475 O O . MET A 1 312 ? -15.020 8.944 4.026 1.00 97.25 312 MET A O 1
ATOM 2479 N N . VAL A 1 313 ? -15.525 11.133 3.962 1.00 98.12 313 VAL A N 1
ATOM 2480 C CA . VAL A 1 313 ? -14.126 11.599 3.977 1.00 98.12 313 VAL A CA 1
ATOM 2481 C C . VAL A 1 313 ? -13.428 11.185 5.274 1.00 98.12 313 VAL A C 1
ATOM 2483 O O . VAL A 1 313 ? -12.318 10.653 5.246 1.00 98.12 313 VAL A O 1
ATOM 2486 N N . LEU A 1 314 ? -14.088 11.391 6.415 1.00 97.56 314 LEU A N 1
ATOM 2487 C CA . LEU A 1 314 ? -13.524 11.075 7.729 1.00 97.56 314 LEU A CA 1
ATOM 2488 C C . LEU A 1 314 ? -13.390 9.562 7.951 1.00 97.56 314 LEU A C 1
ATOM 2490 O O . LEU A 1 314 ? -12.385 9.116 8.500 1.00 97.56 314 LEU A O 1
ATOM 2494 N N . GLU A 1 315 ? -14.366 8.778 7.491 1.00 96.06 315 GLU A N 1
ATOM 2495 C CA . GLU A 1 315 ? -14.309 7.311 7.506 1.00 96.06 315 GLU A CA 1
ATOM 2496 C C . GLU A 1 315 ? -13.192 6.775 6.602 1.00 96.06 315 GLU A C 1
ATOM 2498 O O . GLU A 1 315 ? -12.503 5.828 6.973 1.00 96.06 315 GLU A O 1
ATOM 2503 N N . CYS A 1 316 ? -12.957 7.400 5.442 1.00 98.12 316 CYS A N 1
ATOM 2504 C CA . CYS A 1 316 ? -11.837 7.046 4.572 1.00 98.12 316 CYS A CA 1
ATOM 2505 C C . CYS A 1 316 ? -10.488 7.308 5.258 1.00 98.12 316 CYS A C 1
ATOM 2507 O O . CYS A 1 316 ? -9.597 6.464 5.189 1.00 98.12 316 CYS A O 1
ATOM 2509 N N . ALA A 1 317 ? -10.335 8.440 5.954 1.00 98.19 317 ALA A N 1
ATOM 2510 C CA . ALA A 1 317 ? -9.120 8.733 6.717 1.00 98.19 317 ALA A CA 1
ATOM 2511 C C . ALA A 1 317 ? -8.894 7.714 7.851 1.00 98.19 317 ALA A C 1
ATOM 2513 O O . ALA A 1 317 ? -7.769 7.262 8.059 1.00 98.19 317 ALA A O 1
ATOM 2514 N N . GLU A 1 318 ? -9.962 7.311 8.548 1.00 97.19 318 GLU A N 1
ATOM 2515 C CA . GLU A 1 318 ? -9.907 6.270 9.582 1.00 97.19 318 GLU A CA 1
ATOM 2516 C C . GLU A 1 318 ? -9.467 4.919 9.002 1.00 97.19 318 GLU A C 1
ATOM 2518 O O . GLU A 1 318 ? -8.575 4.276 9.555 1.00 97.19 318 GLU A O 1
ATOM 2523 N N . ALA A 1 319 ? -10.031 4.526 7.855 1.00 97.31 319 ALA A N 1
ATOM 2524 C CA . ALA A 1 319 ? -9.685 3.288 7.163 1.00 97.31 319 ALA A CA 1
ATOM 2525 C C . ALA A 1 319 ? -8.215 3.252 6.715 1.00 97.31 319 ALA A C 1
ATOM 2527 O O . ALA A 1 319 ? -7.556 2.223 6.867 1.00 97.31 319 ALA A O 1
ATOM 2528 N N . VAL A 1 320 ? -7.679 4.375 6.219 1.00 98.31 320 VAL A N 1
ATOM 2529 C CA . VAL A 1 320 ? -6.256 4.498 5.857 1.00 98.31 320 VAL A CA 1
ATOM 2530 C C . VAL A 1 320 ? -5.364 4.285 7.078 1.00 98.31 320 VAL A C 1
ATOM 2532 O O . VAL A 1 320 ? -4.433 3.483 7.026 1.00 98.31 320 VAL A O 1
ATOM 2535 N N . LEU A 1 321 ? -5.657 4.954 8.198 1.00 97.94 321 LEU A N 1
ATOM 2536 C CA . LEU A 1 321 ? -4.862 4.802 9.420 1.00 97.94 321 LEU A CA 1
ATOM 2537 C C . LEU A 1 321 ? -4.968 3.399 10.013 1.00 97.94 321 LEU A C 1
ATOM 2539 O O . LEU A 1 321 ? -3.969 2.880 10.503 1.00 97.94 321 LEU A O 1
ATOM 2543 N N . ALA A 1 322 ? -6.145 2.779 9.957 1.00 97.56 322 ALA A N 1
ATOM 2544 C CA . ALA A 1 322 ? -6.333 1.401 10.390 1.00 97.56 322 ALA A CA 1
ATOM 2545 C C . ALA A 1 322 ? -5.502 0.429 9.542 1.00 97.56 322 ALA A C 1
ATOM 2547 O O . ALA A 1 322 ? -4.800 -0.413 10.097 1.00 97.56 322 ALA A O 1
ATOM 2548 N N . TYR A 1 323 ? -5.507 0.587 8.214 1.00 98.38 323 TYR A N 1
ATOM 2549 C CA . TYR A 1 323 ? -4.674 -0.212 7.313 1.00 98.38 323 TYR A CA 1
ATOM 2550 C C . TYR A 1 323 ? -3.184 -0.048 7.601 1.00 98.38 323 TYR A C 1
ATOM 2552 O O . TYR A 1 323 ? -2.492 -1.042 7.820 1.00 98.38 323 TYR A O 1
ATOM 2560 N N . CYS A 1 324 ? -2.697 1.192 7.676 1.00 98.19 324 CYS A N 1
ATOM 2561 C CA . CYS A 1 324 ? -1.300 1.464 8.006 1.00 98.19 324 CYS A CA 1
ATOM 2562 C C . CYS A 1 324 ? -0.933 0.931 9.395 1.00 98.19 324 CYS A C 1
ATOM 2564 O O . CYS A 1 324 ? 0.121 0.327 9.561 1.00 98.19 324 CYS A O 1
ATOM 2566 N N . GLY A 1 325 ? -1.801 1.113 10.391 1.00 97.56 325 GLY A N 1
ATOM 2567 C CA . GLY A 1 325 ? -1.580 0.620 11.745 1.00 97.56 325 GLY A CA 1
ATOM 2568 C C . GLY A 1 325 ? -1.436 -0.899 11.785 1.00 97.56 325 GLY A C 1
ATOM 2569 O O . GLY A 1 325 ? -0.482 -1.400 12.371 1.00 97.56 325 GLY A O 1
ATOM 2570 N N . VAL A 1 326 ? -2.335 -1.635 11.127 1.00 97.62 326 VAL A N 1
ATOM 2571 C CA . VAL A 1 326 ? -2.265 -3.102 11.061 1.00 97.62 326 VAL A CA 1
ATOM 2572 C C . VAL A 1 326 ? -1.034 -3.576 10.299 1.00 97.62 326 VAL A C 1
ATOM 2574 O O . VAL A 1 326 ? -0.303 -4.419 10.817 1.00 97.62 326 VAL A O 1
ATOM 2577 N N . LEU A 1 327 ? -0.763 -3.018 9.116 1.00 98.06 327 LEU A N 1
ATOM 2578 C CA . LEU A 1 327 ? 0.420 -3.388 8.342 1.00 98.06 327 LEU A CA 1
ATOM 2579 C C . LEU A 1 327 ? 1.698 -3.144 9.153 1.00 98.06 327 LEU A C 1
ATOM 2581 O O . LEU A 1 327 ? 2.535 -4.031 9.265 1.00 98.06 327 LEU A O 1
ATOM 2585 N N . GLY A 1 328 ? 1.818 -1.982 9.793 1.00 96.94 328 GLY A N 1
ATOM 2586 C CA . GLY A 1 328 ? 2.977 -1.652 10.614 1.00 96.94 328 GLY A CA 1
ATOM 2587 C C . GLY A 1 328 ? 3.134 -2.548 11.843 1.00 96.94 328 GLY A C 1
ATOM 2588 O O . GLY A 1 328 ? 4.254 -2.911 12.179 1.00 96.94 328 GLY A O 1
ATOM 2589 N N . LEU A 1 329 ? 2.037 -2.968 12.486 1.00 96.88 329 LEU A N 1
ATOM 2590 C CA . LEU A 1 329 ? 2.082 -3.951 13.578 1.00 96.88 329 LEU A CA 1
ATOM 2591 C C . LEU A 1 329 ? 2.590 -5.318 13.101 1.00 96.88 329 LEU A C 1
ATOM 2593 O O . LEU A 1 329 ? 3.383 -5.952 13.796 1.00 96.88 329 LEU A O 1
ATOM 2597 N N . VAL A 1 330 ? 2.140 -5.767 11.927 1.00 96.88 330 VAL A N 1
ATOM 2598 C CA . VAL A 1 330 ? 2.557 -7.046 11.336 1.00 96.88 330 VAL A CA 1
ATOM 2599 C C . VAL A 1 330 ? 4.029 -7.001 10.926 1.00 96.88 330 VAL A C 1
ATOM 2601 O O . VAL A 1 330 ? 4.775 -7.914 11.264 1.00 96.88 330 VAL A O 1
ATOM 2604 N N . LEU A 1 331 ? 4.464 -5.921 10.274 1.00 95.62 331 LEU A N 1
ATOM 2605 C CA . LEU A 1 331 ? 5.861 -5.732 9.880 1.00 95.62 331 LEU A CA 1
ATOM 2606 C C . LEU A 1 331 ? 6.785 -5.596 11.097 1.00 95.62 331 LEU A C 1
ATOM 2608 O O . LEU A 1 331 ? 7.812 -6.260 11.159 1.00 95.62 331 LEU A O 1
ATOM 2612 N N . ALA A 1 332 ? 6.395 -4.814 12.109 1.00 94.94 332 ALA A N 1
ATOM 2613 C CA . ALA A 1 332 ? 7.157 -4.699 13.353 1.00 94.94 332 ALA A CA 1
ATOM 2614 C C . ALA A 1 332 ? 7.318 -6.057 14.037 1.00 94.94 332 ALA A C 1
ATOM 2616 O O . ALA A 1 332 ? 8.395 -6.376 14.520 1.00 94.94 332 ALA A O 1
ATOM 2617 N N . ARG A 1 333 ? 6.272 -6.888 14.028 1.00 93.00 333 ARG A N 1
ATOM 2618 C CA . ARG A 1 333 ? 6.355 -8.256 14.539 1.00 93.00 333 ARG A CA 1
ATOM 2619 C C . ARG A 1 333 ? 7.296 -9.132 13.710 1.00 93.00 333 ARG A C 1
ATOM 2621 O O . ARG A 1 333 ? 8.019 -9.920 14.303 1.00 93.00 333 ARG A O 1
ATOM 2628 N N . ALA A 1 334 ? 7.264 -9.029 12.382 1.00 91.06 334 ALA A N 1
ATOM 2629 C CA . ALA A 1 334 ? 8.159 -9.790 11.509 1.00 91.06 334 ALA A CA 1
ATOM 2630 C C . ALA A 1 334 ? 9.642 -9.463 11.768 1.00 91.06 334 ALA A C 1
ATOM 2632 O O . ALA A 1 334 ? 10.485 -10.344 11.629 1.00 91.06 334 ALA A O 1
ATOM 2633 N N . ASP A 1 335 ? 9.924 -8.236 12.214 1.00 90.12 335 ASP A N 1
ATOM 2634 C CA . ASP A 1 335 ? 11.259 -7.754 12.585 1.00 90.12 335 ASP A CA 1
ATOM 2635 C C . ASP A 1 335 ? 11.545 -7.839 14.108 1.00 90.12 335 ASP A C 1
ATOM 2637 O O . ASP A 1 335 ? 12.521 -7.263 14.588 1.00 90.12 335 ASP A O 1
ATOM 2641 N N . ASP A 1 336 ? 10.698 -8.524 14.893 1.00 90.88 336 ASP A N 1
ATOM 2642 C CA . ASP A 1 336 ? 10.796 -8.648 16.363 1.00 90.88 336 ASP A CA 1
ATOM 2643 C C . ASP A 1 336 ? 10.870 -7.300 17.125 1.00 90.88 336 ASP A C 1
ATOM 2645 O O . ASP A 1 336 ? 11.429 -7.185 18.223 1.00 90.88 336 ASP A O 1
ATOM 2649 N N . LEU A 1 337 ? 10.254 -6.253 16.571 1.00 91.81 337 LEU A N 1
ATOM 2650 C CA . LEU A 1 337 ? 10.199 -4.912 17.147 1.00 91.81 337 LEU A CA 1
ATOM 2651 C C . LEU A 1 337 ? 8.942 -4.714 18.015 1.00 91.81 337 LEU A C 1
ATOM 2653 O O . LEU A 1 337 ? 7.810 -4.888 17.550 1.00 91.81 337 LEU A O 1
ATOM 2657 N N . PRO A 1 338 ? 9.089 -4.280 19.281 1.00 90.19 338 PRO A N 1
ATOM 2658 C CA . PRO A 1 338 ? 7.948 -4.055 20.156 1.00 90.19 338 PRO A CA 1
ATOM 2659 C C . PRO A 1 338 ? 7.184 -2.779 19.776 1.00 90.19 338 PRO A C 1
ATOM 2661 O O . PRO A 1 338 ? 7.764 -1.703 19.632 1.00 90.19 338 PRO A O 1
ATOM 2664 N N . VAL A 1 339 ? 5.852 -2.867 19.728 1.00 92.44 339 VAL A N 1
ATOM 2665 C CA . VAL A 1 339 ? 4.970 -1.708 19.514 1.00 92.44 339 VAL A CA 1
ATOM 2666 C C . VAL A 1 339 ? 4.247 -1.352 20.811 1.00 92.44 339 VAL A C 1
ATOM 2668 O O . VAL A 1 339 ? 3.229 -1.944 21.166 1.00 92.44 339 VAL A O 1
ATOM 2671 N N . GLY A 1 340 ? 4.778 -0.364 21.538 1.00 89.56 340 GLY A N 1
ATOM 2672 C CA . GLY A 1 340 ? 4.282 0.041 22.861 1.00 89.56 340 GLY A CA 1
ATOM 2673 C C . GLY A 1 340 ? 2.761 0.277 22.951 1.00 89.56 340 GLY A C 1
ATOM 2674 O O . GLY A 1 340 ? 2.126 -0.277 23.857 1.00 89.56 340 GLY A O 1
ATOM 2675 N N . PRO A 1 341 ? 2.142 1.037 22.023 1.00 92.81 341 PRO A N 1
ATOM 2676 C CA . PRO A 1 341 ? 0.697 1.285 22.029 1.00 92.81 341 PRO A CA 1
ATOM 2677 C C . PRO A 1 341 ? -0.183 0.027 21.957 1.00 92.81 341 PRO A C 1
ATOM 2679 O O . PRO A 1 341 ? -1.307 0.045 22.465 1.00 92.81 341 PRO A O 1
ATOM 2682 N N . LEU A 1 342 ? 0.318 -1.083 21.401 1.00 92.19 342 LEU A N 1
ATOM 2683 C CA . LEU A 1 342 ? -0.438 -2.334 21.290 1.00 92.19 342 LEU A CA 1
ATOM 2684 C C . LEU A 1 342 ? -0.822 -2.893 22.667 1.00 92.19 342 LEU A C 1
ATOM 2686 O O . LEU A 1 342 ? -1.938 -3.370 22.859 1.00 92.19 342 LEU A O 1
ATOM 2690 N N . ARG A 1 343 ? 0.053 -2.749 23.669 1.00 90.31 343 ARG A N 1
ATOM 2691 C CA . ARG A 1 343 ? -0.216 -3.218 25.038 1.00 90.31 343 ARG A CA 1
ATOM 2692 C C . ARG A 1 343 ? -1.418 -2.515 25.667 1.00 90.31 343 ARG A C 1
ATOM 2694 O O . ARG A 1 343 ? -2.188 -3.133 26.401 1.00 90.31 343 ARG A O 1
ATOM 2701 N N . HIS A 1 344 ? -1.588 -1.222 25.391 1.00 89.56 344 HIS A N 1
ATOM 2702 C CA . HIS A 1 344 ? -2.764 -0.490 25.856 1.00 89.56 344 HIS A CA 1
ATOM 2703 C C . HIS A 1 344 ? -4.033 -1.055 25.211 1.00 89.56 344 HIS A C 1
ATOM 2705 O O . HIS A 1 344 ? -5.030 -1.254 25.906 1.00 89.56 344 HIS A O 1
ATOM 2711 N N . GLN A 1 345 ? -3.982 -1.379 23.915 1.00 91.00 345 GLN A N 1
ATOM 2712 C CA . GLN A 1 345 ? -5.099 -2.022 23.229 1.00 91.0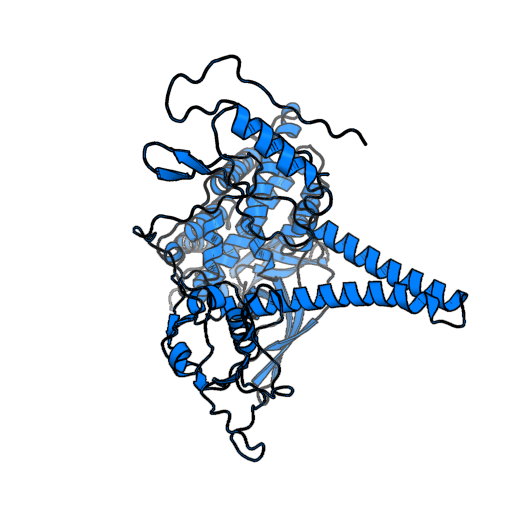0 345 GLN A CA 1
ATOM 2713 C C . GLN A 1 345 ? -5.429 -3.394 23.817 1.00 91.00 345 GLN A C 1
ATOM 2715 O O . GLN A 1 345 ? -6.594 -3.659 24.110 1.00 91.00 345 GLN A O 1
ATOM 2720 N N . ALA A 1 346 ? -4.415 -4.217 24.073 1.00 91.19 346 ALA A N 1
ATOM 2721 C CA . ALA A 1 346 ? -4.596 -5.538 24.661 1.00 91.19 346 ALA A CA 1
ATOM 2722 C C . ALA A 1 346 ? -5.292 -5.482 26.026 1.00 91.19 346 ALA A C 1
ATOM 2724 O O . ALA A 1 346 ? -6.224 -6.236 26.299 1.00 91.19 346 ALA A O 1
ATOM 2725 N N . ASN A 1 347 ? -4.902 -4.518 26.865 1.00 90.12 347 ASN A N 1
ATOM 2726 C CA . ASN A 1 347 ? -5.535 -4.293 28.163 1.00 90.12 347 ASN A CA 1
ATOM 2727 C C . ASN A 1 347 ? -6.994 -3.822 28.049 1.00 90.12 347 ASN A C 1
ATOM 2729 O O . ASN A 1 347 ? -7.786 -4.102 28.949 1.00 90.12 347 ASN A O 1
ATOM 2733 N N . ARG A 1 348 ? -7.355 -3.085 26.986 1.00 89.62 348 ARG A N 1
ATOM 2734 C CA . ARG A 1 348 ? -8.753 -2.703 26.729 1.00 89.62 348 ARG A CA 1
ATOM 2735 C C . ARG A 1 348 ? -9.577 -3.915 26.320 1.00 89.62 348 ARG A C 1
ATOM 2737 O O . ARG A 1 348 ? -10.621 -4.143 26.923 1.00 89.62 348 ARG A O 1
ATOM 2744 N N . PHE A 1 349 ? -9.085 -4.710 25.372 1.00 90.88 349 PHE A N 1
ATOM 2745 C CA . PHE A 1 349 ? -9.772 -5.928 24.949 1.00 90.88 349 PHE A CA 1
ATOM 2746 C C . PHE A 1 349 ? -9.936 -6.923 26.096 1.00 90.88 349 PHE A C 1
ATOM 2748 O O . PHE A 1 349 ? -11.040 -7.402 26.317 1.00 90.88 349 PHE A O 1
ATOM 2755 N N . ALA A 1 350 ? -8.912 -7.130 26.927 1.00 87.94 350 ALA A N 1
ATOM 2756 C CA . ALA A 1 350 ? -9.009 -8.004 28.100 1.00 87.94 350 ALA A CA 1
ATOM 2757 C C . ALA A 1 350 ? -10.149 -7.631 29.074 1.00 87.94 350 ALA A C 1
ATOM 2759 O O . ALA A 1 350 ? -10.624 -8.482 29.820 1.00 87.94 350 ALA A O 1
ATOM 2760 N N . LYS A 1 351 ? -10.596 -6.368 29.072 1.00 87.06 351 LYS A N 1
ATOM 2761 C CA . LYS A 1 351 ? -11.693 -5.858 29.911 1.00 87.06 351 LYS A CA 1
ATOM 2762 C C . LYS A 1 351 ? -13.050 -5.818 29.193 1.00 87.06 351 LYS A C 1
ATOM 2764 O O . LYS A 1 351 ? -13.976 -5.213 29.723 1.00 87.06 351 LYS A O 1
ATOM 2769 N N . GLY A 1 352 ? -13.163 -6.399 27.997 1.00 81.50 352 GLY A N 1
ATOM 2770 C CA . GLY A 1 352 ? -14.358 -6.297 27.151 1.00 81.50 352 GLY A CA 1
ATOM 2771 C C . GLY A 1 352 ? -14.573 -4.898 26.566 1.00 81.50 352 GLY A C 1
ATOM 2772 O O . GLY A 1 352 ? -15.705 -4.483 26.338 1.00 81.50 352 GLY A O 1
ATOM 2773 N N . GLY A 1 353 ? -13.500 -4.116 26.417 1.00 77.44 353 GLY A N 1
ATOM 2774 C CA . GLY A 1 353 ? -13.562 -2.761 25.877 1.00 77.44 353 GLY A CA 1
ATOM 2775 C C . GLY A 1 353 ? -13.717 -2.723 24.355 1.00 77.44 353 GLY A C 1
ATOM 2776 O O . GLY A 1 353 ? -13.353 -3.668 23.657 1.00 77.44 353 GLY A O 1
ATOM 2777 N N . SER A 1 354 ? -14.186 -1.578 23.850 1.00 80.50 354 SER A N 1
ATOM 2778 C CA . SER A 1 354 ? -14.282 -1.317 22.413 1.00 80.50 354 SER A CA 1
ATOM 2779 C C . SER A 1 354 ? -12.911 -1.255 21.736 1.00 80.50 354 SER A C 1
ATOM 2781 O O . SER A 1 354 ? -11.873 -0.965 22.354 1.00 80.50 354 SER A O 1
ATOM 2783 N N . GLY A 1 355 ? -12.907 -1.529 20.441 1.00 80.06 355 GLY A N 1
ATOM 2784 C CA . GLY A 1 355 ? -11.703 -1.682 19.649 1.00 80.06 355 GLY A CA 1
ATOM 2785 C C . GLY A 1 355 ? -11.017 -0.391 19.270 1.00 80.06 355 GLY A C 1
ATOM 2786 O O . GLY A 1 355 ? -11.273 0.690 19.824 1.00 80.06 355 GLY A O 1
ATOM 2787 N N . PRO A 1 356 ? -10.014 -0.520 18.396 1.00 87.00 356 PRO A N 1
ATOM 2788 C CA . PRO A 1 356 ? -9.252 0.608 17.915 1.00 87.00 356 PRO A CA 1
ATOM 2789 C C . PRO A 1 356 ? -10.155 1.630 17.216 1.00 87.00 356 PRO A C 1
ATOM 2791 O O . PRO A 1 356 ? -10.862 1.324 16.265 1.00 87.00 356 PRO A O 1
ATOM 2794 N N . THR A 1 357 ? -10.095 2.868 17.691 1.00 91.31 357 THR A N 1
ATOM 2795 C CA . THR A 1 357 ? -10.755 4.016 17.050 1.00 91.31 357 THR A CA 1
ATOM 2796 C C . THR A 1 357 ? -9.752 4.766 16.181 1.00 91.31 357 THR A C 1
ATOM 2798 O O . THR A 1 357 ? -8.548 4.514 16.283 1.00 91.31 357 THR A O 1
ATOM 2801 N N . PHE A 1 358 ? -10.201 5.777 15.432 1.00 93.19 358 PHE A N 1
ATOM 2802 C CA . PHE A 1 358 ? -9.327 6.755 14.769 1.00 93.19 358 PHE A CA 1
ATOM 2803 C C . PHE A 1 358 ? -8.140 7.175 15.648 1.00 93.19 358 PHE A C 1
ATOM 2805 O O . PHE A 1 358 ? -6.993 7.161 15.207 1.00 93.19 358 PHE A O 1
ATOM 2812 N N . GLY A 1 359 ? -8.395 7.527 16.914 1.00 93.06 359 GLY A N 1
ATOM 2813 C CA . GLY A 1 359 ? -7.341 7.937 17.842 1.00 93.06 359 GLY A CA 1
ATOM 2814 C C . GLY A 1 359 ? -6.345 6.822 18.152 1.00 93.06 359 GLY A C 1
ATOM 2815 O O . GLY A 1 359 ? -5.148 7.078 18.185 1.00 93.06 359 GLY A O 1
ATOM 2816 N N . THR A 1 360 ? -6.823 5.589 18.326 1.00 94.00 360 THR A N 1
ATOM 2817 C CA . THR A 1 360 ? -5.967 4.419 18.568 1.00 94.00 360 THR A CA 1
ATOM 2818 C C . THR A 1 360 ? -5.056 4.145 17.375 1.00 94.00 360 THR A C 1
ATOM 2820 O O . THR A 1 360 ? -3.850 3.983 17.560 1.00 94.00 360 THR A O 1
ATOM 2823 N N . TRP A 1 361 ? -5.612 4.145 16.161 1.00 95.81 361 TRP A N 1
ATOM 2824 C CA . TRP A 1 361 ? -4.838 3.948 14.937 1.00 95.81 361 TRP A CA 1
ATOM 2825 C C . TRP A 1 361 ? -3.835 5.071 14.709 1.00 95.81 361 TRP A C 1
ATOM 2827 O O . TRP A 1 361 ? -2.672 4.795 14.433 1.00 95.81 361 TRP A O 1
ATOM 2837 N N . GLY A 1 362 ? -4.249 6.322 14.926 1.00 96.12 362 GLY A N 1
ATOM 2838 C CA . GLY A 1 362 ? -3.357 7.477 14.875 1.00 96.12 362 GLY A CA 1
ATOM 2839 C C . GLY A 1 362 ? -2.172 7.346 15.834 1.00 96.12 362 GLY A C 1
ATOM 2840 O O . GLY A 1 362 ? -1.046 7.592 15.426 1.00 96.12 362 GLY A O 1
ATOM 2841 N N . THR A 1 363 ? -2.387 6.889 17.074 1.00 96.19 363 THR A N 1
ATOM 2842 C CA . THR A 1 363 ? -1.294 6.657 18.036 1.00 96.19 363 THR A CA 1
ATOM 2843 C C . THR A 1 363 ? -0.354 5.527 17.610 1.00 96.19 363 THR A C 1
ATOM 2845 O O . THR A 1 363 ? 0.851 5.638 17.812 1.00 96.19 363 THR A O 1
ATOM 2848 N N . ILE A 1 364 ? -0.876 4.439 17.036 1.00 96.00 364 ILE A N 1
ATOM 2849 C CA . ILE A 1 364 ? -0.040 3.337 16.531 1.00 96.00 364 ILE A CA 1
ATOM 2850 C C . ILE A 1 364 ? 0.820 3.825 15.363 1.00 96.00 364 ILE A C 1
ATOM 2852 O O . ILE A 1 364 ? 2.030 3.621 15.370 1.00 96.00 364 ILE A O 1
ATOM 2856 N N . VAL A 1 365 ? 0.207 4.504 14.393 1.00 96.81 365 VAL A N 1
ATOM 2857 C CA . VAL A 1 365 ? 0.895 5.051 13.219 1.00 96.81 365 VAL A CA 1
ATOM 2858 C C . VAL A 1 365 ? 1.949 6.085 13.618 1.00 96.81 365 VAL A C 1
ATOM 2860 O O . VAL A 1 365 ? 3.075 6.010 13.139 1.00 96.81 365 VAL A O 1
ATOM 2863 N N . ASP A 1 366 ? 1.621 7.006 14.525 1.00 96.00 366 ASP A N 1
ATOM 2864 C CA . ASP A 1 366 ? 2.563 8.007 15.037 1.00 96.00 366 ASP A CA 1
ATOM 2865 C C . ASP A 1 366 ? 3.754 7.357 15.754 1.00 96.00 366 ASP A C 1
ATOM 2867 O O . ASP A 1 366 ? 4.905 7.729 15.524 1.00 96.00 366 ASP A O 1
ATOM 2871 N N . TYR A 1 367 ? 3.503 6.318 16.559 1.00 95.75 367 TYR A N 1
ATOM 2872 C CA . TYR A 1 367 ? 4.566 5.561 17.215 1.00 95.75 367 TYR A CA 1
ATOM 2873 C C . TYR A 1 367 ? 5.497 4.886 16.203 1.00 95.75 367 TYR A C 1
ATOM 2875 O O . TYR A 1 367 ? 6.714 5.014 16.320 1.00 95.75 367 TYR A O 1
ATOM 2883 N N . LEU A 1 368 ? 4.939 4.213 15.192 1.00 95.19 368 LEU A N 1
ATOM 2884 C CA . LEU A 1 368 ? 5.713 3.581 14.117 1.00 95.19 368 LEU A CA 1
ATOM 2885 C C . LEU A 1 368 ? 6.522 4.608 13.310 1.00 95.19 368 LEU A C 1
ATOM 2887 O O . LEU A 1 368 ? 7.623 4.311 12.860 1.00 95.19 368 LEU A O 1
ATOM 2891 N N . ALA A 1 369 ? 5.998 5.823 13.147 1.00 93.00 369 ALA A N 1
ATOM 2892 C CA . ALA A 1 369 ? 6.642 6.878 12.375 1.00 93.00 369 ALA A CA 1
ATOM 2893 C C . ALA A 1 369 ? 7.752 7.623 13.143 1.00 93.00 369 ALA A C 1
ATOM 2895 O O . ALA A 1 369 ? 8.664 8.168 12.519 1.00 93.00 369 ALA A O 1
ATOM 2896 N N . THR A 1 370 ? 7.684 7.684 14.479 1.00 91.62 370 THR A N 1
ATOM 2897 C CA . THR A 1 370 ? 8.530 8.590 15.283 1.00 91.62 370 THR A CA 1
ATOM 2898 C C . THR A 1 370 ? 9.404 7.905 16.330 1.00 91.62 370 THR A C 1
ATOM 2900 O O . THR A 1 370 ? 10.410 8.488 16.753 1.00 91.62 370 THR A O 1
ATOM 2903 N N . ALA A 1 371 ? 9.068 6.689 16.772 1.00 88.06 371 ALA A N 1
ATOM 2904 C CA . ALA A 1 371 ? 9.794 6.048 17.860 1.00 88.06 371 ALA A CA 1
ATOM 2905 C C . ALA A 1 371 ? 11.217 5.643 17.439 1.00 88.06 371 ALA A C 1
ATOM 2907 O O . ALA A 1 371 ? 11.469 5.203 16.318 1.00 88.06 371 ALA A O 1
ATOM 2908 N N . ASN A 1 372 ? 12.162 5.779 18.377 1.00 84.31 372 ASN A N 1
ATOM 2909 C CA . ASN A 1 372 ? 13.593 5.602 18.116 1.00 84.31 372 ASN A CA 1
ATOM 2910 C C . ASN A 1 372 ? 13.962 4.278 17.412 1.00 84.31 372 ASN A C 1
ATOM 2912 O O . ASN A 1 372 ? 14.724 4.354 16.454 1.00 84.31 372 ASN A O 1
ATOM 2916 N N . PRO A 1 373 ? 13.407 3.102 17.793 1.00 83.88 373 PRO A N 1
ATOM 2917 C CA . PRO A 1 373 ? 13.734 1.840 17.123 1.00 83.88 373 PRO A CA 1
ATOM 2918 C C . PRO A 1 373 ? 13.421 1.835 15.623 1.00 83.88 373 PRO A C 1
ATOM 2920 O O . PRO A 1 373 ? 14.107 1.161 14.868 1.00 83.88 373 PRO A O 1
ATOM 2923 N N . PHE A 1 374 ? 12.416 2.606 15.193 1.00 85.12 374 PHE A N 1
ATOM 2924 C CA . PHE A 1 374 ? 11.978 2.679 13.798 1.00 85.12 374 PHE A CA 1
ATOM 2925 C C . PHE A 1 374 ? 12.730 3.754 13.007 1.00 85.12 374 PHE A C 1
ATOM 2927 O O . PHE A 1 374 ? 12.897 3.641 11.798 1.00 85.12 374 PHE A O 1
ATOM 2934 N N . ARG A 1 375 ? 13.239 4.786 13.692 1.00 78.88 375 ARG A N 1
ATOM 2935 C CA . ARG A 1 375 ? 14.047 5.851 13.075 1.00 78.88 375 ARG A CA 1
ATOM 2936 C C . ARG A 1 375 ? 15.459 5.411 12.707 1.00 78.88 375 ARG A C 1
ATOM 2938 O O . ARG A 1 375 ? 16.082 6.053 11.871 1.00 78.88 375 ARG A O 1
ATOM 2945 N N . THR A 1 376 ? 15.969 4.374 13.363 1.00 80.00 376 THR A N 1
ATOM 2946 C CA . THR A 1 376 ? 17.309 3.822 13.127 1.00 80.00 376 THR A CA 1
ATOM 2947 C C . THR A 1 376 ? 17.296 2.627 12.179 1.00 80.00 376 THR A C 1
ATOM 2949 O O . THR A 1 376 ? 18.297 1.918 12.094 1.00 80.00 376 THR A O 1
ATOM 2952 N N . LEU A 1 377 ? 16.162 2.352 11.529 1.00 81.88 377 LEU A N 1
ATOM 2953 C CA . LEU A 1 377 ? 16.064 1.244 10.591 1.00 81.88 377 LEU A CA 1
ATOM 2954 C C . LEU A 1 377 ? 16.837 1.555 9.303 1.00 81.88 377 LEU A C 1
ATOM 2956 O O . LEU A 1 377 ? 16.846 2.712 8.874 1.00 81.88 377 LEU A O 1
ATOM 2960 N N . PRO A 1 378 ? 17.457 0.535 8.689 1.00 79.88 378 PRO A N 1
ATOM 2961 C CA . PRO A 1 378 ? 18.054 0.653 7.365 1.00 79.88 378 PRO A CA 1
ATOM 2962 C C . PRO A 1 378 ? 17.067 1.189 6.326 1.00 79.88 378 PRO A C 1
ATOM 2964 O O . PRO A 1 378 ? 15.850 1.003 6.454 1.00 79.88 378 PRO A O 1
ATOM 2967 N N . ALA A 1 379 ? 17.586 1.819 5.272 1.00 74.06 379 ALA A N 1
ATOM 2968 C CA . ALA A 1 379 ? 16.751 2.414 4.227 1.00 74.06 379 ALA A CA 1
ATOM 2969 C C . ALA A 1 379 ? 15.884 1.387 3.469 1.00 74.06 379 ALA A C 1
ATOM 2971 O O . ALA A 1 379 ? 14.839 1.749 2.926 1.00 74.06 379 ALA A O 1
ATOM 2972 N N . ASP A 1 380 ? 16.296 0.118 3.444 1.00 75.19 380 ASP A N 1
ATOM 2973 C CA . ASP A 1 380 ? 15.576 -0.996 2.822 1.00 75.19 380 ASP A CA 1
ATOM 2974 C C . ASP A 1 380 ? 14.544 -1.665 3.750 1.00 75.19 380 ASP A C 1
ATOM 2976 O O . ASP A 1 380 ? 13.807 -2.558 3.314 1.00 75.19 380 ASP A O 1
ATOM 2980 N N . SER A 1 381 ? 14.440 -1.225 5.009 1.00 85.56 381 SER A N 1
ATOM 2981 C CA . SER A 1 381 ? 13.410 -1.711 5.922 1.00 85.56 381 SER A CA 1
ATOM 2982 C C . SER A 1 381 ? 12.017 -1.318 5.434 1.00 85.56 381 SER A C 1
ATOM 2984 O O . SER A 1 381 ? 11.724 -0.155 5.159 1.00 85.56 381 SER A O 1
ATOM 2986 N N . LEU A 1 382 ? 11.099 -2.284 5.442 1.00 88.19 382 LEU A N 1
ATOM 2987 C CA . LEU A 1 382 ? 9.693 -2.072 5.085 1.00 88.19 382 LEU A CA 1
ATOM 2988 C C . LEU A 1 382 ? 8.987 -1.066 6.009 1.00 88.19 382 LEU A C 1
ATOM 2990 O O . LEU A 1 382 ? 8.002 -0.440 5.626 1.00 88.19 382 LEU A O 1
ATOM 2994 N N . LEU A 1 383 ? 9.485 -0.891 7.234 1.00 91.12 383 LEU A N 1
ATOM 2995 C CA . LEU A 1 383 ? 8.947 0.070 8.195 1.00 91.12 383 LEU A CA 1
ATOM 2996 C C . LEU A 1 383 ? 9.467 1.495 7.958 1.00 91.12 383 LEU A C 1
ATOM 2998 O O . LEU A 1 383 ? 8.846 2.446 8.434 1.00 91.12 383 LEU A O 1
ATOM 3002 N N . ALA A 1 384 ? 10.536 1.679 7.172 1.00 88.50 384 ALA A N 1
ATOM 3003 C CA . ALA A 1 384 ? 11.079 3.002 6.855 1.00 88.50 384 ALA A CA 1
ATOM 3004 C C . ALA A 1 384 ? 10.053 3.895 6.130 1.00 88.50 384 ALA A C 1
ATOM 3006 O O . ALA A 1 384 ? 10.072 5.122 6.268 1.00 88.50 384 ALA A O 1
ATOM 3007 N N . HIS A 1 385 ? 9.087 3.299 5.421 1.00 90.19 385 HIS A N 1
ATOM 3008 C CA . HIS A 1 385 ? 8.002 4.033 4.769 1.00 90.19 385 HIS A CA 1
ATOM 3009 C C . HIS A 1 385 ? 7.131 4.844 5.748 1.00 90.19 385 HIS A C 1
ATOM 3011 O O . HIS A 1 385 ? 6.617 5.905 5.370 1.00 90.19 385 HIS A O 1
ATOM 3017 N N . PHE A 1 386 ? 7.016 4.423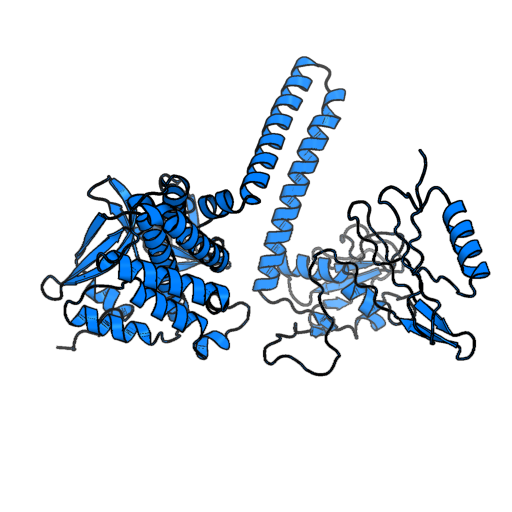 7.016 1.00 94.06 386 PHE A N 1
ATOM 3018 C CA . PHE A 1 386 ? 6.229 5.130 8.034 1.00 94.06 386 PHE A CA 1
ATOM 3019 C C . PHE A 1 386 ? 6.814 6.497 8.394 1.00 94.06 386 PHE A C 1
ATOM 3021 O O . PHE A 1 386 ? 6.059 7.386 8.782 1.00 94.06 386 PHE A O 1
ATOM 3028 N N . ALA A 1 387 ? 8.113 6.735 8.176 1.00 91.06 387 ALA A N 1
ATOM 3029 C CA . ALA A 1 387 ? 8.725 8.044 8.406 1.00 91.06 387 ALA A CA 1
ATOM 3030 C C . ALA A 1 387 ? 8.054 9.167 7.587 1.00 91.06 387 ALA A C 1
ATOM 3032 O O . ALA A 1 387 ? 8.042 10.326 8.004 1.00 91.06 387 ALA A O 1
ATOM 3033 N N . ARG A 1 388 ? 7.422 8.840 6.446 1.00 91.56 388 ARG A N 1
ATOM 3034 C CA . ARG A 1 388 ? 6.635 9.803 5.654 1.00 91.56 388 ARG A CA 1
ATOM 3035 C C . ARG A 1 388 ? 5.416 10.338 6.412 1.00 91.56 388 ARG A C 1
ATOM 3037 O O . ARG A 1 388 ? 5.021 11.472 6.166 1.00 91.56 388 ARG A O 1
ATOM 3044 N N . LEU A 1 389 ? 4.857 9.557 7.337 1.00 95.12 389 LEU A N 1
ATOM 3045 C CA . LEU A 1 389 ? 3.694 9.926 8.152 1.00 95.12 389 LEU A CA 1
ATOM 3046 C C . LEU A 1 389 ? 4.063 10.855 9.318 1.00 95.12 389 LEU A C 1
ATOM 3048 O O . LEU A 1 389 ? 3.191 11.545 9.838 1.00 95.12 389 LEU A O 1
ATOM 3052 N N . ALA A 1 390 ? 5.349 10.928 9.682 1.00 93.69 390 ALA A N 1
ATOM 3053 C CA . ALA A 1 390 ? 5.868 11.875 10.671 1.00 93.69 390 ALA A CA 1
ATOM 3054 C C . ALA A 1 390 ? 6.139 13.277 10.097 1.00 93.69 390 ALA A C 1
ATOM 3056 O O . ALA A 1 390 ? 6.484 14.190 10.850 1.00 93.69 390 ALA A O 1
ATOM 3057 N N . LYS A 1 391 ? 6.016 13.475 8.776 1.00 95.19 391 LYS A N 1
ATOM 3058 C CA . LYS A 1 391 ? 6.199 14.800 8.173 1.00 95.19 391 LYS A CA 1
ATOM 3059 C C . LYS A 1 391 ? 5.167 15.787 8.734 1.00 95.19 391 LYS A C 1
ATOM 3061 O O . LYS A 1 391 ? 4.002 15.399 8.861 1.00 95.19 391 LYS A O 1
ATOM 3066 N N . PRO A 1 392 ? 5.551 17.044 9.037 1.00 96.56 392 PRO A N 1
ATOM 3067 C CA . PRO A 1 392 ? 4.653 18.012 9.666 1.00 96.56 392 PRO A CA 1
ATOM 3068 C C . PRO A 1 392 ? 3.322 18.165 8.930 1.00 96.56 392 PRO A C 1
ATOM 3070 O O . PRO A 1 392 ? 2.273 18.056 9.556 1.00 96.56 392 PRO A O 1
ATOM 3073 N N . GLU A 1 393 ? 3.348 18.301 7.601 1.00 97.69 393 GLU A N 1
ATOM 3074 C CA . GLU A 1 393 ? 2.135 18.466 6.797 1.00 97.69 393 GLU A CA 1
ATOM 3075 C C . GLU A 1 393 ? 1.184 17.260 6.883 1.00 97.69 393 GLU A C 1
ATOM 3077 O O . GLU A 1 393 ? -0.036 17.422 6.910 1.00 97.69 393 GLU A O 1
ATOM 3082 N N . VAL A 1 394 ? 1.729 16.044 6.984 1.00 97.88 394 VAL A N 1
ATOM 3083 C CA . VAL A 1 394 ? 0.941 14.808 7.067 1.00 97.88 394 VAL A CA 1
ATOM 3084 C C . VAL A 1 394 ? 0.379 14.624 8.473 1.00 97.88 394 VAL A C 1
ATOM 3086 O O . VAL A 1 394 ? -0.804 14.327 8.634 1.00 97.88 394 VAL A O 1
ATOM 3089 N N . SER A 1 395 ? 1.202 14.847 9.499 1.00 96.88 395 SER A N 1
ATOM 3090 C CA . SER A 1 395 ? 0.782 14.765 10.900 1.00 96.88 395 SER A CA 1
ATOM 3091 C C . SER A 1 395 ? -0.302 15.801 11.225 1.00 96.88 395 SER A C 1
ATOM 3093 O O . SER A 1 395 ? -1.307 15.480 11.868 1.00 96.88 395 SER A O 1
ATOM 3095 N N . GLU A 1 396 ? -0.173 17.026 10.704 1.00 97.94 396 GLU A N 1
ATOM 3096 C CA . GLU A 1 396 ? -1.192 18.072 10.822 1.00 97.94 396 GLU A CA 1
ATOM 3097 C C . GLU A 1 396 ? -2.510 17.674 10.147 1.00 97.94 396 GLU A C 1
ATOM 3099 O O . GLU A 1 396 ? -3.570 17.826 10.766 1.00 97.94 396 GLU A O 1
ATOM 3104 N N . ALA A 1 397 ? -2.457 17.105 8.937 1.00 98.25 397 ALA A N 1
ATOM 3105 C CA . ALA A 1 397 ? -3.632 16.619 8.212 1.00 98.25 397 ALA A CA 1
ATOM 3106 C C . ALA A 1 397 ? -4.338 15.463 8.951 1.00 98.25 397 ALA A C 1
ATOM 3108 O O . ALA A 1 397 ? -5.565 15.476 9.119 1.00 98.25 397 ALA A O 1
ATOM 3109 N N . ILE A 1 398 ? -3.573 14.499 9.481 1.00 98.06 398 ILE A N 1
ATOM 3110 C CA . ILE A 1 398 ? -4.088 13.414 10.334 1.00 98.06 398 ILE A CA 1
ATOM 3111 C C . ILE A 1 398 ? -4.781 13.998 11.570 1.00 98.06 398 ILE A C 1
ATOM 3113 O O . ILE A 1 398 ? -5.923 13.643 11.878 1.00 98.06 398 ILE A O 1
ATOM 3117 N N . ALA A 1 399 ? -4.122 14.922 12.272 1.00 97.62 399 ALA A N 1
ATOM 3118 C CA . ALA A 1 399 ? -4.664 15.544 13.473 1.00 97.62 399 ALA A CA 1
ATOM 3119 C C . ALA A 1 399 ? -5.922 16.376 13.175 1.00 97.62 399 ALA A C 1
ATOM 3121 O O . ALA A 1 399 ? -6.864 16.381 13.972 1.00 97.62 399 ALA A O 1
ATOM 3122 N N . ALA A 1 400 ? -5.971 17.062 12.032 1.00 97.69 400 ALA A N 1
ATOM 3123 C CA . ALA A 1 400 ? -7.128 17.830 11.593 1.00 97.69 400 ALA A CA 1
ATOM 3124 C C . ALA A 1 400 ? -8.333 16.922 11.309 1.00 97.69 400 ALA A C 1
ATOM 3126 O O . ALA A 1 400 ? -9.411 17.148 11.870 1.00 97.69 400 ALA A O 1
ATOM 3127 N N . ASN A 1 401 ? -8.148 15.845 10.540 1.00 97.94 401 ASN A N 1
ATOM 3128 C CA . ASN A 1 401 ? -9.206 14.866 10.285 1.00 97.94 401 ASN A CA 1
ATOM 3129 C C . ASN A 1 401 ? -9.651 14.133 11.553 1.00 97.94 401 ASN A C 1
ATOM 3131 O O . ASN A 1 401 ? -10.853 13.948 11.750 1.00 97.94 401 ASN A O 1
ATOM 3135 N N . LYS A 1 402 ? -8.734 13.836 12.481 1.00 96.88 402 LYS A N 1
ATOM 3136 C CA . LYS A 1 402 ? -9.092 13.314 13.806 1.00 96.88 402 LYS A CA 1
ATOM 3137 C C . LYS A 1 402 ? -10.008 14.272 14.566 1.00 96.88 402 LYS A C 1
ATOM 3139 O O . LYS A 1 402 ? -11.067 13.866 15.038 1.00 96.88 402 LYS A O 1
ATOM 3144 N N . ARG A 1 403 ? -9.631 15.553 14.679 1.00 96.75 403 ARG A N 1
ATOM 3145 C CA . ARG A 1 403 ? -10.451 16.565 15.373 1.00 96.75 403 ARG A CA 1
ATOM 3146 C C . ARG A 1 403 ? -11.843 16.665 14.753 1.00 96.75 403 ARG A C 1
ATOM 3148 O O . ARG A 1 403 ? -12.837 16.695 15.476 1.00 96.75 403 ARG A O 1
ATOM 3155 N N . ARG A 1 404 ? -11.922 16.658 13.420 1.00 96.94 404 ARG A N 1
ATOM 3156 C CA . ARG A 1 404 ? -13.184 16.651 12.667 1.00 96.94 404 ARG A CA 1
ATOM 3157 C C . ARG A 1 404 ? -14.026 15.404 12.949 1.00 96.94 404 ARG A C 1
ATOM 3159 O O . ARG A 1 404 ? -15.232 15.533 13.163 1.00 96.94 404 ARG A O 1
ATOM 3166 N N . ARG A 1 405 ? -13.407 14.221 13.017 1.00 95.19 405 ARG A N 1
ATOM 3167 C CA . ARG A 1 405 ? -14.052 12.945 13.371 1.00 95.19 405 ARG A CA 1
ATOM 3168 C C . ARG A 1 405 ? -14.615 12.952 14.788 1.00 95.19 405 ARG A C 1
ATOM 3170 O O . ARG A 1 405 ? -15.776 12.579 14.964 1.00 95.19 405 ARG A O 1
ATOM 3177 N N . ASP A 1 406 ? -13.837 13.425 15.758 1.00 93.81 406 ASP A N 1
ATOM 3178 C CA . ASP A 1 406 ? -14.250 13.539 17.160 1.00 93.81 406 ASP A CA 1
ATOM 3179 C C . ASP A 1 406 ? -15.415 14.533 17.302 1.00 93.81 406 ASP A C 1
ATOM 3181 O O . ASP A 1 406 ? -16.433 14.242 17.933 1.00 93.81 406 ASP A O 1
ATOM 3185 N N . HIS A 1 407 ? -15.320 15.698 16.654 1.00 93.12 407 HIS A N 1
ATOM 3186 C CA . HIS A 1 407 ? -16.409 16.674 16.615 1.00 93.12 407 HIS A CA 1
ATOM 3187 C C . HIS A 1 407 ? -17.682 16.082 16.004 1.00 93.12 407 HIS A C 1
ATOM 3189 O O . HIS A 1 407 ? -18.756 16.205 16.596 1.00 93.12 407 HIS A O 1
ATOM 3195 N N . ASN A 1 408 ? -17.566 15.384 14.871 1.00 91.00 408 ASN A N 1
ATOM 3196 C CA . ASN A 1 408 ? -18.696 14.743 14.208 1.00 91.00 408 ASN A CA 1
ATOM 3197 C C . ASN A 1 408 ? -19.367 13.687 15.106 1.00 91.00 408 ASN A C 1
ATOM 3199 O O . ASN A 1 408 ? -20.586 13.698 15.275 1.00 91.00 408 ASN A O 1
ATOM 3203 N N . ALA A 1 409 ? -18.572 12.834 15.763 1.00 89.62 409 ALA A N 1
ATOM 3204 C CA . ALA A 1 409 ? -19.064 11.824 16.703 1.00 89.62 409 ALA A CA 1
ATOM 3205 C C . ALA A 1 409 ? -19.822 12.440 17.895 1.00 89.62 409 ALA A C 1
ATOM 3207 O O . ALA A 1 409 ? -20.785 11.862 18.396 1.00 89.62 409 ALA A O 1
ATOM 3208 N N . HIS A 1 410 ? -19.436 13.645 18.318 1.00 90.38 410 HIS A N 1
ATOM 3209 C CA . HIS A 1 410 ? -20.084 14.387 19.399 1.00 90.38 410 HIS A CA 1
ATOM 3210 C C . HIS A 1 410 ? -21.181 15.354 18.933 1.00 90.38 410 HIS A C 1
ATOM 3212 O O . HIS A 1 410 ? -21.551 16.248 19.694 1.00 90.38 410 HIS A O 1
ATOM 3218 N N . ARG A 1 411 ? -21.703 15.201 17.705 1.00 88.94 411 ARG A N 1
ATOM 3219 C CA . ARG A 1 411 ? -22.738 16.081 17.120 1.00 88.94 411 ARG A CA 1
ATOM 3220 C C . ARG A 1 411 ? -22.331 17.562 17.084 1.00 88.94 411 ARG A C 1
ATOM 3222 O O . ARG A 1 411 ? -23.177 18.448 17.107 1.00 88.94 411 ARG A O 1
ATOM 3229 N N . ARG A 1 412 ? -21.022 17.817 17.021 1.00 91.88 412 ARG A N 1
ATOM 3230 C CA . ARG A 1 412 ? -20.378 19.129 16.844 1.00 91.88 412 ARG A CA 1
ATOM 3231 C C . ARG A 1 412 ? -19.818 19.275 15.421 1.00 91.88 412 ARG A C 1
ATOM 3233 O O . ARG A 1 412 ? -18.805 19.936 15.217 1.00 91.88 412 ARG A O 1
ATOM 3240 N N . GLY A 1 413 ? -20.433 18.584 14.458 1.00 90.69 413 GLY A N 1
ATOM 3241 C CA . GLY A 1 413 ? -20.103 18.688 13.038 1.00 90.69 413 GLY A CA 1
ATOM 3242 C C . GLY A 1 413 ? -20.453 20.065 12.453 1.00 90.69 413 GLY A C 1
ATOM 3243 O O . GLY A 1 413 ? -21.056 20.888 13.144 1.00 90.69 413 GLY A O 1
ATOM 3244 N N . PRO A 1 414 ? -20.072 20.325 11.191 1.00 94.25 414 PRO A N 1
ATOM 3245 C CA . PRO A 1 414 ? -20.324 21.607 10.540 1.00 94.25 414 PRO A CA 1
ATOM 3246 C C . PRO A 1 414 ? -21.823 21.892 10.410 1.00 94.25 414 PRO A C 1
ATOM 3248 O O . PRO A 1 414 ? -22.631 20.990 10.173 1.00 94.25 414 PRO A O 1
ATOM 3251 N N . SER A 1 415 ? -22.194 23.168 10.496 1.00 93.00 415 SER A N 1
ATOM 3252 C CA . SER A 1 415 ? -23.557 23.610 10.199 1.00 93.00 415 SER A CA 1
ATOM 3253 C C . SER A 1 415 ? -23.883 23.389 8.710 1.00 93.00 415 SER A C 1
ATOM 3255 O O . SER A 1 415 ? -22.968 23.333 7.879 1.00 93.00 415 SER A O 1
ATOM 3257 N N . PRO A 1 416 ? -25.167 23.339 8.296 1.00 92.56 416 PRO A N 1
ATOM 3258 C CA . PRO A 1 416 ? -25.529 23.102 6.892 1.00 92.56 416 PRO A CA 1
ATOM 3259 C C . PRO A 1 416 ? -24.873 24.063 5.886 1.00 92.56 416 PRO A C 1
ATOM 3261 O O . PRO A 1 416 ? -24.515 23.658 4.784 1.00 92.56 416 PRO A O 1
ATOM 3264 N N . HIS A 1 417 ? -24.667 25.327 6.269 1.00 93.62 417 HIS A N 1
ATOM 3265 C CA . HIS A 1 417 ? -24.026 26.337 5.420 1.00 93.62 417 HIS A CA 1
ATOM 3266 C C . HIS A 1 417 ? -22.487 26.227 5.380 1.00 93.62 417 HIS A C 1
ATOM 3268 O O . HIS A 1 417 ? -21.873 26.713 4.436 1.00 93.62 417 HIS A O 1
ATOM 3274 N N . GLU A 1 418 ? -21.872 25.555 6.357 1.00 95.19 418 GLU A N 1
ATOM 3275 C CA . GLU A 1 418 ? -20.419 25.318 6.462 1.00 95.19 418 GLU A CA 1
ATOM 3276 C C . GLU A 1 418 ? -20.014 23.962 5.865 1.00 95.19 418 GLU A C 1
ATOM 3278 O O . GLU A 1 418 ? -18.839 23.693 5.628 1.00 95.19 418 GLU A O 1
ATOM 3283 N N . THR A 1 419 ? -20.986 23.079 5.616 1.00 95.19 419 THR A N 1
ATOM 3284 C CA . THR A 1 419 ? -20.742 21.680 5.238 1.00 95.19 419 THR A CA 1
ATOM 3285 C C . THR A 1 419 ? -19.906 21.556 3.965 1.00 95.19 419 THR A C 1
ATOM 3287 O O . THR A 1 419 ? -19.028 20.701 3.890 1.00 95.19 419 THR A O 1
ATOM 3290 N N . ARG A 1 420 ? -20.123 22.434 2.977 1.00 97.19 420 ARG A N 1
ATOM 3291 C CA . ARG A 1 420 ? -19.343 22.419 1.734 1.00 97.19 420 ARG A CA 1
ATOM 3292 C C . ARG A 1 420 ? -17.865 22.731 1.976 1.00 97.19 420 ARG A C 1
ATOM 3294 O O . ARG A 1 420 ? -17.026 22.008 1.458 1.00 97.19 420 ARG A O 1
ATOM 3301 N N . SER A 1 421 ? -17.543 23.788 2.724 1.00 97.06 421 SER A N 1
ATOM 3302 C CA . SER A 1 421 ? -16.141 24.131 3.002 1.00 97.06 421 SER A CA 1
ATOM 3303 C C . SER A 1 421 ? -15.490 23.077 3.892 1.00 97.06 421 SER A C 1
ATOM 3305 O O . SER A 1 421 ? -14.392 22.628 3.593 1.00 97.06 421 SER A O 1
ATOM 3307 N N . ALA A 1 422 ? -16.205 22.590 4.911 1.00 97.25 422 ALA A N 1
ATOM 3308 C CA . ALA A 1 422 ? -15.712 21.527 5.783 1.00 97.25 422 ALA A CA 1
ATOM 3309 C C . ALA A 1 422 ? -15.429 20.215 5.027 1.00 97.25 422 ALA A C 1
ATOM 3311 O O . ALA A 1 422 ? -14.465 19.523 5.357 1.00 97.25 422 ALA A O 1
ATOM 3312 N N . PHE A 1 423 ? -16.243 19.879 4.018 1.00 98.12 423 PHE A N 1
ATOM 3313 C CA . PHE A 1 423 ? -15.997 18.755 3.111 1.00 98.12 423 PHE A CA 1
ATOM 3314 C C . PHE A 1 423 ? -14.692 18.932 2.331 1.00 98.12 423 PHE A C 1
ATOM 3316 O O . PHE A 1 423 ? -13.859 18.030 2.356 1.00 98.12 423 PHE A O 1
ATOM 3323 N N . GLU A 1 424 ? -14.494 20.080 1.678 1.00 97.88 424 GLU A N 1
ATOM 3324 C CA . GLU A 1 424 ? -13.280 20.337 0.890 1.00 97.88 424 GLU A CA 1
ATOM 3325 C C . GLU A 1 424 ? -12.024 20.352 1.766 1.00 97.88 424 GLU A C 1
ATOM 3327 O O . GLU A 1 424 ? -11.023 19.732 1.414 1.00 97.88 424 GLU A O 1
ATOM 3332 N N . ASP A 1 425 ? -12.085 20.982 2.942 1.00 98.06 425 ASP A N 1
ATOM 3333 C CA . ASP A 1 425 ? -10.962 21.022 3.881 1.00 98.06 425 ASP A CA 1
ATOM 3334 C C . ASP A 1 425 ? -10.582 19.612 4.355 1.00 98.06 425 ASP A C 1
ATOM 3336 O O . ASP A 1 425 ? -9.415 19.228 4.314 1.00 98.06 425 ASP A O 1
ATOM 3340 N N . ALA A 1 426 ? -11.570 18.804 4.759 1.00 98.44 426 ALA A N 1
ATOM 3341 C CA . ALA A 1 426 ? -11.329 17.424 5.171 1.00 98.44 426 ALA A CA 1
ATOM 3342 C C . ALA A 1 426 ? -10.801 16.562 4.012 1.00 98.44 426 ALA A C 1
ATOM 3344 O O . ALA A 1 426 ? -9.933 15.711 4.217 1.00 98.44 426 ALA A O 1
ATOM 3345 N N . LYS A 1 427 ? -11.311 16.778 2.790 1.00 98.31 427 LYS A N 1
ATOM 3346 C CA . LYS A 1 427 ? -10.885 16.053 1.587 1.00 98.31 427 LYS A CA 1
ATOM 3347 C C . LYS A 1 427 ? -9.445 16.399 1.213 1.00 98.31 427 LYS A C 1
ATOM 3349 O O . LYS A 1 427 ? -8.696 15.500 0.840 1.00 98.31 427 LYS A O 1
ATOM 3354 N N . ASN A 1 428 ? -9.043 17.661 1.342 1.00 98.06 428 ASN A N 1
ATOM 3355 C CA . ASN A 1 428 ? -7.662 18.088 1.117 1.00 98.06 428 ASN A CA 1
ATOM 3356 C C . ASN A 1 428 ? -6.707 17.444 2.129 1.00 98.06 428 ASN A C 1
ATOM 3358 O O . ASN A 1 428 ? -5.690 16.883 1.728 1.00 98.06 428 ASN A O 1
ATOM 3362 N N . ASP A 1 429 ? -7.075 17.426 3.413 1.00 98.62 429 ASP A N 1
ATOM 3363 C CA . ASP A 1 429 ? -6.289 16.743 4.448 1.00 98.62 429 ASP A CA 1
ATOM 3364 C C . ASP A 1 429 ? -6.223 15.221 4.203 1.00 98.62 429 ASP A C 1
ATOM 3366 O O . ASP A 1 429 ? -5.183 14.588 4.392 1.00 98.62 429 ASP A O 1
ATOM 3370 N N . LEU A 1 430 ? -7.315 14.612 3.723 1.00 98.56 430 LEU A N 1
ATOM 3371 C CA . LEU A 1 430 ? -7.327 13.203 3.317 1.00 98.56 430 LEU A CA 1
ATOM 3372 C C . LEU A 1 430 ? -6.398 12.947 2.121 1.00 98.56 430 LEU A C 1
ATOM 3374 O O . LEU A 1 430 ? -5.703 11.937 2.110 1.00 98.56 430 LEU A O 1
ATOM 3378 N N . LEU A 1 431 ? -6.362 13.836 1.127 1.00 98.12 431 LEU A N 1
ATOM 3379 C CA . LEU A 1 431 ? -5.471 13.705 -0.029 1.00 98.12 431 LEU A CA 1
ATOM 3380 C C . LEU A 1 431 ? -3.995 13.752 0.378 1.00 98.12 431 LEU A C 1
ATOM 3382 O O . LEU A 1 431 ? -3.224 12.929 -0.107 1.00 98.12 431 LEU A O 1
ATOM 3386 N N . ILE A 1 432 ? -3.619 14.645 1.300 1.00 98.19 432 ILE A N 1
ATOM 3387 C CA . ILE A 1 432 ? -2.256 14.699 1.858 1.00 98.19 432 ILE A CA 1
ATOM 3388 C C . ILE A 1 432 ? -1.896 13.357 2.510 1.00 98.19 432 ILE A C 1
ATOM 3390 O O . ILE A 1 432 ? -0.817 12.814 2.273 1.00 98.19 432 ILE A O 1
ATOM 3394 N N . LEU A 1 433 ? -2.817 12.789 3.296 1.00 98.31 433 LEU A N 1
ATOM 3395 C CA . LEU A 1 433 ? -2.626 11.476 3.909 1.00 98.31 433 LEU A CA 1
ATOM 3396 C C . LEU A 1 433 ? -2.507 10.358 2.858 1.00 98.31 433 LEU A C 1
ATOM 3398 O O . LEU A 1 433 ? -1.601 9.535 2.960 1.00 98.31 433 LEU A O 1
ATOM 3402 N N . LEU A 1 434 ? -3.383 10.331 1.848 1.00 98.25 434 LEU A N 1
ATOM 3403 C CA . LEU A 1 434 ? -3.375 9.321 0.782 1.00 98.25 434 LEU A CA 1
ATOM 3404 C C . LEU A 1 434 ? -2.078 9.348 -0.039 1.00 98.25 434 LEU A C 1
ATOM 3406 O O . LEU A 1 434 ? -1.534 8.292 -0.348 1.00 98.25 434 LEU A O 1
ATOM 3410 N N . GLU A 1 435 ? -1.551 10.534 -0.346 1.00 96.12 435 GLU A N 1
ATOM 3411 C CA . GLU A 1 435 ? -0.252 10.692 -1.013 1.00 96.12 435 GLU A CA 1
ATOM 3412 C C . GLU A 1 435 ? 0.902 10.187 -0.134 1.00 96.12 435 GLU A C 1
ATOM 3414 O O . GLU A 1 435 ? 1.824 9.523 -0.613 1.00 96.12 435 GLU A O 1
ATOM 3419 N N . ALA A 1 436 ? 0.846 10.446 1.175 1.00 96.94 436 ALA A N 1
ATOM 3420 C CA . ALA A 1 436 ? 1.865 9.976 2.107 1.00 96.94 436 ALA A CA 1
ATOM 3421 C C . ALA A 1 436 ? 1.908 8.443 2.227 1.00 96.94 436 ALA A C 1
ATOM 3423 O O . ALA A 1 436 ? 2.974 7.896 2.525 1.00 96.94 436 ALA A O 1
ATOM 3424 N N . VAL A 1 437 ? 0.785 7.761 1.967 1.00 97.38 437 VAL A N 1
ATOM 3425 C CA . VAL A 1 437 ? 0.659 6.292 1.976 1.00 97.38 437 VAL A CA 1
ATOM 3426 C C . VAL A 1 437 ? 0.677 5.666 0.582 1.00 97.38 437 VAL A C 1
ATOM 3428 O O . VAL A 1 437 ? 0.365 4.489 0.439 1.00 97.38 437 VAL A O 1
ATOM 3431 N N . GLU A 1 438 ? 1.071 6.407 -0.457 1.00 95.19 438 GLU A N 1
ATOM 3432 C CA . GLU A 1 438 ? 1.116 5.867 -1.822 1.00 95.19 438 GLU A CA 1
ATOM 3433 C C . GLU A 1 438 ? 2.083 4.674 -1.949 1.00 95.19 438 GLU A C 1
ATOM 3435 O O . GLU A 1 438 ? 1.903 3.829 -2.810 1.00 95.19 438 GLU A O 1
ATOM 3440 N N . TRP A 1 439 ? 3.046 4.524 -1.037 1.00 94.44 439 TRP A N 1
ATOM 3441 C CA . TRP A 1 439 ? 3.912 3.339 -0.950 1.00 94.44 439 TRP A CA 1
ATOM 3442 C C . TRP A 1 439 ? 3.158 2.031 -0.642 1.00 94.44 439 TRP A C 1
ATOM 3444 O O . TRP A 1 439 ? 3.710 0.956 -0.826 1.00 94.44 439 TRP A O 1
ATOM 3454 N N . LEU A 1 440 ? 1.889 2.079 -0.217 1.00 96.81 440 LEU A N 1
ATOM 3455 C CA . LEU A 1 440 ? 1.065 0.875 -0.049 1.00 96.81 440 LEU A CA 1
ATOM 3456 C C . LEU A 1 440 ? 0.842 0.109 -1.362 1.00 96.81 440 LEU A C 1
ATOM 3458 O O . LEU A 1 440 ? 0.442 -1.052 -1.314 1.00 96.81 440 LEU A O 1
ATOM 3462 N N . VAL A 1 441 ? 1.101 0.727 -2.520 1.00 94.50 441 VAL A N 1
ATOM 3463 C CA . VAL A 1 441 ? 1.099 0.032 -3.820 1.00 94.50 441 VAL A CA 1
ATOM 3464 C C . VAL A 1 441 ? 2.136 -1.093 -3.878 1.00 94.50 441 VAL A C 1
ATOM 3466 O O . VAL A 1 441 ? 1.916 -2.078 -4.575 1.00 94.50 441 VAL A O 1
ATOM 3469 N N . ASP A 1 442 ? 3.214 -0.973 -3.098 1.00 93.06 442 ASP A N 1
ATOM 3470 C CA . ASP A 1 442 ? 4.288 -1.965 -2.989 1.00 93.06 442 ASP A CA 1
ATOM 3471 C C . ASP A 1 442 ? 3.944 -3.087 -1.989 1.00 93.06 442 ASP A C 1
ATOM 3473 O O . ASP A 1 442 ? 4.746 -3.992 -1.767 1.00 93.06 442 ASP A O 1
ATOM 3477 N N . PHE A 1 443 ? 2.738 -3.039 -1.399 1.00 96.69 443 PHE A N 1
ATOM 3478 C CA . PHE A 1 443 ? 2.204 -4.049 -0.486 1.00 96.69 443 PHE A CA 1
ATOM 3479 C C . PHE A 1 443 ? 0.871 -4.640 -0.975 1.00 96.69 443 PHE A C 1
ATOM 3481 O O . PHE A 1 443 ? -0.159 -4.432 -0.314 1.00 96.69 443 PHE A O 1
ATOM 3488 N N . PRO A 1 444 ? 0.837 -5.372 -2.114 1.00 96.44 444 PRO A N 1
ATOM 3489 C CA . PRO A 1 444 ? -0.389 -5.983 -2.604 1.00 96.44 444 PRO A CA 1
ATOM 3490 C C . PRO A 1 444 ? -1.106 -6.806 -1.535 1.00 96.44 444 PRO A C 1
ATOM 3492 O O . PRO A 1 444 ? -0.532 -7.700 -0.907 1.00 96.44 444 PRO A O 1
ATOM 3495 N N . LEU A 1 445 ? -2.391 -6.512 -1.346 1.00 97.94 445 LEU A N 1
ATOM 3496 C CA . LEU A 1 445 ? -3.260 -7.272 -0.461 1.00 97.94 445 LEU A CA 1
ATOM 3497 C C . LEU A 1 445 ? -3.746 -8.526 -1.189 1.00 97.94 445 LEU A C 1
ATOM 3499 O O . LEU A 1 445 ? -4.441 -8.425 -2.197 1.00 97.94 445 LEU A O 1
ATOM 3503 N N . ARG A 1 446 ? -3.445 -9.710 -0.660 1.00 97.56 446 ARG A N 1
ATOM 3504 C CA . ARG A 1 446 ? -3.877 -10.992 -1.227 1.00 97.56 446 ARG A CA 1
ATOM 3505 C C . ARG A 1 446 ? -4.750 -11.763 -0.252 1.00 97.56 446 ARG A C 1
ATOM 3507 O O . ARG A 1 446 ? -4.405 -11.912 0.915 1.00 97.56 446 ARG A O 1
ATOM 3514 N N . HIS A 1 447 ? -5.872 -12.278 -0.737 1.00 97.62 447 HIS A N 1
ATOM 3515 C CA . HIS A 1 447 ? -6.647 -13.302 -0.045 1.00 97.62 447 HIS A CA 1
ATOM 3516 C C . HIS A 1 447 ? -6.268 -14.664 -0.622 1.00 97.62 447 HIS A C 1
ATOM 3518 O O . HIS A 1 447 ? -6.498 -14.907 -1.808 1.00 97.62 447 HIS A O 1
ATOM 3524 N N . ILE A 1 448 ? -5.670 -15.528 0.196 1.00 97.69 448 ILE A N 1
ATOM 3525 C CA . ILE A 1 448 ? -5.331 -16.895 -0.208 1.00 97.69 448 ILE A CA 1
ATOM 3526 C C . ILE A 1 448 ? -6.603 -17.732 -0.111 1.00 97.69 448 ILE A C 1
ATOM 3528 O O . ILE A 1 448 ? -7.066 -17.992 0.993 1.00 97.69 448 ILE A O 1
ATOM 3532 N N . GLU A 1 449 ? -7.175 -18.147 -1.241 1.00 96.19 449 GLU A N 1
ATOM 3533 C CA . GLU A 1 449 ? -8.360 -19.017 -1.244 1.00 96.19 449 GLU A CA 1
ATOM 3534 C C . GLU A 1 449 ? -7.967 -20.461 -0.948 1.00 96.19 449 GLU A C 1
ATOM 3536 O O . GLU A 1 449 ? -8.591 -21.145 -0.139 1.00 96.19 449 GLU A O 1
ATOM 3541 N N . HIS A 1 450 ? -6.899 -20.931 -1.589 1.00 96.31 450 HIS A N 1
ATOM 3542 C CA . HIS A 1 450 ? -6.431 -22.301 -1.450 1.00 96.31 450 HIS A CA 1
ATOM 3543 C C . HIS A 1 450 ? -4.913 -22.344 -1.329 1.00 96.31 450 HIS A C 1
ATOM 3545 O O . HIS A 1 450 ? -4.197 -21.597 -1.992 1.00 96.31 450 HIS A O 1
ATOM 3551 N N . SER A 1 451 ? -4.434 -23.254 -0.486 1.00 97.00 451 SER A N 1
ATOM 3552 C CA . SER A 1 451 ? -3.017 -23.540 -0.292 1.00 97.00 451 SER A CA 1
ATOM 3553 C C . SER A 1 451 ? -2.839 -25.046 -0.155 1.00 97.00 451 SER A C 1
ATOM 3555 O O . SER A 1 451 ? -3.549 -25.697 0.618 1.00 97.00 451 SER A O 1
ATOM 3557 N N . ARG A 1 452 ? -1.908 -25.611 -0.926 1.00 96.94 452 ARG A N 1
ATOM 3558 C CA . ARG A 1 452 ? -1.536 -27.025 -0.851 1.00 96.94 452 ARG A CA 1
ATOM 3559 C C . ARG A 1 452 ? -0.023 -27.160 -0.804 1.00 96.94 452 ARG A C 1
ATOM 3561 O O . ARG A 1 452 ? 0.643 -26.911 -1.805 1.00 96.94 452 ARG A O 1
ATOM 3568 N N . TRP A 1 453 ? 0.488 -27.629 0.330 1.00 96.81 453 TRP A N 1
ATOM 3569 C CA . TRP A 1 453 ? 1.896 -27.980 0.493 1.00 96.81 453 TRP A CA 1
ATOM 3570 C C . TRP A 1 453 ? 2.224 -29.304 -0.204 1.00 96.81 453 TRP A C 1
ATOM 3572 O O . TRP A 1 453 ? 1.600 -30.332 0.077 1.00 96.81 453 TRP A O 1
ATOM 3582 N N . ASP A 1 454 ? 3.219 -29.280 -1.084 1.00 96.12 454 ASP A N 1
ATOM 3583 C CA . ASP A 1 454 ? 3.872 -30.461 -1.630 1.00 96.12 454 ASP A CA 1
ATOM 3584 C C . ASP A 1 454 ? 5.145 -30.758 -0.827 1.00 96.12 454 ASP A C 1
ATOM 3586 O O . ASP A 1 454 ? 6.157 -30.064 -0.923 1.00 96.12 454 ASP A O 1
ATOM 3590 N N . THR A 1 455 ? 5.102 -31.814 -0.012 1.00 94.56 455 THR A N 1
ATOM 3591 C CA . THR A 1 455 ? 6.230 -32.214 0.843 1.00 94.56 455 THR A CA 1
ATOM 3592 C C . THR A 1 455 ? 7.452 -32.685 0.050 1.00 94.56 455 THR A C 1
ATOM 3594 O O . THR A 1 455 ? 8.569 -32.594 0.563 1.00 94.56 455 THR A O 1
ATOM 3597 N N . PHE A 1 456 ? 7.269 -33.204 -1.167 1.00 95.12 456 PHE A N 1
ATOM 3598 C CA . PHE A 1 456 ? 8.370 -33.715 -1.983 1.00 95.12 456 PHE A CA 1
ATOM 3599 C C . PHE A 1 456 ? 9.074 -32.587 -2.732 1.00 95.12 456 PHE A C 1
ATOM 3601 O O . PHE A 1 456 ? 10.304 -32.530 -2.721 1.00 95.12 456 PHE A O 1
ATOM 3608 N N . GLU A 1 457 ? 8.305 -31.675 -3.324 1.00 93.94 457 GLU A N 1
ATOM 3609 C CA . GLU A 1 457 ? 8.841 -30.506 -4.030 1.00 93.94 457 GLU A CA 1
ATOM 3610 C C . GLU A 1 457 ? 9.233 -29.366 -3.077 1.00 93.94 457 GLU A C 1
ATOM 3612 O O . GLU A 1 457 ? 10.009 -28.490 -3.451 1.00 93.94 457 GLU A O 1
ATOM 3617 N N . LYS A 1 458 ? 8.764 -29.416 -1.821 1.00 95.44 458 LYS A N 1
ATOM 3618 C CA . LYS A 1 458 ? 8.935 -28.373 -0.799 1.00 95.44 458 LYS A CA 1
ATOM 3619 C C . LYS A 1 458 ? 8.396 -27.017 -1.257 1.00 95.44 458 LYS A C 1
ATOM 3621 O O . LYS A 1 458 ? 9.009 -25.982 -0.998 1.00 95.44 458 LYS A O 1
ATOM 3626 N N . VAL A 1 459 ? 7.246 -27.041 -1.924 1.00 96.25 459 VAL A N 1
ATOM 3627 C CA . VAL A 1 459 ? 6.547 -25.839 -2.384 1.00 96.25 459 VAL A CA 1
ATOM 3628 C C . VAL A 1 459 ? 5.078 -25.873 -1.977 1.00 96.25 459 VAL A C 1
ATOM 3630 O O . VAL A 1 459 ? 4.453 -26.931 -1.957 1.00 96.25 459 VAL A O 1
ATOM 3633 N N . SER A 1 460 ? 4.499 -24.716 -1.664 1.00 96.06 460 SER A N 1
ATOM 3634 C CA . SER A 1 460 ? 3.046 -24.551 -1.603 1.00 96.06 460 SER A CA 1
ATOM 3635 C C . SER A 1 460 ? 2.535 -24.064 -2.947 1.00 96.06 460 SER A C 1
ATOM 3637 O O . SER A 1 460 ? 2.993 -23.035 -3.438 1.00 96.06 460 SER A O 1
ATOM 3639 N N . HIS A 1 461 ? 1.540 -24.754 -3.498 1.00 97.00 461 HIS A N 1
ATOM 3640 C CA . HIS A 1 461 ? 0.736 -24.248 -4.607 1.00 97.00 461 HIS A CA 1
ATOM 3641 C C . HIS A 1 461 ? -0.425 -23.434 -4.054 1.00 97.00 461 HIS A C 1
ATOM 3643 O O . HIS A 1 461 ? -1.185 -23.930 -3.214 1.00 97.00 461 HIS A O 1
ATOM 3649 N N . LEU A 1 462 ? -0.551 -22.200 -4.526 1.00 97.00 462 LEU A N 1
ATOM 3650 C CA . LEU A 1 462 ? -1.507 -21.225 -4.028 1.00 97.00 462 LEU A CA 1
ATOM 3651 C C . LEU A 1 462 ? -2.496 -20.854 -5.117 1.00 97.00 462 LEU A C 1
ATOM 3653 O O . LEU A 1 462 ? -2.092 -20.658 -6.258 1.00 97.00 462 LEU A O 1
ATOM 3657 N N . ALA A 1 463 ? -3.750 -20.662 -4.723 1.00 97.44 463 ALA A N 1
ATOM 3658 C CA . ALA A 1 463 ? -4.721 -19.908 -5.497 1.00 97.44 463 ALA A CA 1
ATOM 3659 C C . ALA A 1 463 ? -5.151 -18.690 -4.675 1.00 97.44 463 ALA A C 1
ATOM 3661 O O . ALA A 1 463 ? -5.599 -18.838 -3.532 1.00 97.44 463 ALA A O 1
ATOM 3662 N N . TYR A 1 464 ? -4.991 -17.485 -5.221 1.00 97.44 464 TYR A N 1
ATOM 3663 C CA . TYR A 1 464 ? -5.234 -16.244 -4.486 1.00 97.44 464 TYR A CA 1
ATOM 3664 C C . TYR A 1 464 ? -5.940 -15.171 -5.314 1.00 97.44 464 TYR A C 1
ATOM 3666 O O . TYR A 1 464 ? -5.848 -15.116 -6.541 1.00 97.44 464 TYR A O 1
ATOM 3674 N N . ARG A 1 465 ? -6.627 -14.271 -4.610 1.00 97.00 465 ARG A N 1
ATOM 3675 C CA . ARG A 1 465 ? -7.196 -13.036 -5.156 1.00 97.00 465 ARG A CA 1
ATOM 3676 C C . ARG A 1 465 ? -6.365 -11.843 -4.723 1.00 97.00 465 ARG A C 1
ATOM 3678 O O . ARG A 1 465 ? -6.165 -11.644 -3.527 1.00 97.00 465 ARG A O 1
ATOM 3685 N N . GLU A 1 466 ? -5.925 -11.031 -5.675 1.00 96.81 466 GLU A N 1
ATOM 3686 C CA . GLU A 1 466 ? -5.254 -9.762 -5.389 1.00 96.81 466 GLU A CA 1
ATOM 3687 C C . GLU A 1 466 ? -6.295 -8.646 -5.221 1.00 96.81 466 GLU A C 1
ATOM 3689 O O . GLU A 1 466 ? -6.926 -8.202 -6.177 1.00 96.81 466 GLU A O 1
ATOM 3694 N N . LEU A 1 467 ? -6.520 -8.230 -3.976 1.00 96.69 467 LEU A N 1
ATOM 3695 C CA . LEU A 1 467 ? -7.522 -7.252 -3.560 1.00 96.69 467 LEU A CA 1
ATOM 3696 C C . LEU A 1 467 ? -6.950 -5.829 -3.631 1.00 96.69 467 LEU A C 1
ATOM 3698 O O . LEU A 1 467 ? -6.797 -5.146 -2.615 1.00 96.69 467 LEU A O 1
ATOM 3702 N N . MET A 1 468 ? -6.636 -5.392 -4.848 1.00 96.19 468 MET A N 1
ATOM 3703 C CA . MET A 1 468 ? -6.113 -4.060 -5.159 1.00 96.19 468 MET A CA 1
ATOM 3704 C C . MET A 1 468 ? -7.103 -3.276 -6.028 1.00 96.19 468 MET A C 1
ATOM 3706 O O . MET A 1 468 ? -7.818 -3.848 -6.851 1.00 96.19 468 MET A O 1
ATOM 3710 N N . GLY A 1 469 ? -7.144 -1.955 -5.854 1.00 96.00 469 GLY A N 1
ATOM 3711 C CA . GLY A 1 469 ? -8.090 -1.082 -6.547 1.00 96.00 469 GLY A CA 1
ATOM 3712 C C . GLY A 1 469 ? -9.508 -1.129 -5.969 1.00 96.00 469 GLY A C 1
ATOM 3713 O O . GLY A 1 469 ? -9.790 -1.781 -4.975 1.00 96.00 469 GLY A O 1
ATOM 3714 N N . ASP A 1 470 ? -10.439 -0.401 -6.569 1.00 94.31 470 ASP A N 1
ATOM 3715 C CA . ASP A 1 470 ? -11.766 -0.108 -6.006 1.00 94.31 470 ASP A CA 1
ATOM 3716 C C . ASP A 1 470 ? -12.846 -1.184 -6.241 1.00 94.31 470 ASP A C 1
ATOM 3718 O O . ASP A 1 470 ? -14.041 -0.894 -6.137 1.00 94.31 470 ASP A O 1
ATOM 3722 N N . HIS A 1 471 ? -12.452 -2.417 -6.578 1.00 92.19 471 HIS A N 1
ATOM 3723 C CA . HIS A 1 471 ? -13.366 -3.546 -6.770 1.00 92.19 471 HIS A CA 1
ATOM 3724 C C . HIS A 1 471 ? -12.820 -4.823 -6.119 1.00 92.19 471 HIS A C 1
ATOM 3726 O O . HIS A 1 471 ? -11.623 -5.081 -6.130 1.00 92.19 471 HIS A O 1
ATOM 3732 N N . ASN A 1 472 ? -13.722 -5.653 -5.595 1.00 87.69 472 ASN A N 1
ATOM 3733 C CA . ASN A 1 472 ? -13.412 -6.938 -4.954 1.00 87.69 472 ASN A CA 1
ATOM 3734 C C . ASN A 1 472 ? -13.717 -8.161 -5.832 1.00 87.69 472 ASN A C 1
ATOM 3736 O O . ASN A 1 472 ? -13.397 -9.289 -5.459 1.00 87.69 472 ASN A O 1
ATOM 3740 N N . VAL A 1 473 ? -14.332 -7.959 -6.999 1.00 89.81 473 VAL A N 1
ATOM 3741 C CA . VAL A 1 473 ? -14.545 -9.012 -7.998 1.00 89.81 473 VAL A CA 1
ATOM 3742 C C . VAL A 1 473 ? -13.308 -9.077 -8.887 1.00 89.81 473 VAL A C 1
ATOM 3744 O O . VAL A 1 473 ? -13.242 -8.443 -9.938 1.00 89.81 473 VAL A O 1
ATOM 3747 N N . VAL A 1 474 ? -12.308 -9.818 -8.418 1.00 89.75 474 VAL A N 1
ATOM 3748 C CA . VAL A 1 474 ? -10.997 -9.956 -9.067 1.00 89.75 474 VAL A CA 1
ATOM 3749 C C . VAL A 1 474 ? -10.755 -11.391 -9.523 1.00 89.75 474 VAL A C 1
ATOM 3751 O O . VAL A 1 474 ? -11.387 -12.325 -9.022 1.00 89.75 474 VAL A O 1
ATOM 3754 N N . SER A 1 475 ? -9.855 -11.567 -10.489 1.00 89.94 475 SER A N 1
ATOM 3755 C CA . SER A 1 475 ? -9.495 -12.895 -10.999 1.00 89.94 475 SER A CA 1
ATOM 3756 C C . SER A 1 475 ? -8.741 -13.707 -9.945 1.00 89.94 475 SER A C 1
ATOM 3758 O O . SER A 1 475 ? -8.102 -13.148 -9.054 1.00 89.94 475 SER A O 1
ATOM 3760 N N . LEU A 1 476 ? -8.844 -15.031 -10.054 1.00 94.69 476 LEU A N 1
ATOM 3761 C CA . LEU A 1 476 ? -8.019 -15.954 -9.285 1.00 94.69 476 LEU A CA 1
ATOM 3762 C C . LEU A 1 476 ? -6.674 -16.115 -9.999 1.00 94.69 476 LEU A C 1
ATOM 3764 O O . LEU A 1 476 ? -6.641 -16.260 -11.223 1.00 94.69 476 LEU A O 1
ATOM 3768 N N . HIS A 1 477 ? -5.594 -16.071 -9.233 1.00 95.62 477 HIS A N 1
ATOM 3769 C CA . HIS A 1 477 ? -4.229 -16.255 -9.703 1.00 95.62 477 HIS A CA 1
ATOM 3770 C C . HIS A 1 477 ? -3.614 -17.477 -9.031 1.00 95.62 477 HIS A C 1
ATOM 3772 O O . HIS A 1 477 ? -3.887 -17.729 -7.858 1.00 95.62 477 HIS A O 1
ATOM 3778 N N . ASP A 1 478 ? -2.768 -18.189 -9.770 1.00 96.25 478 ASP A N 1
ATOM 3779 C CA . ASP A 1 478 ? -1.990 -19.313 -9.260 1.00 96.25 478 ASP A CA 1
ATOM 3780 C C . ASP A 1 478 ? -0.532 -18.888 -9.051 1.00 96.25 478 ASP A C 1
ATOM 3782 O O . ASP A 1 478 ? 0.028 -18.164 -9.878 1.00 96.25 478 ASP A O 1
ATOM 3786 N N . ASP A 1 479 ? 0.082 -19.346 -7.963 1.00 95.31 479 ASP A N 1
ATOM 3787 C CA . ASP A 1 479 ? 1.492 -19.085 -7.644 1.00 95.31 479 ASP A CA 1
ATOM 3788 C C . ASP A 1 479 ? 2.091 -20.233 -6.819 1.00 95.31 479 ASP A C 1
ATOM 3790 O O . ASP A 1 479 ? 1.378 -21.105 -6.310 1.00 95.31 479 ASP A O 1
ATOM 3794 N N . THR A 1 480 ? 3.416 -20.254 -6.710 1.00 94.62 480 THR A N 1
ATOM 3795 C CA . THR A 1 480 ? 4.171 -21.245 -5.943 1.00 94.62 480 THR A CA 1
ATOM 3796 C C . THR A 1 480 ? 5.185 -20.573 -5.036 1.00 94.62 480 THR A C 1
ATOM 3798 O O . THR A 1 480 ? 5.985 -19.763 -5.496 1.00 94.62 480 THR A O 1
ATOM 3801 N N . ILE A 1 481 ? 5.202 -20.966 -3.764 1.00 94.81 481 ILE A N 1
ATOM 3802 C CA . ILE A 1 481 ? 6.137 -20.452 -2.752 1.00 94.81 481 ILE A CA 1
ATOM 3803 C C . ILE A 1 481 ? 6.864 -21.600 -2.049 1.00 94.81 481 ILE A C 1
ATOM 3805 O O . ILE A 1 481 ? 6.390 -22.729 -2.058 1.00 94.81 481 ILE A O 1
ATOM 3809 N N . ASP A 1 482 ? 7.988 -21.325 -1.397 1.00 92.75 482 ASP A N 1
ATOM 3810 C CA . ASP A 1 482 ? 8.876 -22.318 -0.766 1.00 92.75 482 ASP A CA 1
ATOM 3811 C C . ASP A 1 482 ? 8.565 -22.617 0.717 1.00 92.75 482 ASP A C 1
ATOM 3813 O O . ASP A 1 482 ? 9.347 -23.261 1.419 1.00 92.75 482 ASP A O 1
ATOM 3817 N N . HIS A 1 483 ? 7.418 -22.159 1.216 1.00 93.06 483 HIS A N 1
ATOM 3818 C CA . HIS A 1 483 ? 6.999 -22.330 2.606 1.00 93.06 483 HIS A CA 1
ATOM 3819 C C . HIS A 1 483 ? 5.491 -22.563 2.723 1.00 93.06 483 HIS A C 1
ATOM 3821 O O . HIS A 1 483 ? 4.731 -22.367 1.774 1.00 93.06 483 HIS A O 1
ATOM 3827 N N . ILE A 1 484 ? 5.050 -23.013 3.899 1.00 94.62 484 ILE A N 1
ATOM 3828 C CA . ILE A 1 484 ? 3.635 -23.262 4.190 1.00 94.62 484 ILE A CA 1
ATOM 3829 C C . ILE A 1 484 ? 2.934 -21.929 4.456 1.00 94.62 484 ILE A C 1
ATOM 3831 O O . ILE A 1 484 ? 3.377 -21.143 5.293 1.00 94.62 484 ILE A O 1
ATOM 3835 N N . ILE A 1 485 ? 1.805 -21.715 3.784 1.00 94.94 485 ILE A N 1
ATOM 3836 C CA . ILE A 1 485 ? 0.919 -20.568 3.994 1.00 94.94 485 ILE A CA 1
ATOM 3837 C C . ILE A 1 485 ? -0.503 -21.056 4.266 1.00 94.94 485 ILE A C 1
ATOM 3839 O O . ILE A 1 485 ? -0.917 -22.109 3.770 1.00 94.94 485 ILE A O 1
ATOM 3843 N N . GLU A 1 486 ? -1.253 -20.301 5.060 1.00 94.12 486 GLU A N 1
ATOM 3844 C CA . GLU A 1 486 ? -2.615 -20.668 5.425 1.00 94.12 486 GLU A CA 1
ATOM 3845 C C . GLU A 1 486 ? -3.621 -20.164 4.390 1.00 94.12 486 GLU A C 1
ATOM 3847 O O . GLU A 1 486 ? -3.541 -19.026 3.925 1.00 94.12 486 GLU A O 1
ATOM 3852 N N . ALA A 1 487 ? -4.586 -21.020 4.059 1.00 95.88 487 ALA A N 1
ATOM 3853 C CA . ALA A 1 487 ? -5.738 -20.649 3.251 1.00 95.88 487 ALA A CA 1
ATOM 3854 C C . ALA A 1 487 ? -6.726 -19.759 4.035 1.00 95.88 487 ALA A C 1
ATOM 3856 O O . ALA A 1 487 ? -6.573 -19.509 5.233 1.00 95.88 487 ALA A O 1
ATOM 3857 N N . ASP A 1 488 ? -7.739 -19.253 3.338 1.00 95.06 488 ASP A N 1
ATOM 3858 C CA . ASP A 1 488 ? -8.819 -18.420 3.872 1.00 95.06 488 ASP A CA 1
ATOM 3859 C C . ASP A 1 488 ? -8.333 -17.191 4.663 1.00 95.06 488 ASP A C 1
ATOM 3861 O O . ASP A 1 488 ? -8.973 -16.738 5.616 1.00 95.06 488 ASP A O 1
ATOM 3865 N N . SER A 1 489 ? -7.172 -16.646 4.292 1.00 96.44 489 SER A N 1
ATOM 3866 C CA . SER A 1 489 ? -6.471 -15.635 5.085 1.00 96.44 489 SER A CA 1
ATOM 3867 C C . SER A 1 489 ? -5.947 -14.470 4.243 1.00 96.44 489 SER A C 1
ATOM 3869 O O . SER A 1 489 ? -5.476 -14.679 3.122 1.00 96.44 489 SER A O 1
ATOM 3871 N N . PRO A 1 490 ? -6.012 -13.229 4.769 1.00 97.69 490 PRO A N 1
ATOM 3872 C CA . PRO A 1 490 ? -5.415 -12.071 4.122 1.00 97.69 490 PRO A CA 1
ATOM 3873 C C . PRO A 1 490 ? -3.915 -11.962 4.424 1.00 97.69 490 PRO A C 1
ATOM 3875 O O . PRO A 1 490 ? -3.490 -12.081 5.576 1.00 97.69 490 PRO A O 1
ATOM 3878 N N . TYR A 1 491 ? -3.140 -11.644 3.394 1.00 98.25 491 TYR A N 1
ATOM 3879 C CA . TYR A 1 491 ? -1.709 -11.373 3.452 1.00 98.25 491 TYR A CA 1
ATOM 3880 C C . TYR A 1 491 ? -1.390 -10.048 2.762 1.00 98.25 491 TYR A C 1
ATOM 3882 O O . TYR A 1 491 ? -1.993 -9.722 1.741 1.00 98.25 491 TYR A O 1
ATOM 3890 N N . ALA A 1 492 ? -0.425 -9.303 3.293 1.00 97.75 492 ALA A N 1
ATOM 3891 C CA . ALA A 1 492 ? 0.276 -8.280 2.524 1.00 97.75 492 ALA A CA 1
ATOM 3892 C C . ALA A 1 492 ? 1.535 -8.915 1.933 1.00 97.75 492 ALA A C 1
ATOM 3894 O O . ALA A 1 492 ? 2.278 -9.578 2.656 1.00 97.75 492 ALA A O 1
ATOM 3895 N N . VAL A 1 493 ? 1.773 -8.741 0.637 1.00 96.25 493 VAL A N 1
ATOM 3896 C CA . VAL A 1 493 ? 3.016 -9.191 -0.003 1.00 96.25 493 VAL A CA 1
ATOM 3897 C C . VAL A 1 493 ? 3.944 -8.003 -0.124 1.00 96.25 493 VAL A C 1
ATOM 3899 O O . VAL A 1 493 ? 3.522 -6.989 -0.654 1.00 96.25 493 VAL A O 1
ATOM 3902 N N . ASP A 1 494 ? 5.167 -8.090 0.384 1.00 92.50 494 ASP A N 1
ATOM 3903 C CA . ASP A 1 494 ? 6.117 -6.983 0.261 1.00 92.50 494 ASP A CA 1
ATOM 3904 C C . ASP A 1 494 ? 6.817 -6.947 -1.108 1.00 92.50 494 ASP A C 1
ATOM 3906 O O . ASP A 1 494 ? 6.731 -7.876 -1.914 1.00 92.50 494 ASP A O 1
ATOM 3910 N N . GLN A 1 495 ? 7.583 -5.882 -1.345 1.00 85.62 495 GLN A N 1
ATOM 3911 C CA . GLN A 1 495 ? 8.403 -5.704 -2.548 1.00 85.62 495 GLN A CA 1
ATOM 3912 C C . GLN A 1 495 ? 9.462 -6.801 -2.777 1.00 85.62 495 GLN A C 1
ATOM 3914 O O . GLN A 1 495 ? 10.072 -6.838 -3.838 1.00 85.62 495 GLN A O 1
ATOM 3919 N N . PHE A 1 496 ? 9.715 -7.677 -1.800 1.00 84.62 496 PHE A N 1
ATOM 3920 C CA . PHE A 1 496 ? 10.629 -8.815 -1.914 1.00 84.62 496 PHE A CA 1
ATOM 3921 C C . PHE A 1 496 ? 9.885 -10.144 -2.128 1.00 84.62 496 PHE A C 1
ATOM 3923 O O . PHE A 1 496 ? 10.517 -11.201 -2.138 1.00 84.62 496 PHE A O 1
ATOM 3930 N N . GLY A 1 497 ? 8.559 -10.109 -2.290 1.00 87.94 497 GLY A N 1
ATOM 3931 C CA . GLY A 1 497 ? 7.710 -11.285 -2.464 1.00 87.94 497 GLY A CA 1
ATOM 3932 C C . GLY A 1 497 ? 7.407 -12.039 -1.168 1.00 87.94 497 GLY A C 1
ATOM 3933 O O . GLY A 1 497 ? 6.870 -13.145 -1.224 1.00 87.94 497 GLY A O 1
ATOM 3934 N N . ARG A 1 498 ? 7.739 -11.484 0.007 1.00 91.81 498 ARG A N 1
ATOM 3935 C CA . ARG A 1 498 ? 7.451 -12.137 1.292 1.00 91.81 498 ARG A CA 1
ATOM 3936 C C . ARG A 1 498 ? 6.007 -11.883 1.699 1.00 91.81 498 ARG A C 1
ATOM 3938 O O . ARG A 1 498 ? 5.510 -10.760 1.618 1.00 91.81 498 ARG A O 1
ATOM 3945 N N . TYR A 1 499 ? 5.357 -12.938 2.175 1.00 95.62 499 TYR A N 1
ATOM 3946 C CA . TYR A 1 499 ? 3.964 -12.925 2.600 1.00 95.62 499 TYR A CA 1
ATOM 3947 C C . TYR A 1 499 ? 3.858 -12.632 4.100 1.00 95.62 499 TYR A C 1
ATOM 3949 O O . TYR A 1 499 ? 4.337 -13.394 4.937 1.00 95.62 499 TYR A O 1
ATOM 3957 N N . HIS A 1 500 ? 3.162 -11.552 4.442 1.00 96.56 500 HIS A N 1
ATOM 3958 C CA . HIS A 1 500 ? 2.935 -11.100 5.813 1.00 96.56 500 HIS A CA 1
ATOM 3959 C C . HIS A 1 500 ? 1.484 -11.361 6.216 1.00 96.56 500 HIS A C 1
ATOM 3961 O O . HIS A 1 500 ? 0.568 -10.716 5.703 1.00 96.56 500 HIS A O 1
ATOM 3967 N N . LEU A 1 501 ? 1.259 -12.328 7.112 1.00 97.19 501 LEU A N 1
ATOM 3968 C CA . LEU A 1 501 ? -0.086 -12.697 7.567 1.00 97.19 501 LEU A CA 1
ATOM 3969 C C . LEU A 1 501 ? -0.732 -11.542 8.341 1.00 97.19 501 LEU A C 1
ATOM 3971 O O . LEU A 1 501 ? -0.203 -11.100 9.358 1.00 97.19 501 LEU A O 1
ATOM 3975 N N . LEU A 1 502 ? -1.910 -11.095 7.896 1.00 97.69 502 LEU A N 1
ATOM 3976 C CA . LEU A 1 502 ? -2.600 -9.951 8.501 1.00 97.69 502 LEU A CA 1
ATOM 3977 C C . LEU A 1 502 ? -3.555 -10.348 9.638 1.00 97.69 502 LEU A C 1
ATOM 3979 O O . LEU A 1 502 ? -4.000 -9.490 10.403 1.00 97.69 502 LEU A O 1
ATOM 3983 N N . ARG A 1 503 ? -3.867 -11.640 9.792 1.00 95.69 503 ARG A N 1
ATOM 3984 C CA . ARG A 1 503 ? -4.683 -12.127 10.911 1.00 95.69 503 ARG A CA 1
ATOM 3985 C C . ARG A 1 503 ? -3.888 -12.125 12.225 1.00 95.69 503 ARG A C 1
ATOM 3987 O O . ARG A 1 503 ? -2.683 -12.356 12.215 1.00 95.69 503 ARG A O 1
ATOM 3994 N N . PRO A 1 504 ? -4.558 -11.917 13.369 1.00 95.06 504 PRO A N 1
ATOM 3995 C CA . PRO A 1 504 ? -5.998 -11.715 13.534 1.00 95.06 504 PRO A CA 1
ATOM 3996 C C . PRO A 1 504 ? -6.420 -10.242 13.461 1.00 95.06 504 PRO A C 1
ATOM 3998 O O . PRO A 1 504 ? -7.573 -9.947 13.754 1.00 95.06 504 PRO A O 1
ATOM 4001 N N . PHE A 1 505 ? -5.525 -9.313 13.110 1.00 96.31 505 PHE A N 1
ATOM 4002 C CA . PHE A 1 505 ? -5.875 -7.895 12.992 1.00 96.31 505 PHE A CA 1
ATOM 4003 C C . PHE A 1 505 ? -6.875 -7.660 11.859 1.00 96.31 505 PHE A C 1
ATOM 4005 O O . PHE A 1 505 ? -7.885 -6.982 12.062 1.00 96.31 505 PHE A O 1
ATOM 4012 N N . PHE A 1 506 ? -6.602 -8.269 10.700 1.00 97.38 506 PHE A N 1
ATOM 4013 C CA . PHE A 1 506 ? -7.509 -8.346 9.567 1.00 97.38 506 PHE A CA 1
ATOM 4014 C C . PHE A 1 506 ? -7.944 -9.774 9.269 1.00 97.38 506 PHE A C 1
ATOM 4016 O O . PHE A 1 506 ? -7.169 -10.724 9.355 1.00 97.38 506 PHE A O 1
ATOM 4023 N N . VAL A 1 507 ? -9.190 -9.895 8.827 1.00 97.12 507 VAL A N 1
ATOM 4024 C CA . VAL A 1 507 ? -9.751 -11.113 8.241 1.00 97.12 507 VAL A CA 1
ATOM 4025 C C . VAL A 1 507 ? -10.395 -10.756 6.909 1.00 97.12 507 VAL A C 1
ATOM 4027 O O . VAL A 1 507 ? -10.979 -9.685 6.773 1.00 97.12 507 VAL A O 1
ATOM 4030 N N . SER A 1 508 ? -10.285 -11.630 5.912 1.00 95.81 508 SER A N 1
ATOM 4031 C CA . SER A 1 508 ? -10.949 -11.448 4.618 1.00 95.81 508 SER A CA 1
ATOM 4032 C C . SER A 1 508 ? -11.989 -12.539 4.428 1.00 95.81 508 SER A C 1
ATOM 4034 O O . SER A 1 508 ? -11.658 -13.720 4.457 1.00 95.81 508 SER A O 1
ATOM 4036 N N . ARG A 1 509 ? -13.263 -12.151 4.313 1.00 95.31 509 ARG A N 1
ATOM 4037 C CA . ARG A 1 509 ? -14.400 -13.079 4.195 1.00 95.31 509 ARG A CA 1
ATOM 4038 C C . ARG A 1 509 ? -15.522 -12.456 3.373 1.00 95.31 509 ARG A C 1
ATOM 4040 O O . ARG A 1 509 ? -15.588 -11.238 3.209 1.00 95.31 509 ARG A O 1
ATOM 4047 N N . HIS A 1 510 ? -16.433 -13.294 2.892 1.00 94.56 510 HIS A N 1
ATOM 4048 C CA . HIS A 1 510 ? -17.705 -12.823 2.357 1.00 94.56 510 HIS A CA 1
ATOM 4049 C C . HIS A 1 510 ? -18.563 -12.275 3.501 1.00 94.56 510 HIS A C 1
ATOM 4051 O O . HIS A 1 510 ? -18.712 -12.921 4.535 1.00 94.56 510 HIS A O 1
ATOM 4057 N N . CYS A 1 511 ? -19.101 -11.070 3.336 1.00 93.81 511 CYS A N 1
ATOM 4058 C CA . CYS A 1 511 ? -19.988 -10.467 4.319 1.00 93.81 511 CYS A CA 1
ATOM 4059 C C . CYS A 1 511 ? -21.356 -11.161 4.312 1.00 93.81 511 CYS A C 1
ATOM 4061 O O . CYS A 1 511 ? -22.021 -11.187 3.279 1.00 93.81 511 CYS A O 1
ATOM 4063 N N . ASP A 1 512 ? -21.837 -11.606 5.473 1.00 92.81 512 ASP A N 1
ATOM 4064 C CA . ASP A 1 512 ? -23.142 -12.277 5.598 1.00 92.81 512 ASP A CA 1
ATOM 4065 C C . ASP A 1 512 ? -24.333 -11.381 5.205 1.00 92.81 512 ASP A C 1
ATOM 4067 O O . ASP A 1 512 ? -25.414 -11.873 4.887 1.00 92.81 512 ASP A O 1
ATOM 4071 N N . LYS A 1 513 ? -24.149 -10.052 5.223 1.00 93.94 513 LYS A N 1
ATOM 4072 C CA . LYS A 1 513 ? -25.207 -9.076 4.918 1.00 93.94 513 LYS A CA 1
ATOM 4073 C C . LYS A 1 513 ? -25.304 -8.736 3.430 1.00 93.94 513 LYS A C 1
ATOM 4075 O O . LYS A 1 513 ? -26.409 -8.616 2.914 1.00 93.94 513 LYS A O 1
ATOM 4080 N N . CYS A 1 514 ? -24.174 -8.534 2.747 1.00 93.69 514 CYS A N 1
ATOM 4081 C CA . CYS A 1 514 ? -24.152 -8.105 1.338 1.00 93.69 514 CYS A CA 1
ATOM 4082 C C . CYS A 1 514 ? -23.544 -9.129 0.369 1.00 93.69 514 CYS A C 1
ATOM 4084 O O . CYS A 1 514 ? -23.556 -8.892 -0.836 1.00 93.69 514 CYS A O 1
ATOM 4086 N N . GLY A 1 515 ? -22.999 -10.242 0.863 1.00 92.81 515 GLY A N 1
ATOM 4087 C CA . GLY A 1 515 ? -22.370 -11.292 0.058 1.00 92.81 515 GLY A CA 1
ATOM 4088 C C . GLY A 1 515 ? -21.034 -10.900 -0.578 1.00 92.81 515 GLY A C 1
ATOM 4089 O O . GLY A 1 515 ? -20.458 -11.693 -1.312 1.00 92.81 515 GLY A O 1
ATOM 4090 N N . GLN A 1 516 ? -20.528 -9.693 -0.325 1.00 92.25 516 GLN A N 1
ATOM 4091 C CA . GLN A 1 516 ? -19.282 -9.203 -0.907 1.00 92.25 516 GLN A CA 1
ATOM 4092 C C . GLN A 1 516 ? -18.067 -9.714 -0.132 1.00 92.25 516 GLN A C 1
ATOM 4094 O O . GLN A 1 516 ? -18.049 -9.640 1.098 1.00 92.25 516 GLN A O 1
ATOM 4099 N N . LEU A 1 517 ? -17.039 -10.187 -0.844 1.00 94.62 517 LEU A N 1
ATOM 4100 C CA . LEU A 1 517 ? -15.720 -10.431 -0.259 1.00 94.62 517 LEU A CA 1
ATOM 4101 C C . LEU A 1 517 ? -15.133 -9.095 0.199 1.00 94.62 517 LEU A C 1
ATOM 4103 O O . LEU A 1 517 ? -14.973 -8.177 -0.605 1.00 94.62 517 LEU A O 1
ATOM 4107 N N . THR A 1 518 ? -14.823 -8.974 1.483 1.00 95.06 518 THR A N 1
ATOM 4108 C CA . THR A 1 518 ? -14.211 -7.765 2.031 1.00 95.06 518 THR A CA 1
ATOM 4109 C C . THR A 1 518 ? -13.184 -8.089 3.113 1.00 95.06 518 THR A C 1
ATOM 4111 O O . THR A 1 518 ? -13.043 -9.237 3.536 1.00 95.06 518 THR A O 1
ATOM 4114 N N . VAL A 1 519 ? -12.456 -7.061 3.540 1.00 97.00 519 VAL A N 1
ATOM 4115 C CA . VAL A 1 519 ? -11.513 -7.072 4.651 1.00 97.00 519 VAL A CA 1
ATOM 4116 C C . VAL A 1 519 ? -12.178 -6.434 5.859 1.00 97.00 519 VAL A C 1
ATOM 4118 O O . VAL A 1 519 ? -12.648 -5.296 5.798 1.00 97.00 519 VAL A O 1
ATOM 4121 N N . PHE A 1 520 ? -12.164 -7.152 6.971 1.00 97.56 520 PHE A N 1
ATOM 4122 C CA . PHE A 1 520 ? -12.640 -6.655 8.245 1.00 97.56 520 PHE A CA 1
ATOM 4123 C C . PHE A 1 520 ? -11.478 -6.443 9.206 1.00 97.56 520 PHE A C 1
ATOM 4125 O O . PHE A 1 520 ? -10.550 -7.249 9.252 1.00 97.56 520 PHE A O 1
ATOM 4132 N N . VAL A 1 521 ? -11.566 -5.381 9.998 1.00 96.69 521 VAL A N 1
ATOM 4133 C CA . VAL A 1 521 ? -10.658 -5.052 11.093 1.00 96.69 521 VAL A CA 1
ATOM 4134 C C . VAL A 1 521 ? -11.269 -5.418 12.428 1.00 96.69 521 VAL A C 1
ATOM 4136 O O . VAL A 1 521 ? -12.476 -5.288 12.610 1.00 96.69 521 VAL A O 1
ATOM 4139 N N . ILE A 1 522 ? -10.446 -5.897 13.357 1.00 95.38 522 ILE A N 1
ATOM 4140 C CA . ILE A 1 522 ? -10.919 -6.200 14.704 1.00 95.38 522 ILE A CA 1
ATOM 4141 C C . ILE A 1 522 ? -11.486 -4.948 15.386 1.00 95.38 522 ILE A C 1
ATOM 4143 O O . ILE A 1 522 ? -10.823 -3.912 15.451 1.00 95.38 522 ILE A O 1
ATOM 4147 N N . ASP A 1 523 ? -12.709 -5.063 15.898 1.00 94.06 523 ASP A N 1
ATOM 4148 C CA . ASP A 1 523 ? -13.492 -3.949 16.432 1.00 94.06 523 ASP A CA 1
ATOM 4149 C C . ASP A 1 523 ? -13.920 -4.170 17.882 1.00 94.06 523 ASP A C 1
ATOM 4151 O O . ASP A 1 523 ? -13.886 -3.237 18.661 1.00 94.06 523 ASP A O 1
ATOM 4155 N N . GLU A 1 524 ? -14.265 -5.379 18.320 1.00 93.69 524 GLU A N 1
ATOM 4156 C CA . GLU A 1 524 ? -14.587 -5.629 19.736 1.00 93.69 524 GLU A CA 1
ATOM 4157 C C . GLU A 1 524 ? -14.174 -7.044 20.148 1.00 93.69 524 GLU A C 1
ATOM 4159 O O . GLU A 1 524 ? -14.065 -7.938 19.309 1.00 93.69 524 GLU A O 1
ATOM 4164 N N . TRP A 1 525 ? -13.949 -7.252 21.446 1.00 93.69 525 TRP A N 1
ATOM 4165 C CA . TRP A 1 525 ? -13.709 -8.571 22.031 1.00 93.69 525 TRP A CA 1
ATOM 4166 C C . TRP A 1 525 ? -14.679 -8.813 23.183 1.00 93.69 525 TRP A C 1
ATOM 4168 O O . TRP A 1 525 ? -14.701 -8.039 24.141 1.00 93.69 525 TRP A O 1
ATOM 4178 N N . ASP A 1 526 ? -15.431 -9.909 23.112 1.00 91.94 526 ASP A N 1
ATOM 4179 C CA . ASP A 1 526 ? -16.253 -10.406 24.209 1.00 91.94 526 ASP A CA 1
ATOM 4180 C C . ASP A 1 526 ? -15.487 -11.505 24.971 1.00 91.94 526 ASP A C 1
ATOM 4182 O O . ASP A 1 526 ? -15.356 -12.628 24.472 1.00 91.94 526 ASP A O 1
ATOM 4186 N N . PRO A 1 527 ? -14.987 -11.226 26.193 1.00 87.88 527 PRO A N 1
ATOM 4187 C CA . PRO A 1 527 ? -14.261 -12.212 26.987 1.00 87.88 527 PRO A CA 1
ATOM 4188 C C . PRO A 1 527 ? -15.146 -13.350 27.509 1.00 87.88 527 PRO A C 1
ATOM 4190 O O . PRO A 1 527 ? -14.608 -14.375 27.913 1.00 87.88 527 PRO A O 1
ATOM 4193 N N . THR A 1 528 ? -16.471 -13.183 27.519 1.00 88.00 528 THR A N 1
ATOM 4194 C CA . THR A 1 528 ? -17.423 -14.195 27.999 1.00 88.00 528 THR A CA 1
ATOM 4195 C C . THR A 1 528 ? -17.760 -15.186 26.895 1.00 88.00 528 THR A C 1
ATOM 4197 O O . THR A 1 528 ? -17.767 -16.392 27.128 1.00 88.00 528 THR A O 1
ATOM 4200 N N . ALA A 1 529 ? -18.036 -14.680 25.692 1.00 88.56 529 ALA A N 1
ATOM 4201 C CA . ALA A 1 529 ? -18.327 -15.509 24.524 1.00 88.56 529 ALA A CA 1
ATOM 4202 C C . ALA A 1 529 ? -17.062 -16.027 23.815 1.00 88.56 529 ALA A C 1
ATOM 4204 O O . ALA A 1 529 ? -17.170 -16.833 22.892 1.00 88.56 529 ALA A O 1
ATOM 4205 N N . GLU A 1 530 ? -15.880 -15.541 24.213 1.00 90.00 530 GLU A N 1
ATOM 4206 C CA . GLU A 1 530 ? -14.600 -15.749 23.521 1.00 90.00 530 GLU A CA 1
ATOM 4207 C C . GLU A 1 530 ? -14.698 -15.475 22.009 1.00 90.00 530 GLU A C 1
ATOM 4209 O O . GLU A 1 530 ? -14.169 -16.207 21.160 1.00 90.00 530 GLU A O 1
ATOM 4214 N N . ALA A 1 531 ? -15.404 -14.392 21.680 1.00 93.06 531 ALA A N 1
ATOM 4215 C CA . ALA A 1 531 ? -15.720 -13.992 20.321 1.00 93.06 531 ALA A CA 1
ATOM 4216 C C . ALA A 1 531 ? -15.207 -12.580 20.031 1.00 93.06 531 ALA A C 1
ATOM 4218 O O . ALA A 1 531 ? -15.311 -11.675 20.859 1.00 93.06 531 ALA A O 1
ATOM 4219 N N . ALA A 1 532 ? -14.669 -12.395 18.829 1.00 94.62 532 ALA A N 1
ATOM 4220 C CA . ALA A 1 532 ? -14.255 -11.097 18.323 1.00 94.62 532 ALA A CA 1
ATOM 4221 C C . ALA A 1 532 ? -15.264 -10.591 17.289 1.00 94.62 532 ALA A C 1
ATOM 4223 O O . ALA A 1 532 ? -15.628 -11.311 16.352 1.00 94.62 532 ALA A O 1
ATOM 4224 N N . THR A 1 533 ? -15.678 -9.338 17.438 1.00 95.69 533 THR A N 1
ATOM 4225 C CA . THR A 1 533 ? -16.412 -8.606 16.408 1.00 95.69 533 THR A CA 1
ATOM 4226 C C . THR A 1 533 ? -15.409 -7.934 15.487 1.00 95.69 533 THR A C 1
ATOM 4228 O O . THR A 1 533 ? -14.456 -7.298 15.938 1.00 95.69 533 THR A O 1
ATOM 4231 N N . TYR A 1 534 ? -15.644 -8.057 14.189 1.00 96.44 534 TYR A N 1
ATOM 4232 C CA . TYR A 1 534 ? -14.850 -7.431 13.147 1.00 96.44 534 TYR A CA 1
ATOM 4233 C C . TYR A 1 534 ? -15.722 -6.490 12.318 1.00 96.44 534 TYR A C 1
ATOM 4235 O O . TYR A 1 534 ? -16.823 -6.869 11.917 1.00 96.44 534 TYR A O 1
ATOM 4243 N N . LEU A 1 535 ? -15.224 -5.290 12.032 1.00 96.12 535 LEU A N 1
ATOM 4244 C CA . LEU A 1 535 ? -15.877 -4.251 11.237 1.00 96.12 535 LEU A CA 1
ATOM 4245 C C . LEU A 1 535 ? -15.268 -4.196 9.833 1.00 96.12 535 LEU A C 1
ATOM 4247 O O . LEU A 1 535 ? -14.050 -4.155 9.686 1.00 96.12 535 LEU A O 1
ATOM 4251 N N . ALA A 1 536 ? -16.099 -4.185 8.794 1.00 96.56 536 ALA A N 1
ATOM 4252 C CA . ALA A 1 536 ? -15.638 -4.052 7.419 1.00 96.56 536 ALA A CA 1
ATOM 4253 C C . ALA A 1 536 ? -14.943 -2.697 7.233 1.00 96.56 536 ALA A C 1
ATOM 4255 O O . ALA A 1 536 ? -15.417 -1.647 7.667 1.00 96.56 536 ALA A O 1
ATOM 4256 N N . LEU A 1 537 ? -13.776 -2.714 6.599 1.00 95.31 537 LEU A N 1
ATOM 4257 C CA . LEU A 1 537 ? -12.957 -1.511 6.482 1.00 95.31 537 LEU A CA 1
ATOM 4258 C C . LEU A 1 537 ? -13.483 -0.577 5.369 1.00 95.31 537 LEU A C 1
ATOM 4260 O O . LEU A 1 537 ? -13.376 0.649 5.442 1.00 95.31 537 LEU A O 1
ATOM 4264 N N . ASP A 1 538 ? -14.149 -1.145 4.368 1.00 93.19 538 ASP A N 1
ATOM 4265 C CA . ASP A 1 538 ? -14.739 -0.459 3.217 1.00 93.19 538 ASP A CA 1
ATOM 4266 C C . ASP A 1 538 ? -16.207 -0.026 3.423 1.00 93.19 538 ASP A C 1
ATOM 4268 O O . ASP A 1 538 ? -16.674 0.872 2.723 1.00 93.19 538 ASP A O 1
ATOM 4272 N N . HIS A 1 539 ? -16.932 -0.600 4.395 1.00 90.31 539 HIS A N 1
ATOM 4273 C CA . HIS A 1 539 ? -18.329 -0.244 4.698 1.00 90.31 539 HIS A CA 1
ATOM 4274 C C . HIS A 1 539 ? -18.756 -0.614 6.136 1.00 90.31 539 HIS A C 1
ATOM 4276 O O . HIS A 1 539 ? -18.034 -1.266 6.867 1.00 90.31 539 HIS A O 1
ATOM 4282 N N . ALA A 1 540 ? -19.947 -0.206 6.583 1.00 89.06 540 ALA A N 1
ATOM 4283 C CA . ALA A 1 540 ? -20.364 -0.297 7.994 1.00 89.06 540 ALA A CA 1
ATOM 4284 C C . ALA A 1 540 ? -20.970 -1.656 8.435 1.00 89.06 540 ALA A C 1
ATOM 4286 O O . ALA A 1 540 ? -21.883 -1.693 9.264 1.00 89.06 540 ALA A O 1
ATOM 4287 N N . HIS A 1 541 ? -20.534 -2.785 7.867 1.00 95.12 541 HIS A N 1
ATOM 4288 C CA . HIS A 1 541 ? -21.006 -4.112 8.291 1.00 95.12 541 HIS A CA 1
ATOM 4289 C C . HIS A 1 541 ? -20.040 -4.774 9.265 1.00 95.12 541 HIS A C 1
ATOM 4291 O O . HIS A 1 541 ? -18.835 -4.587 9.177 1.00 95.12 541 HIS A O 1
ATOM 4297 N N . THR A 1 542 ? -20.578 -5.599 10.157 1.00 95.88 542 THR A N 1
ATOM 4298 C CA . THR A 1 542 ? -19.800 -6.365 11.126 1.00 95.88 542 THR A CA 1
ATOM 4299 C C . THR A 1 542 ? -20.034 -7.858 10.957 1.00 95.88 542 THR A C 1
ATOM 4301 O O . THR A 1 542 ? -21.108 -8.273 10.508 1.00 95.88 542 THR A O 1
ATOM 4304 N N . ILE A 1 543 ? -19.034 -8.648 11.337 1.00 96.19 543 ILE A N 1
ATOM 4305 C CA . ILE A 1 543 ? -19.113 -10.103 11.504 1.00 96.19 543 ILE A CA 1
ATOM 4306 C C . ILE A 1 543 ? -18.592 -10.477 12.890 1.00 96.19 543 ILE A C 1
ATOM 4308 O O . ILE A 1 543 ? -17.808 -9.739 13.483 1.00 96.19 543 ILE A O 1
ATOM 4312 N N . MET A 1 544 ? -19.006 -11.634 13.395 1.00 95.62 544 MET A N 1
ATOM 4313 C CA . MET A 1 544 ? -18.525 -12.175 14.664 1.00 95.62 544 MET A CA 1
ATOM 4314 C C . MET A 1 544 ? -17.791 -13.486 14.402 1.00 95.62 544 MET A C 1
ATOM 4316 O O . MET A 1 544 ? -18.327 -14.373 13.739 1.00 95.62 544 MET A O 1
ATOM 4320 N N . LEU A 1 545 ? -16.571 -13.609 14.920 1.00 94.69 545 LEU A N 1
ATOM 4321 C CA . LEU A 1 545 ? -15.750 -14.808 14.799 1.00 94.69 545 LEU A CA 1
ATOM 4322 C C . LEU A 1 545 ? -15.440 -15.370 16.187 1.00 94.69 545 LEU A C 1
ATOM 4324 O O . LEU A 1 545 ? -14.967 -14.654 17.068 1.00 94.69 545 LEU A O 1
ATOM 4328 N N . THR A 1 546 ? -15.678 -16.666 16.367 1.00 93.44 546 THR A N 1
ATOM 4329 C CA . THR A 1 546 ? -15.268 -17.415 17.562 1.00 93.44 546 THR A CA 1
ATOM 4330 C C . THR A 1 546 ? -13.840 -17.947 17.402 1.00 93.44 546 THR A C 1
ATOM 4332 O O . THR A 1 546 ? -13.239 -17.839 16.328 1.00 93.44 546 THR A O 1
ATOM 4335 N N . ASN A 1 547 ? -13.280 -18.524 18.470 1.00 90.19 547 ASN A N 1
ATOM 4336 C CA . ASN A 1 547 ? -11.945 -19.143 18.484 1.00 90.19 547 ASN A CA 1
ATOM 4337 C C . ASN A 1 547 ? -10.796 -18.172 18.144 1.00 90.19 547 ASN A C 1
ATOM 4339 O O . ASN A 1 547 ? -9.748 -18.589 17.655 1.00 90.19 547 ASN A O 1
ATOM 4343 N N . GLN A 1 548 ? -10.974 -16.873 18.411 1.00 92.81 548 GLN A N 1
ATOM 4344 C CA . GLN A 1 548 ? -9.963 -15.850 18.105 1.00 92.81 548 GLN A CA 1
ATOM 4345 C C . GLN A 1 548 ? -8.971 -15.606 19.246 1.00 92.81 548 GLN A C 1
ATOM 4347 O O . GLN A 1 548 ? -7.939 -14.978 19.014 1.00 92.81 548 GLN A O 1
ATOM 4352 N N . ARG A 1 549 ? -9.219 -16.140 20.454 1.00 92.75 549 ARG A N 1
ATOM 4353 C CA . ARG A 1 549 ? -8.342 -15.923 21.618 1.00 92.75 549 ARG A CA 1
ATOM 4354 C C . ARG A 1 549 ? -6.887 -16.277 21.318 1.00 92.75 549 ARG A C 1
ATOM 4356 O O . ARG A 1 549 ? -6.029 -15.419 21.471 1.00 92.75 549 ARG A O 1
ATOM 4363 N N . SER A 1 550 ? -6.609 -17.510 20.891 1.00 93.81 550 SER A N 1
ATOM 4364 C CA . SER A 1 550 ? -5.227 -17.971 20.687 1.00 93.81 550 SER A CA 1
ATOM 4365 C C . SER A 1 550 ? -4.476 -17.132 19.637 1.00 93.81 550 SER A C 1
ATOM 4367 O O . SER A 1 550 ? -3.399 -16.630 19.967 1.00 93.81 550 SER A O 1
ATOM 4369 N N . PRO A 1 551 ? -5.036 -16.863 18.437 1.00 93.44 551 PRO A N 1
ATOM 4370 C CA . PRO A 1 551 ? -4.429 -15.919 17.500 1.00 93.44 551 PRO A CA 1
ATOM 4371 C C . PRO A 1 551 ? -4.196 -14.526 18.102 1.00 93.44 551 PRO A C 1
ATOM 4373 O O . PRO A 1 551 ? -3.134 -13.938 17.899 1.00 93.44 551 PRO A O 1
ATOM 4376 N N . MET A 1 552 ? -5.165 -13.985 18.850 1.00 93.94 552 MET A N 1
ATOM 4377 C CA . MET A 1 552 ? -5.068 -12.650 19.453 1.00 93.94 552 MET A CA 1
ATOM 4378 C C . MET A 1 552 ? -3.996 -12.576 20.544 1.00 93.94 552 MET A C 1
ATOM 4380 O O . MET A 1 552 ? -3.252 -11.599 20.595 1.00 93.94 552 MET A O 1
ATOM 4384 N N . GLU A 1 553 ? -3.869 -13.599 21.387 1.00 94.00 553 GLU A N 1
ATOM 4385 C CA . GLU A 1 553 ? -2.785 -13.716 22.368 1.00 94.00 553 GLU A CA 1
ATOM 4386 C C . GLU A 1 553 ? -1.426 -13.809 21.675 1.00 94.00 553 GLU A C 1
ATOM 4388 O O . GLU A 1 553 ? -0.490 -13.097 22.041 1.00 94.00 553 GLU A O 1
ATOM 4393 N N . GLN A 1 554 ? -1.331 -14.624 20.619 1.00 92.62 554 GLN A N 1
ATOM 4394 C CA . GLN A 1 554 ? -0.096 -14.818 19.867 1.00 92.62 554 GLN A CA 1
ATOM 4395 C C . GLN A 1 554 ? 0.424 -13.502 19.283 1.00 92.62 554 GLN A C 1
ATOM 4397 O O . GLN A 1 554 ? 1.637 -13.278 19.298 1.00 92.62 554 GLN A O 1
ATOM 4402 N N . VAL A 1 555 ? -0.466 -12.624 18.802 1.00 92.25 555 VAL A N 1
ATOM 4403 C CA . VAL A 1 555 ? -0.098 -11.302 18.266 1.00 92.25 555 VAL A CA 1
ATOM 4404 C C . VAL A 1 555 ? -0.055 -10.180 19.303 1.00 92.25 555 VAL A C 1
ATOM 4406 O O . VAL A 1 555 ? 0.225 -9.041 18.944 1.00 92.25 555 VAL A O 1
ATOM 4409 N N . GLY A 1 556 ? -0.313 -10.474 20.580 1.00 91.94 556 GLY A N 1
ATOM 4410 C CA . GLY A 1 556 ? -0.300 -9.481 21.655 1.00 91.94 556 GLY A CA 1
ATOM 4411 C C . GLY A 1 556 ? -1.514 -8.545 21.677 1.00 91.94 556 GLY A C 1
ATOM 4412 O O . GLY A 1 556 ? -1.447 -7.491 22.302 1.00 91.94 556 GLY A O 1
ATOM 4413 N N . LEU A 1 557 ? -2.618 -8.911 21.017 1.00 92.62 557 LEU A N 1
ATOM 4414 C CA . LEU A 1 557 ? -3.925 -8.248 21.131 1.00 92.62 557 LEU A CA 1
ATOM 4415 C C . LEU A 1 557 ? -4.711 -8.678 22.373 1.00 92.62 557 LEU A C 1
ATOM 4417 O O . LEU A 1 557 ? -5.659 -7.998 22.759 1.00 92.62 557 LEU A O 1
ATOM 4421 N N . LEU A 1 558 ? -4.322 -9.780 23.005 1.00 92.69 558 LEU A N 1
ATOM 4422 C CA . LEU A 1 558 ? -4.776 -10.179 24.332 1.00 92.69 558 LEU A CA 1
ATOM 4423 C C . LEU A 1 558 ? -3.559 -10.527 25.193 1.00 92.69 558 LEU A C 1
ATOM 4425 O O . LEU A 1 558 ? -2.542 -10.976 24.660 1.00 92.69 558 LEU A O 1
ATOM 4429 N N . PRO A 1 559 ? -3.629 -10.315 26.518 1.00 87.94 559 PRO A N 1
ATOM 4430 C CA . PRO A 1 559 ? -2.642 -10.887 27.419 1.00 87.94 559 PRO A CA 1
ATOM 4431 C C . PRO A 1 559 ? -2.728 -12.420 27.361 1.00 87.94 559 PRO A C 1
ATOM 4433 O O . PRO A 1 559 ? -3.833 -12.941 27.203 1.00 87.94 559 PRO A O 1
ATOM 4436 N N . PRO A 1 560 ? -1.605 -13.142 27.519 1.00 84.25 560 PRO A N 1
ATOM 4437 C CA . PRO A 1 560 ? -1.634 -14.596 27.572 1.00 84.25 560 PRO A CA 1
ATOM 4438 C C . PRO A 1 560 ? -2.550 -15.056 28.707 1.00 84.25 560 PRO A C 1
ATOM 4440 O O . PRO A 1 560 ? -2.507 -14.499 29.811 1.00 84.25 560 PRO A O 1
ATOM 4443 N N . SER A 1 561 ? -3.369 -16.071 28.431 1.00 78.50 561 SER A N 1
ATOM 4444 C CA . SER A 1 561 ? -4.165 -16.754 29.446 1.00 78.50 561 SER A CA 1
ATOM 4445 C C . SER A 1 561 ? -3.267 -17.138 30.628 1.00 78.50 561 SER A C 1
ATOM 4447 O O . SER A 1 561 ? -2.177 -17.680 30.433 1.00 78.50 561 SER A O 1
ATOM 4449 N N . ALA A 1 562 ? -3.698 -16.841 31.859 1.00 67.44 562 ALA A N 1
ATOM 4450 C CA . ALA A 1 562 ? -2.999 -17.340 33.038 1.00 67.44 562 ALA A CA 1
ATOM 4451 C C . ALA A 1 562 ? -2.954 -18.872 32.937 1.00 67.44 562 ALA A C 1
ATOM 4453 O O . ALA A 1 562 ? -4.001 -19.498 32.764 1.00 67.44 562 ALA A O 1
ATOM 4454 N N . ALA A 1 563 ? -1.750 -19.453 32.967 1.00 48.25 563 ALA A N 1
ATOM 4455 C CA . ALA A 1 563 ? -1.604 -20.902 32.976 1.00 48.25 563 ALA A CA 1
ATOM 4456 C C . ALA A 1 563 ? -2.409 -21.468 34.166 1.00 48.25 563 ALA A C 1
ATOM 4458 O O . ALA A 1 563 ? -2.343 -20.868 35.245 1.00 48.25 563 ALA A O 1
ATOM 4459 N N . PRO A 1 564 ? -3.201 -22.534 33.958 1.00 42.28 564 PRO A N 1
ATOM 4460 C CA . PRO A 1 564 ? -4.039 -23.114 35.004 1.00 42.28 564 PRO A CA 1
ATOM 4461 C C . PRO A 1 564 ? -3.238 -23.620 36.206 1.00 42.28 564 PRO A C 1
ATOM 4463 O O . PRO A 1 564 ? -2.075 -24.054 36.016 1.00 42.28 564 PRO A O 1
#